Protein AF-A0A521GL54-F1 (afdb_monomer)

Radius of gyration: 34.0 Å; Cα contacts (8 Å, |Δi|>4): 816; chains: 1; bounding box: 81×64×99 Å

Sequence (552 aa):
MKGKRVVATVIAALLLILAGCSAVPDQLQATIKDLPNQIENSRKAVDDAEKAYGEQIKDPKYDFTRSYTPEQMRTTRFATARTNLDEAKAVFEGQVKPLEKDFKIEQLTTLETQVNRVRDLIKTAETNAKEPLHWAGVVIYVRDNTSQALRDTEDSVMHLNSAYESLKAEADKAKTDFPHQLAKINEKLAPFKALATEANAALNSAKTEAKNASPNFAVVAEGCDKATNNTGAFDEGSSALSDALKGLYVRETHTLIDIRVDSMLSLGRTSWNEAVDGGEVDFEFPGIPVEPEVADYFAQVPADTTLATYNSSWGGDFTLKLNNVDQARWDALKLDPGQAWPQSGGHNSSEIWMDELEDTYCHKLKVFKNGKPDASGRPTSDLDDACVKYNTQAEINNGIYWEESDELLSEAIGIDIYSKSYGDFPEQASEAATPPGIGYVNDPTTGEWRTDSTGHSFWYFYGQYRFFNDIIAGPYPYYYRSQYDTWSRNYRYSGKPYYMPDANGTPRFGGKSPQAQSRFPNSNYTKQRLGDATVRNSGPVSRSGGPGGGGK

Solvent-accessible surface area (backbone atoms only — not comparable to full-atom values): 30543 Å² total; per-residue (Å²): 134,89,80,80,80,81,79,80,81,79,82,83,77,83,86,81,90,64,100,64,83,59,70,74,56,67,70,58,47,54,49,61,70,42,46,65,56,50,48,53,53,52,50,50,50,36,54,53,36,51,51,51,36,62,57,58,59,67,42,75,91,40,60,85,54,75,84,55,49,56,66,70,55,37,54,55,28,49,58,52,17,50,51,29,39,52,49,23,49,48,47,39,66,70,48,39,50,54,45,66,75,69,47,48,73,94,44,47,70,58,46,52,52,47,52,50,50,32,53,51,27,46,54,51,16,58,51,32,27,48,45,34,52,51,47,58,54,49,30,52,51,34,59,80,35,44,74,55,52,53,48,57,37,47,54,47,49,52,51,40,50,57,51,48,55,53,54,47,51,54,49,52,51,48,37,70,78,30,63,92,40,39,67,60,53,50,61,69,46,45,62,56,53,47,33,49,53,50,18,53,50,23,41,52,49,15,59,53,36,65,67,44,98,76,52,53,36,52,56,26,39,50,14,36,52,50,20,50,50,28,36,50,56,41,65,73,46,48,60,59,52,52,51,47,60,55,33,24,79,40,24,37,37,32,28,30,66,36,40,44,78,51,34,33,42,26,36,34,32,44,32,27,23,89,90,48,102,49,76,76,46,78,45,74,51,78,68,36,80,44,56,67,74,46,45,59,52,57,72,68,52,62,71,88,46,57,41,28,35,47,31,49,46,101,87,71,56,72,47,81,43,70,47,97,51,58,66,71,58,53,60,69,63,69,72,65,93,65,65,88,60,71,91,64,79,70,54,39,36,31,40,31,32,64,49,46,67,47,74,47,32,27,37,26,34,39,26,29,45,72,71,36,63,39,49,88,85,59,74,87,40,61,90,78,26,81,27,34,82,74,50,48,74,73,38,37,76,57,6,27,43,35,37,59,44,99,60,80,61,43,61,36,31,47,13,14,46,31,40,30,32,65,60,33,48,78,94,62,38,25,66,30,37,30,54,55,64,54,65,51,60,97,35,78,95,40,32,48,83,43,68,50,97,85,69,52,46,28,47,44,60,38,76,78,48,38,54,46,25,79,76,58,45,47,101,63,60,60,50,40,51,71,62,50,53,48,39,63,76,67,23,60,87,64,72,41,65,42,43,60,56,50,98,85,64,50,38,57,36,13,37,83,5,75,52,33,59,71,73,33,66,86,27,46,33,54,73,69,49,36,76,78,59,72,84,72,88,73,61,60,80,74,70,93,60,72,88,75,86,80,81,132

Secondary structure (DSSP, 8-state):
------------------SS--PPPHHHHHHHHHHHHHHHHHHHHHHHHHHHHHHHTTSGGGGGGTT--TTTTTTHHHHHHHHHHHHHHHHIIIIIHHHHHT--GGGHHHHHHHHHHHHHHHHHHHHHHHHHHHHHHHHHHHHHTHHHHHHHHHHHHHHHHHHHHHHHHHHHHHHHH-GGGHHHHHHHHHHHHHHHHHHHHHHHHHHHHTTSSS--HHHHHHHHHHHHHHHHHHHHHHHHHHHHHHHTT--EEEEEEEEEEEEEEEEEEEEE-TTTTPPPEEEEPPPEEE-HHHHHHHTTS-TT-EEEEEEE-TTS-EEEEESS--HHHHHHT---TTTT--SSS---EEEEEEEEEEEEEEEEEEEEETTEE--TTS--STTT-TTGGG--HHHHTTTEEEEEESS--GGGTTSEEEEE-TT--GGG-B-S-B-TTGGGTT-TTTEEEEE-TTS-EEEEE-GGGTHHIIIII-S--PPBHHHHHHHHHHTTTTT-----B-TTS-BSSSTTSHHHHHH-TTSHHHHTTGGGPPP--------SS-------

Foldseek 3Di:
DDDDDDDDDDDDDDDDDDPDDPAQPPVLVVLLVCLVVLLVVLLVLLVVLLVVLVVLCPPVLNVLCPPPDCVLLLVVLSVLLVVLSVVLVCLSVPPLVVCNVPPDPVCNVVNVVSSVSSVVSSVSSSVSSNVSVVLSVLLSVCVVCVVVLLVVLVVLLVVLVVLLVVLVVLLVVLCVVFVVCVVVSCVLSVLSVVLSVLLVVLSVQLVVQVPDPSHSSSSNSRSSVSNNVSSVVNVVCSVVSSVQSVQLQKWKFKAFAFKAKWKWWKKKKWWAAPVDPDDIDMDIDDIFTADLVLLVQVLPDDQQDQQWKWFADDPGDIDIDGDPHDPVSVVRSVDDPCPPPDPPRNTGIMTMGTFDMDIWMKTKIFMDMPLAQALPPPDDDCVRFVQQVVDDPVQRNRNIGIGTDPDDQQQQHLWTCWTDANSDGPVLIQNATEHQCLSVPPDPVFFDWDADPVGWTWTDGDPSNCCSVVQRQDPPSIDTPVQSVCCVPPPSRPSYHDQSADPVRQRCGGNSHPRSCVNNVPHSSNVSVVSPDDPSPDDDDGPPDDDDDDDD

Structure (mmCIF, N/CA/C/O backbone):
data_AF-A0A521GL54-F1
#
_entry.id   AF-A0A521GL54-F1
#
loop_
_atom_site.group_PDB
_atom_site.id
_atom_site.type_symbol
_atom_site.label_atom_id
_atom_site.label_alt_id
_atom_site.label_comp_id
_atom_site.label_asym_id
_atom_site.label_entity_id
_atom_site.label_seq_id
_atom_site.pdbx_PDB_ins_code
_atom_site.Cartn_x
_atom_site.Cartn_y
_atom_site.Cartn_z
_atom_site.occupancy
_atom_site.B_iso_or_equiv
_atom_site.auth_seq_id
_atom_site.auth_comp_id
_atom_site.auth_asym_id
_atom_site.auth_atom_id
_atom_site.pdbx_PDB_model_num
ATOM 1 N N . MET A 1 1 ? 1.224 -19.671 8.840 1.00 30.08 1 MET A N 1
ATOM 2 C CA . MET A 1 1 ? -0.161 -19.728 8.323 1.00 30.08 1 MET A CA 1
ATOM 3 C C . MET A 1 1 ? -0.191 -18.909 7.046 1.00 30.08 1 MET A C 1
ATOM 5 O O . MET A 1 1 ? 0.307 -17.794 7.052 1.00 30.08 1 MET A O 1
ATOM 9 N N . LYS A 1 2 ? -0.612 -19.520 5.935 1.00 23.84 2 LYS A N 1
ATOM 10 C CA . LYS A 1 2 ? -0.550 -18.943 4.586 1.00 23.84 2 LYS A CA 1
ATOM 11 C C . LYS A 1 2 ? -1.684 -17.926 4.417 1.00 23.84 2 LYS A C 1
ATOM 13 O O . LYS A 1 2 ? -2.845 -18.325 4.420 1.00 23.84 2 LYS A O 1
ATOM 18 N N . GLY A 1 3 ? -1.350 -16.645 4.281 1.00 23.42 3 GLY A N 1
ATOM 19 C CA . GLY A 1 3 ? -2.299 -15.598 3.906 1.00 23.42 3 GLY A CA 1
ATOM 20 C C . GLY A 1 3 ? -2.506 -15.610 2.395 1.00 23.42 3 GLY A C 1
ATOM 21 O O . GLY A 1 3 ? -1.595 -15.273 1.645 1.00 23.42 3 GLY A O 1
ATOM 22 N N . LYS A 1 4 ? -3.686 -16.040 1.943 1.00 24.30 4 LYS A N 1
ATOM 23 C CA . LYS A 1 4 ? -4.117 -15.883 0.551 1.00 24.30 4 LYS A CA 1
ATOM 24 C C . LYS A 1 4 ? -4.449 -14.407 0.327 1.00 24.30 4 LYS A C 1
ATOM 26 O O . LYS A 1 4 ? -5.421 -13.915 0.893 1.00 24.30 4 LYS A O 1
ATOM 31 N N . ARG A 1 5 ? -3.649 -13.710 -0.482 1.00 23.28 5 ARG A N 1
ATOM 32 C CA . ARG A 1 5 ? -4.038 -12.420 -1.062 1.00 23.28 5 ARG A CA 1
ATOM 33 C C . ARG A 1 5 ? -5.095 -12.694 -2.131 1.00 23.28 5 ARG A C 1
ATOM 35 O O . ARG A 1 5 ? -4.863 -13.477 -3.047 1.00 23.28 5 ARG A O 1
ATOM 42 N N . VAL A 1 6 ? -6.274 -12.108 -1.955 1.00 23.56 6 VAL A N 1
ATOM 43 C CA . VAL A 1 6 ? -7.333 -12.080 -2.965 1.00 23.56 6 VAL A CA 1
ATOM 44 C C . VAL A 1 6 ? -6.876 -11.093 -4.036 1.00 23.56 6 VAL A C 1
ATOM 46 O O . VAL A 1 6 ? -6.790 -9.898 -3.772 1.00 23.56 6 VAL A O 1
ATOM 49 N N . VAL A 1 7 ? -6.513 -11.606 -5.209 1.00 22.78 7 VAL A N 1
ATOM 50 C CA . VAL A 1 7 ? -6.237 -10.796 -6.399 1.00 22.78 7 VAL A CA 1
ATOM 51 C C . VAL A 1 7 ? -7.578 -10.271 -6.903 1.00 22.78 7 VAL A C 1
ATOM 53 O O . VAL A 1 7 ? -8.460 -11.052 -7.257 1.00 22.78 7 VAL A O 1
ATOM 56 N N . ALA A 1 8 ? -7.750 -8.951 -6.876 1.00 23.12 8 ALA A N 1
ATOM 57 C CA . ALA A 1 8 ? -8.840 -8.277 -7.560 1.00 23.12 8 ALA A CA 1
ATOM 58 C C . ALA A 1 8 ? -8.515 -8.275 -9.058 1.00 23.12 8 ALA A C 1
ATOM 60 O O . ALA A 1 8 ? -7.616 -7.570 -9.506 1.00 23.12 8 ALA A O 1
ATOM 61 N N . THR A 1 9 ? -9.205 -9.116 -9.822 1.00 24.69 9 THR A N 1
ATOM 62 C CA . THR A 1 9 ? -9.106 -9.151 -11.281 1.00 24.69 9 THR A CA 1
ATOM 63 C C . THR A 1 9 ? -9.774 -7.898 -11.846 1.00 24.69 9 THR A C 1
ATOM 65 O O . THR A 1 9 ? -10.999 -7.786 -11.831 1.00 24.69 9 THR A O 1
ATOM 68 N N . VAL A 1 10 ? -8.975 -6.939 -12.313 1.00 24.17 10 VAL A N 1
ATOM 69 C CA . VAL A 1 10 ? -9.445 -5.825 -13.144 1.00 24.17 10 VAL A CA 1
ATOM 70 C C . VAL A 1 10 ? -9.521 -6.351 -14.574 1.00 24.17 10 VAL A C 1
ATOM 72 O O . VAL A 1 10 ? -8.501 -6.609 -15.202 1.00 24.17 10 VAL A O 1
ATOM 75 N N . ILE A 1 11 ? -10.738 -6.577 -15.066 1.00 27.25 11 ILE A N 1
ATOM 76 C CA . ILE A 1 11 ? -10.987 -6.935 -16.464 1.00 27.25 11 ILE A CA 1
ATOM 77 C C . ILE A 1 11 ? -10.944 -5.634 -17.270 1.00 27.25 11 ILE A C 1
ATOM 79 O O . ILE A 1 11 ? -11.887 -4.846 -17.231 1.00 27.25 11 ILE A O 1
ATOM 83 N N . ALA A 1 12 ? -9.845 -5.394 -17.983 1.00 27.23 12 ALA A N 1
ATOM 84 C CA . ALA A 1 12 ? -9.774 -4.364 -19.012 1.00 27.23 12 ALA A CA 1
ATOM 85 C C . ALA A 1 12 ? -10.364 -4.938 -20.311 1.00 27.23 12 ALA A C 1
ATOM 87 O O . ALA A 1 12 ? -9.706 -5.685 -21.029 1.00 27.23 12 ALA A O 1
ATOM 88 N N . ALA A 1 13 ? -11.634 -4.639 -20.587 1.00 31.39 13 ALA A N 1
ATOM 89 C CA . ALA A 1 13 ? -12.266 -4.985 -21.856 1.00 31.39 13 ALA A CA 1
ATOM 90 C C . ALA A 1 13 ? -11.921 -3.925 -22.918 1.00 31.39 13 ALA A C 1
ATOM 92 O O . ALA A 1 13 ? -12.286 -2.755 -22.782 1.00 31.39 13 ALA A O 1
ATOM 93 N N . LEU A 1 14 ? -11.217 -4.359 -23.969 1.00 29.34 14 LEU A N 1
ATOM 94 C CA . LEU A 1 14 ? -10.934 -3.602 -25.189 1.00 29.34 14 LEU A CA 1
ATOM 95 C C . LEU A 1 14 ? -12.231 -3.102 -25.851 1.00 29.34 14 LEU A C 1
ATOM 97 O O . LEU A 1 14 ? -13.171 -3.860 -26.083 1.00 29.34 14 LEU A O 1
ATOM 101 N N . LEU A 1 15 ? -12.241 -1.820 -26.211 1.00 33.28 15 LEU A N 1
ATOM 102 C CA . LEU A 1 15 ? -13.325 -1.120 -26.896 1.00 33.28 15 LEU A CA 1
ATOM 103 C C . LEU A 1 15 ? -13.024 -1.042 -28.405 1.00 33.28 15 LEU A C 1
ATOM 105 O O . LEU A 1 15 ? -12.301 -0.156 -28.854 1.00 33.28 15 LEU A O 1
ATOM 109 N N . LEU A 1 16 ? -13.592 -1.958 -29.196 1.00 32.22 16 LEU A N 1
ATOM 110 C CA . LEU A 1 16 ? -13.668 -1.844 -30.659 1.00 32.22 16 LEU A CA 1
ATOM 111 C C . LEU A 1 16 ? -14.944 -1.082 -31.042 1.00 32.22 16 LEU A C 1
ATOM 113 O O . LEU A 1 16 ? -16.062 -1.512 -30.756 1.00 32.22 16 LEU A O 1
ATOM 117 N N . ILE A 1 17 ? -14.773 0.068 -31.695 1.00 34.72 17 ILE A N 1
ATOM 118 C CA . ILE A 1 17 ? -15.865 0.895 -32.210 1.00 34.72 17 ILE A CA 1
ATOM 119 C C . ILE A 1 17 ? -16.292 0.343 -33.573 1.00 34.72 17 ILE A C 1
ATOM 121 O O . ILE A 1 17 ? -15.672 0.630 -34.593 1.00 34.72 17 ILE A O 1
ATOM 125 N N . LEU A 1 18 ? -17.405 -0.386 -33.599 1.00 30.25 18 LEU A N 1
ATOM 126 C CA . LEU A 1 18 ? -18.276 -0.481 -34.767 1.00 30.25 18 LEU A CA 1
ATOM 127 C C . LEU A 1 18 ? -19.699 -0.169 -34.306 1.00 30.25 18 LEU A C 1
ATOM 129 O O . LEU A 1 18 ? -20.196 -0.728 -33.331 1.00 30.25 18 LEU A O 1
ATOM 133 N N . ALA A 1 19 ? -20.349 0.767 -34.995 1.00 42.75 19 ALA A N 1
ATOM 134 C CA . ALA A 1 19 ? -21.745 1.107 -34.774 1.00 42.75 19 ALA A CA 1
ATOM 135 C C . ALA A 1 19 ? -22.634 -0.092 -35.154 1.00 42.75 19 ALA A C 1
ATOM 137 O O . ALA A 1 19 ? -23.077 -0.226 -36.291 1.00 42.75 19 ALA A O 1
ATOM 138 N N . GLY A 1 20 ? -22.872 -0.973 -34.188 1.00 33.88 20 GLY A N 1
ATOM 139 C CA . GLY A 1 20 ? -23.763 -2.123 -34.284 1.00 33.88 20 GLY A CA 1
ATOM 140 C C . GLY A 1 20 ? -23.956 -2.703 -32.888 1.00 33.88 20 GLY A C 1
ATOM 141 O O . GLY A 1 20 ? -22.993 -3.176 -32.306 1.00 33.88 20 GLY A O 1
ATOM 142 N N . CYS A 1 21 ? -25.170 -2.572 -32.337 1.00 43.72 21 CYS A N 1
ATOM 143 C CA . CYS A 1 21 ? -25.635 -3.101 -31.044 1.00 43.72 21 CYS A CA 1
ATOM 144 C C . CYS A 1 21 ? -24.530 -3.421 -30.019 1.00 43.72 21 CYS A C 1
ATOM 146 O O . CYS A 1 21 ? -24.130 -4.574 -29.878 1.00 43.72 21 CYS A O 1
ATOM 148 N N . SER A 1 22 ? -24.092 -2.419 -29.248 1.00 53.47 22 SER A N 1
ATOM 149 C CA . SER A 1 22 ? -23.360 -2.719 -28.014 1.00 53.47 22 SER A CA 1
ATOM 150 C C . SER A 1 22 ? -24.338 -3.416 -27.069 1.00 53.47 22 SER A C 1
ATOM 152 O O . SER A 1 22 ? -25.300 -2.817 -26.601 1.00 53.47 22 SER A O 1
ATOM 154 N N . ALA A 1 23 ? -24.163 -4.719 -26.875 1.00 73.06 23 ALA A N 1
ATOM 155 C CA . ALA A 1 23 ? -24.889 -5.458 -25.857 1.00 73.06 23 ALA A CA 1
ATOM 156 C C . ALA A 1 23 ? -24.210 -5.227 -24.501 1.00 73.06 23 ALA A C 1
ATOM 158 O O . ALA A 1 23 ? -22.991 -5.070 -24.424 1.00 73.06 23 ALA A O 1
ATOM 159 N N . VAL A 1 24 ? -24.999 -5.206 -23.426 1.00 81.56 24 VAL A N 1
ATOM 160 C CA . VAL A 1 24 ? -24.458 -5.261 -22.062 1.00 81.56 24 VAL A CA 1
ATOM 161 C C . VAL A 1 24 ? -23.650 -6.561 -21.925 1.00 81.56 24 VAL A C 1
ATOM 163 O O . VAL A 1 24 ? -24.173 -7.600 -22.331 1.00 81.56 24 VAL A O 1
ATOM 166 N N . PRO A 1 25 ? -22.433 -6.546 -21.344 1.00 87.88 25 PRO A N 1
ATOM 167 C CA . PRO A 1 25 ? -21.653 -7.764 -21.128 1.00 87.88 25 PRO A CA 1
ATOM 168 C C . PRO A 1 25 ? -22.470 -8.855 -20.423 1.00 87.88 25 PRO A C 1
ATOM 170 O O . PRO A 1 25 ? -23.153 -8.570 -19.437 1.00 87.88 25 PRO A O 1
ATOM 173 N N . ASP A 1 26 ? -22.382 -10.103 -20.889 1.00 85.31 26 ASP A N 1
ATOM 174 C CA . ASP A 1 26 ? -23.260 -11.204 -20.453 1.00 85.31 26 ASP A CA 1
ATOM 175 C C . ASP A 1 26 ? -23.301 -11.388 -18.929 1.00 85.31 26 ASP A C 1
ATOM 177 O O . ASP A 1 26 ? -24.367 -11.579 -18.339 1.00 85.31 26 ASP A O 1
ATOM 181 N N . GLN A 1 27 ? -22.149 -11.270 -18.264 1.00 83.38 27 GLN A N 1
ATOM 182 C CA . GLN A 1 27 ? -22.047 -11.378 -16.807 1.00 83.38 27 GLN A CA 1
ATOM 183 C C . GLN A 1 27 ? -22.790 -10.242 -16.084 1.00 83.38 27 GLN A C 1
ATOM 185 O O . GLN A 1 27 ? -23.458 -10.467 -15.067 1.00 83.38 27 GLN A O 1
ATOM 190 N N . LEU A 1 28 ? -22.698 -9.021 -16.613 1.00 89.06 28 LEU A N 1
ATOM 191 C CA . LEU A 1 28 ? -23.395 -7.861 -16.072 1.00 89.06 28 LEU A CA 1
ATOM 192 C C . LEU A 1 28 ? -24.900 -7.977 -16.331 1.00 89.06 28 LEU A C 1
ATOM 194 O O . LEU A 1 28 ? -25.693 -7.740 -15.422 1.00 89.06 28 LEU A O 1
ATOM 198 N N . GLN A 1 29 ? -25.303 -8.447 -17.513 1.00 91.38 29 GLN A N 1
ATOM 199 C CA . GLN A 1 29 ? -26.709 -8.683 -17.836 1.00 91.38 29 GLN A CA 1
ATOM 200 C C . GLN A 1 29 ? -27.330 -9.777 -16.950 1.00 91.38 29 GLN A C 1
ATOM 202 O O . GLN A 1 29 ? -28.450 -9.619 -16.462 1.00 91.38 29 GLN A O 1
ATOM 207 N N . ALA A 1 30 ? -26.611 -10.874 -16.698 1.00 91.56 30 ALA A N 1
ATOM 208 C CA . ALA A 1 30 ? -27.049 -11.913 -15.768 1.00 91.56 30 ALA A CA 1
ATOM 209 C C . ALA A 1 30 ? -27.224 -11.359 -14.345 1.00 91.56 30 ALA A C 1
ATOM 211 O O . ALA A 1 30 ? -28.230 -11.639 -13.695 1.00 91.56 30 ALA A O 1
ATOM 212 N N . THR A 1 31 ? -26.287 -10.516 -13.896 1.00 93.81 31 THR A N 1
ATOM 213 C CA . THR A 1 31 ? -26.375 -9.841 -12.593 1.00 93.81 31 THR A CA 1
ATOM 214 C C . THR A 1 31 ? -27.611 -8.946 -12.521 1.00 93.81 31 THR A C 1
ATOM 216 O O . THR A 1 31 ? -28.392 -9.067 -11.582 1.00 93.81 31 THR A O 1
ATOM 219 N N . ILE A 1 32 ? -27.834 -8.092 -13.525 1.00 95.88 32 ILE A N 1
ATOM 220 C CA . ILE A 1 32 ? -28.982 -7.174 -13.581 1.00 95.88 32 ILE A CA 1
ATOM 221 C C . ILE A 1 32 ? -30.310 -7.939 -13.535 1.00 95.88 32 ILE A C 1
ATOM 223 O O . ILE A 1 32 ? -31.207 -7.556 -12.782 1.00 95.88 32 ILE A O 1
ATOM 227 N N . LYS A 1 33 ? -30.423 -9.049 -14.276 1.00 95.69 33 LYS A N 1
ATOM 228 C CA . LYS A 1 33 ? -31.621 -9.907 -14.279 1.00 95.69 33 LYS A CA 1
ATOM 229 C C . LYS A 1 33 ? -31.923 -10.527 -12.912 1.00 95.69 33 LYS A C 1
ATOM 231 O O . LYS A 1 33 ? -33.091 -10.771 -12.618 1.00 95.69 33 LYS A O 1
ATOM 236 N N . ASP A 1 34 ? -30.905 -10.776 -12.092 1.00 97.00 34 ASP A N 1
ATOM 237 C CA . ASP A 1 34 ? -31.063 -11.396 -10.774 1.00 97.00 34 ASP A CA 1
ATOM 238 C C . ASP A 1 34 ? -31.337 -10.386 -9.644 1.00 97.00 34 ASP A C 1
ATOM 240 O O . ASP A 1 34 ? -31.956 -10.738 -8.638 1.00 97.00 34 ASP A O 1
ATOM 244 N N . LEU A 1 35 ? -30.958 -9.110 -9.808 1.00 97.50 35 LEU A N 1
ATOM 245 C CA . LEU A 1 35 ? -31.134 -8.075 -8.776 1.00 97.50 35 LEU A CA 1
ATOM 246 C C . LEU A 1 35 ? -32.567 -7.972 -8.213 1.00 97.50 35 LEU A C 1
ATOM 248 O O . LEU A 1 35 ? -32.692 -7.894 -6.990 1.00 97.50 35 LEU A O 1
ATOM 252 N N . PRO A 1 36 ? -33.655 -8.012 -9.011 1.00 97.88 36 PRO A N 1
ATOM 253 C CA . PRO A 1 36 ? -35.013 -8.001 -8.463 1.00 97.88 36 PRO A CA 1
ATOM 254 C C . PRO A 1 36 ? -35.283 -9.167 -7.509 1.00 97.88 36 PRO A C 1
ATOM 256 O O . PRO A 1 36 ? -35.873 -8.971 -6.448 1.00 97.88 36 PRO A O 1
ATOM 259 N N . ASN A 1 37 ? -34.816 -10.369 -7.861 1.00 97.88 37 ASN A N 1
ATOM 260 C CA . ASN A 1 37 ? -34.979 -11.550 -7.020 1.00 97.88 37 ASN A CA 1
ATOM 261 C C . ASN A 1 37 ? -34.153 -11.424 -5.741 1.00 97.88 37 ASN A C 1
ATOM 263 O O . ASN A 1 37 ? -34.651 -11.769 -4.673 1.00 97.88 37 ASN A O 1
ATOM 267 N N . GLN A 1 38 ? -32.924 -10.904 -5.822 1.00 98.00 38 GLN A N 1
ATOM 268 C CA . GLN A 1 38 ? -32.105 -10.644 -4.636 1.00 98.00 38 GLN A CA 1
ATOM 269 C C . GLN A 1 38 ? -32.790 -9.648 -3.693 1.00 98.00 38 GLN A C 1
ATOM 271 O O . GLN A 1 38 ? -32.906 -9.932 -2.508 1.00 98.00 38 GLN A O 1
ATOM 276 N N . ILE A 1 39 ? -33.325 -8.534 -4.207 1.00 98.31 39 ILE A N 1
ATOM 277 C CA . ILE A 1 39 ? -34.034 -7.533 -3.390 1.00 98.31 39 ILE A CA 1
ATOM 278 C C . ILE A 1 39 ? -35.236 -8.159 -2.666 1.00 98.31 39 ILE A C 1
ATOM 280 O O . ILE A 1 39 ? -35.399 -7.958 -1.460 1.00 98.31 39 ILE A O 1
ATOM 284 N N . GLU A 1 40 ? -36.074 -8.921 -3.373 1.00 97.94 40 GLU A N 1
ATOM 285 C CA . GLU A 1 40 ? -37.261 -9.554 -2.780 1.00 97.94 40 GLU A CA 1
ATOM 286 C C . GLU A 1 40 ? -36.888 -10.675 -1.793 1.00 97.94 40 GLU A C 1
ATOM 288 O O . GLU A 1 40 ? -37.461 -10.764 -0.704 1.00 97.94 40 GLU A O 1
ATOM 293 N N . ASN A 1 41 ? -35.878 -11.491 -2.110 1.00 98.00 41 ASN A N 1
ATOM 294 C CA . ASN A 1 41 ? -35.372 -12.525 -1.206 1.00 98.00 41 ASN A CA 1
ATOM 295 C C . ASN A 1 41 ? -34.777 -11.919 0.071 1.00 98.00 41 ASN A C 1
ATOM 297 O O . ASN A 1 41 ? -35.083 -12.391 1.167 1.00 98.00 41 ASN A O 1
ATOM 301 N N . SER A 1 42 ? -33.976 -10.857 -0.040 1.00 98.19 42 SER A N 1
ATOM 302 C CA . SER A 1 42 ? -33.411 -10.168 1.121 1.00 98.19 42 SER A CA 1
ATOM 303 C C . SER A 1 42 ? -34.500 -9.456 1.931 1.00 98.19 42 SER A C 1
ATOM 305 O O . SER A 1 42 ? -34.415 -9.436 3.155 1.00 98.19 42 SER A O 1
ATOM 307 N N . ARG A 1 43 ? -35.579 -8.957 1.304 1.00 98.31 43 ARG A N 1
ATOM 308 C CA . ARG A 1 43 ? -36.748 -8.420 2.028 1.00 98.31 43 ARG A CA 1
ATOM 309 C C . ARG A 1 43 ? -37.438 -9.493 2.858 1.00 98.31 43 ARG A C 1
ATOM 311 O O . ARG A 1 43 ? -37.671 -9.287 4.046 1.00 98.31 43 ARG A O 1
ATOM 318 N N . LYS A 1 44 ? -37.683 -10.662 2.266 1.00 97.81 44 LYS A N 1
ATOM 319 C CA . LYS A 1 44 ? -38.213 -11.813 2.999 1.00 97.81 44 LYS A CA 1
ATOM 320 C C . LYS A 1 44 ? -37.284 -12.231 4.140 1.00 97.81 44 LYS A C 1
ATOM 322 O O . LYS A 1 44 ? -37.758 -12.499 5.237 1.00 97.81 44 LYS A O 1
ATOM 327 N N . ALA A 1 45 ? -35.971 -12.232 3.911 1.00 97.44 45 ALA A N 1
ATOM 328 C CA . ALA A 1 45 ? -34.994 -12.544 4.949 1.00 97.44 45 ALA A CA 1
ATOM 329 C C . ALA A 1 45 ? -35.027 -11.537 6.115 1.00 97.44 45 ALA A C 1
ATOM 331 O O . ALA A 1 45 ? -34.858 -11.947 7.261 1.00 97.44 45 ALA A O 1
ATOM 332 N N . VAL A 1 46 ? -35.277 -10.246 5.853 1.00 98.25 46 VAL A N 1
ATOM 333 C CA . VAL A 1 46 ? -35.493 -9.233 6.905 1.00 98.25 46 VAL A CA 1
ATOM 334 C C . VAL A 1 46 ? -36.730 -9.569 7.736 1.00 98.25 46 VAL A C 1
ATOM 336 O O . VAL A 1 46 ? -36.653 -9.558 8.964 1.00 98.25 46 VAL A O 1
ATOM 339 N N . ASP A 1 47 ? -37.849 -9.904 7.091 1.00 97.94 47 ASP A N 1
ATOM 340 C CA . ASP A 1 47 ? -39.095 -10.252 7.786 1.00 97.94 47 ASP A CA 1
ATOM 341 C C . ASP A 1 47 ? -38.951 -11.545 8.610 1.00 97.94 47 ASP A C 1
ATOM 343 O O . ASP A 1 47 ? -39.388 -11.613 9.763 1.00 97.94 47 ASP A O 1
ATOM 347 N N . ASP A 1 48 ? -38.286 -12.558 8.048 1.00 97.75 48 ASP A N 1
ATOM 348 C CA . ASP A 1 48 ? -37.984 -13.815 8.735 1.00 97.75 48 ASP A CA 1
ATOM 349 C C . ASP A 1 48 ? -37.044 -13.585 9.934 1.00 97.75 48 ASP A C 1
ATOM 351 O O . ASP A 1 48 ? -37.259 -14.163 11.004 1.00 97.75 48 ASP A O 1
ATOM 355 N N . ALA A 1 49 ? -36.041 -12.710 9.798 1.00 97.44 49 ALA A N 1
ATOM 356 C CA . ALA A 1 49 ? -35.130 -12.344 10.883 1.00 97.44 49 ALA A CA 1
ATOM 357 C C . ALA A 1 49 ? -35.840 -11.574 12.009 1.00 97.44 49 ALA A C 1
ATOM 359 O O . ALA A 1 49 ? -35.617 -11.873 13.184 1.00 97.44 49 ALA A O 1
ATOM 360 N N . GLU A 1 50 ? -36.728 -10.631 11.676 1.00 98.00 50 GLU A N 1
ATOM 361 C CA . GLU A 1 50 ? -37.523 -9.900 12.670 1.00 98.00 50 GLU A CA 1
ATOM 362 C C . GLU A 1 50 ? -38.465 -10.832 13.429 1.00 98.00 50 GLU A C 1
ATOM 364 O O . GLU A 1 50 ? -38.550 -10.772 14.658 1.00 98.00 50 GLU A O 1
ATOM 369 N N . LYS A 1 51 ? -39.114 -11.764 12.724 1.00 97.69 51 LYS A N 1
ATOM 370 C CA . LYS A 1 51 ? -39.943 -12.789 13.359 1.00 97.69 51 LYS A CA 1
ATOM 371 C C . LYS A 1 51 ? -39.120 -13.694 14.275 1.00 97.69 51 LYS A C 1
ATOM 373 O O . LYS A 1 51 ? -39.538 -13.947 15.403 1.00 97.69 51 LYS A O 1
ATOM 378 N N . ALA A 1 52 ? -37.962 -14.171 13.818 1.00 96.94 52 ALA A N 1
ATOM 379 C CA . ALA A 1 52 ? -37.077 -15.015 14.619 1.00 96.94 52 ALA A CA 1
ATOM 380 C C . ALA A 1 52 ? -36.613 -14.299 15.897 1.00 96.94 52 ALA A C 1
ATOM 382 O O . ALA A 1 52 ? -36.673 -14.877 16.982 1.00 96.94 52 ALA A O 1
ATOM 383 N N . TYR A 1 53 ? -36.232 -13.024 15.786 1.00 96.94 53 TYR A N 1
ATOM 384 C CA . TYR A 1 53 ? -35.905 -12.178 16.932 1.00 96.94 53 TYR A CA 1
ATOM 385 C C . TYR A 1 53 ? -37.093 -12.035 17.892 1.00 96.94 53 TYR A C 1
ATOM 387 O O . TYR A 1 53 ? -36.946 -12.245 19.097 1.00 96.94 53 TYR A O 1
ATOM 395 N N . GLY A 1 54 ? -38.281 -11.741 17.353 1.00 95.44 54 GLY A N 1
ATOM 396 C CA . GLY A 1 54 ? -39.521 -11.600 18.113 1.00 95.44 54 GLY A CA 1
ATOM 397 C C . GLY A 1 54 ? -39.946 -12.873 18.851 1.00 95.44 54 GLY A C 1
ATOM 398 O O . GLY A 1 54 ? -40.557 -12.780 19.911 1.00 95.44 54 GLY A O 1
ATOM 399 N N . GLU A 1 55 ? -39.615 -14.060 18.339 1.00 95.94 55 GLU A N 1
ATOM 400 C CA . GLU A 1 55 ? -39.800 -15.318 19.072 1.00 95.94 55 GLU A CA 1
ATOM 401 C C . GLU A 1 55 ? -38.716 -15.532 20.136 1.00 95.94 55 GLU A C 1
ATOM 403 O O . GLU A 1 55 ? -39.031 -15.927 21.258 1.00 95.94 55 GLU A O 1
ATOM 408 N N . GLN A 1 56 ? -37.450 -15.230 19.830 1.00 94.06 56 GLN A N 1
ATOM 409 C CA . GLN A 1 56 ? -36.336 -15.405 20.766 1.00 94.06 56 GLN A CA 1
ATOM 410 C C . GLN A 1 56 ? -36.494 -14.550 22.032 1.00 94.06 56 GLN A C 1
ATOM 412 O O . GLN A 1 56 ? -36.281 -15.052 23.135 1.00 94.06 56 GLN A O 1
ATOM 417 N N . ILE A 1 57 ? -36.905 -13.287 21.889 1.00 94.56 57 ILE A N 1
ATOM 418 C CA . ILE A 1 57 ? -37.073 -12.329 22.997 1.00 94.56 57 ILE A CA 1
ATOM 419 C C . ILE A 1 57 ? -38.234 -12.692 23.950 1.00 94.56 57 ILE A C 1
ATOM 421 O O . ILE A 1 57 ? -38.319 -12.143 25.045 1.00 94.56 57 ILE A O 1
ATOM 425 N N . LYS A 1 58 ? -39.126 -13.630 23.585 1.00 94.69 58 LYS A N 1
ATOM 426 C CA . LYS A 1 58 ? -40.209 -14.109 24.473 1.00 94.69 58 LYS A CA 1
ATOM 427 C C . LYS A 1 58 ? -39.730 -15.076 25.556 1.00 94.69 58 LYS A C 1
ATOM 429 O O . LYS A 1 58 ? -40.468 -15.323 26.508 1.00 94.69 58 LYS A O 1
ATOM 434 N N . ASP A 1 59 ? -38.548 -15.669 25.397 1.00 95.75 59 ASP A N 1
ATOM 435 C CA . ASP A 1 59 ? -37.967 -16.557 26.406 1.00 95.75 59 ASP A CA 1
ATOM 436 C C . ASP A 1 59 ? -37.771 -15.772 27.724 1.00 95.75 59 ASP A C 1
ATOM 438 O O . ASP A 1 59 ? -37.191 -14.684 27.681 1.00 95.75 59 ASP A O 1
ATOM 442 N N . PRO A 1 60 ? -38.213 -16.287 28.894 1.00 95.69 60 PRO A N 1
ATOM 443 C CA . PRO A 1 60 ? -38.108 -15.590 30.182 1.00 95.69 60 PRO A CA 1
ATOM 444 C C . PRO A 1 60 ? -36.702 -15.093 30.526 1.00 95.69 60 PRO A C 1
ATOM 446 O O . PRO A 1 60 ? -36.547 -14.122 31.269 1.00 95.69 60 PRO A O 1
ATOM 449 N N . LYS A 1 61 ? -35.652 -15.709 29.965 1.00 94.88 61 LYS A N 1
ATOM 450 C CA . LYS A 1 61 ? -34.286 -15.203 30.131 1.00 94.88 61 LYS A CA 1
ATOM 451 C C . LYS A 1 61 ? -34.107 -13.785 29.583 1.00 94.88 61 LYS A C 1
ATOM 453 O O . LYS A 1 61 ? -33.132 -13.156 29.956 1.00 94.88 61 LYS A O 1
ATOM 458 N N . TYR A 1 62 ? -34.993 -13.257 28.747 1.00 94.75 62 TYR A N 1
ATOM 459 C CA . TYR A 1 62 ? -34.936 -11.884 28.238 1.00 94.75 62 TYR A CA 1
ATOM 460 C C . TYR A 1 62 ? -35.763 -10.880 29.049 1.00 94.75 62 TYR A C 1
ATOM 462 O O . TYR A 1 62 ? -35.771 -9.701 28.720 1.00 94.75 62 TYR A O 1
ATOM 470 N N . ASP A 1 63 ? -36.404 -11.275 30.153 1.00 93.38 63 ASP A N 1
ATOM 471 C CA . ASP A 1 63 ? -37.296 -10.379 30.910 1.00 93.38 63 ASP A CA 1
ATOM 472 C C . ASP A 1 63 ? -36.633 -9.076 31.394 1.00 93.38 63 ASP A C 1
ATOM 474 O O . ASP A 1 63 ? -37.302 -8.053 31.551 1.00 93.38 63 ASP A O 1
ATOM 478 N N . PHE A 1 64 ? -35.313 -9.083 31.579 1.00 91.94 64 PHE A N 1
ATOM 479 C CA . PHE A 1 64 ? -34.536 -7.907 31.969 1.00 91.94 64 PHE A CA 1
ATOM 480 C C . PHE A 1 64 ? -34.445 -6.825 30.876 1.00 91.94 64 PHE A C 1
ATOM 482 O O . PHE A 1 64 ? -34.145 -5.677 31.197 1.00 91.94 64 PHE A O 1
ATOM 489 N N . THR A 1 65 ? -34.716 -7.147 29.606 1.00 93.62 65 THR A N 1
ATOM 490 C CA . THR A 1 65 ? -34.670 -6.181 28.493 1.00 93.62 65 THR A CA 1
ATOM 491 C C . THR A 1 65 ? -35.996 -5.452 28.286 1.00 93.62 65 THR A C 1
ATOM 493 O O . THR A 1 65 ? -36.089 -4.597 27.412 1.00 93.62 65 THR A O 1
ATOM 496 N N . ARG A 1 66 ? -37.043 -5.749 29.071 1.00 89.56 66 ARG A N 1
ATOM 497 C CA . ARG A 1 66 ? -38.382 -5.143 28.907 1.00 89.56 66 ARG A CA 1
ATOM 498 C C . ARG A 1 66 ? -38.396 -3.618 29.057 1.00 89.56 66 ARG A C 1
ATOM 500 O O . ARG A 1 66 ? -39.304 -2.971 28.546 1.00 89.56 66 ARG A O 1
ATOM 507 N N . SER A 1 67 ? -37.427 -3.050 29.774 1.00 89.50 67 SER A N 1
ATOM 508 C CA . SER A 1 67 ? -37.261 -1.601 29.940 1.00 89.50 67 SER A CA 1
ATOM 509 C C . SER A 1 67 ? -36.379 -0.958 28.865 1.00 89.50 67 SER A C 1
ATOM 511 O O . SER A 1 67 ? -36.197 0.259 28.890 1.00 89.50 67 SER A O 1
ATOM 513 N N . TYR A 1 68 ? -35.807 -1.746 27.949 1.00 93.44 68 TYR A N 1
ATOM 514 C CA . TYR A 1 68 ? -34.868 -1.240 26.954 1.00 93.44 68 TYR A CA 1
ATOM 515 C C . TYR A 1 68 ? -35.614 -0.555 25.813 1.00 93.44 68 TYR A C 1
ATOM 517 O O . TYR A 1 68 ? -36.715 -0.945 25.421 1.00 93.44 68 TYR A O 1
ATOM 525 N N . THR A 1 69 ? -34.999 0.486 25.263 1.00 92.06 69 THR A N 1
ATOM 526 C CA . THR A 1 69 ? -35.531 1.178 24.090 1.00 92.06 69 THR A CA 1
ATOM 527 C C . THR A 1 69 ? -35.347 0.329 22.825 1.00 92.06 69 THR A C 1
ATOM 529 O O . THR A 1 69 ? -34.465 -0.533 22.779 1.00 92.06 69 THR A O 1
ATOM 532 N N . PRO A 1 70 ? -36.121 0.588 21.753 1.00 91.75 70 PRO A N 1
ATOM 533 C CA . PRO A 1 70 ? -35.921 -0.065 20.459 1.00 91.75 70 PRO A CA 1
ATOM 534 C C . PRO A 1 70 ? -34.486 0.032 19.929 1.00 91.75 70 PRO A C 1
ATOM 536 O O . PRO A 1 70 ? -34.007 -0.919 19.317 1.00 91.75 70 PRO A O 1
ATOM 539 N N . GLU A 1 71 ? -33.806 1.150 20.199 1.00 88.56 71 GLU A N 1
ATOM 540 C CA . GLU A 1 71 ? -32.409 1.379 19.818 1.00 88.56 71 GLU A CA 1
ATOM 541 C C . GLU A 1 71 ? -31.446 0.519 20.644 1.00 88.56 71 GLU A C 1
ATOM 543 O O . GLU A 1 71 ? -30.582 -0.148 20.085 1.00 88.56 71 GLU A O 1
ATOM 548 N N . GLN A 1 72 ? -31.648 0.437 21.964 1.00 88.88 72 GLN A N 1
ATOM 549 C CA . GLN A 1 72 ? -30.859 -0.446 22.835 1.00 88.88 72 GLN A CA 1
ATOM 550 C C . GLN A 1 72 ? -31.027 -1.918 22.459 1.00 88.88 72 GLN A C 1
ATOM 552 O O . GLN A 1 72 ? -30.078 -2.687 22.559 1.00 88.88 72 GLN A O 1
ATOM 557 N N . MET A 1 73 ? -32.220 -2.294 21.999 1.00 91.25 73 MET A N 1
ATOM 558 C CA . MET A 1 73 ? -32.532 -3.622 21.467 1.00 91.25 73 MET A CA 1
ATOM 559 C C . MET A 1 73 ? -32.126 -3.811 19.998 1.00 91.25 73 MET A C 1
ATOM 561 O O . MET A 1 73 ? -32.317 -4.890 19.438 1.00 91.25 73 MET A O 1
ATOM 565 N N . ARG A 1 74 ? -31.609 -2.755 19.357 1.00 92.88 74 ARG A N 1
ATOM 566 C CA . ARG A 1 74 ? -31.231 -2.672 17.937 1.00 92.88 74 ARG A CA 1
ATOM 567 C C . ARG A 1 74 ? -32.354 -2.976 16.942 1.00 92.88 74 ARG A C 1
ATOM 569 O O . ARG A 1 74 ? -32.112 -3.119 15.751 1.00 92.88 74 ARG A O 1
ATOM 576 N N . THR A 1 75 ? -33.604 -3.017 17.388 1.00 95.38 75 THR A N 1
ATOM 577 C CA . THR A 1 75 ? -34.775 -3.332 16.545 1.00 95.38 75 THR A CA 1
ATOM 578 C C . THR A 1 75 ? -35.025 -2.305 15.436 1.00 95.38 75 THR A C 1
ATOM 580 O O . THR A 1 75 ? -35.602 -2.642 14.404 1.00 95.38 75 THR A O 1
ATOM 583 N N . THR A 1 76 ? -34.516 -1.076 15.584 1.00 96.12 76 THR A N 1
ATOM 584 C CA . THR A 1 76 ? -34.517 -0.041 14.534 1.00 96.12 76 THR A CA 1
ATOM 585 C C . THR A 1 76 ? -33.787 -0.496 13.263 1.00 96.12 76 THR A C 1
ATOM 587 O O . THR A 1 76 ? -34.130 -0.057 12.164 1.00 96.12 76 THR A O 1
ATOM 590 N N . ARG A 1 77 ? -32.850 -1.450 13.372 1.00 96.88 77 ARG A N 1
ATOM 591 C CA . ARG A 1 77 ? -32.097 -2.012 12.242 1.00 96.88 77 ARG A CA 1
ATOM 592 C C . ARG A 1 77 ? -32.969 -2.739 11.223 1.00 96.88 77 ARG A C 1
ATOM 594 O O . ARG A 1 77 ? -32.649 -2.681 10.039 1.00 96.88 77 ARG A O 1
ATOM 601 N N . PHE A 1 78 ? -34.087 -3.348 11.626 1.00 97.94 78 PHE A N 1
ATOM 602 C CA . PHE A 1 78 ? -35.024 -3.949 10.669 1.00 97.94 78 PHE A CA 1
ATOM 603 C C . PHE A 1 78 ? -35.654 -2.890 9.761 1.00 97.94 78 PHE A C 1
ATOM 605 O O . PHE A 1 78 ? -35.745 -3.082 8.550 1.00 97.94 78 PHE A O 1
ATOM 612 N N . ALA A 1 79 ? -36.035 -1.740 10.326 1.00 97.69 79 ALA A N 1
ATOM 613 C CA . ALA A 1 79 ? -36.542 -0.617 9.544 1.00 97.69 79 ALA A CA 1
ATOM 614 C C . ALA A 1 79 ? -35.458 -0.063 8.605 1.00 97.69 79 ALA A C 1
ATOM 616 O O . ALA A 1 79 ? -35.716 0.102 7.417 1.00 97.69 79 ALA A O 1
ATOM 617 N N . THR A 1 80 ? -34.228 0.124 9.094 1.00 97.50 80 THR A N 1
ATOM 618 C CA . THR A 1 80 ? -33.089 0.548 8.259 1.00 97.50 80 THR A CA 1
ATOM 619 C C . THR A 1 8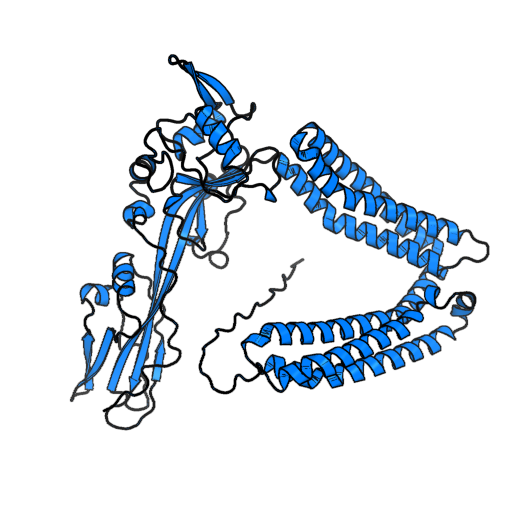0 ? -32.806 -0.437 7.121 1.00 97.50 80 THR A C 1
ATOM 621 O O . THR A 1 80 ? -32.556 -0.018 5.993 1.00 97.50 80 THR A O 1
ATOM 624 N N . ALA A 1 81 ? -32.883 -1.746 7.379 1.00 98.31 81 ALA A N 1
ATOM 625 C CA . ALA A 1 81 ? -32.719 -2.768 6.350 1.00 98.31 81 ALA A CA 1
ATOM 626 C C . ALA A 1 81 ? -33.787 -2.648 5.253 1.00 98.31 81 ALA A C 1
ATOM 628 O O . ALA A 1 81 ? -33.452 -2.686 4.071 1.00 98.31 81 ALA A O 1
ATOM 629 N N . ARG A 1 82 ? -35.056 -2.433 5.627 1.00 98.44 82 ARG A N 1
ATOM 630 C CA . ARG A 1 82 ? -36.141 -2.197 4.660 1.00 98.44 82 ARG A CA 1
ATOM 631 C C . ARG A 1 82 ? -35.918 -0.924 3.849 1.00 98.44 82 ARG A C 1
ATOM 633 O O . ARG A 1 82 ? -36.032 -0.989 2.631 1.00 98.44 82 ARG A O 1
ATOM 640 N N . THR A 1 83 ? -35.513 0.177 4.486 1.00 98.50 83 THR A N 1
ATOM 641 C CA . THR A 1 83 ? -35.177 1.432 3.792 1.00 98.50 83 THR A CA 1
ATOM 642 C C . THR A 1 83 ? -34.069 1.230 2.759 1.00 98.50 83 THR A C 1
ATOM 644 O O . THR A 1 83 ? -34.203 1.685 1.627 1.00 98.50 83 THR A O 1
ATOM 647 N N . ASN A 1 84 ? -33.008 0.493 3.102 1.00 98.31 84 ASN A N 1
ATOM 648 C CA . ASN A 1 84 ? -31.936 0.180 2.153 1.00 98.31 84 ASN A CA 1
ATOM 649 C C . ASN A 1 84 ? -32.440 -0.653 0.966 1.00 98.31 84 ASN A C 1
ATOM 651 O O . ASN A 1 84 ? -32.007 -0.432 -0.160 1.00 98.31 84 ASN A O 1
ATOM 655 N N . LEU A 1 85 ? -33.360 -1.597 1.190 1.00 98.62 85 LEU A N 1
ATOM 656 C CA . LEU A 1 85 ? -33.959 -2.399 0.115 1.00 98.62 85 LEU A CA 1
ATOM 657 C C . LEU A 1 85 ? -34.939 -1.591 -0.745 1.00 98.62 85 LEU A C 1
ATOM 659 O O . LEU A 1 85 ? -35.041 -1.836 -1.947 1.00 98.62 85 LEU A O 1
ATOM 663 N N . ASP A 1 86 ? -35.647 -0.628 -0.156 1.00 98.56 86 ASP A N 1
ATOM 664 C CA . ASP A 1 86 ? -36.485 0.323 -0.890 1.00 98.56 86 ASP A CA 1
ATOM 665 C C . ASP A 1 86 ? -35.616 1.234 -1.771 1.00 98.56 86 ASP A C 1
ATOM 667 O O . ASP A 1 86 ? -35.925 1.430 -2.947 1.00 98.56 86 ASP A O 1
ATOM 671 N N . GLU A 1 87 ? -34.482 1.716 -1.250 1.00 98.38 87 GLU A N 1
ATOM 672 C CA . GLU A 1 87 ? -33.500 2.470 -2.034 1.00 98.38 87 GLU A CA 1
ATOM 673 C C . GLU A 1 87 ? -32.872 1.603 -3.134 1.00 98.38 87 GLU A C 1
ATOM 675 O O . GLU A 1 87 ? -32.776 2.044 -4.277 1.00 98.38 87 GLU A O 1
ATOM 680 N N . ALA A 1 88 ? -32.510 0.352 -2.832 1.00 98.50 88 ALA A N 1
ATOM 681 C CA . ALA A 1 88 ? -31.967 -0.590 -3.809 1.00 98.50 88 ALA A CA 1
ATOM 682 C C . ALA A 1 88 ? -32.942 -0.793 -4.978 1.00 98.50 88 ALA A C 1
ATOM 684 O O . ALA A 1 88 ? -32.547 -0.725 -6.144 1.00 98.50 88 ALA A O 1
ATOM 685 N N . LYS A 1 89 ? -34.234 -0.963 -4.670 1.00 98.56 89 LYS A N 1
ATOM 686 C CA . LYS A 1 89 ? -35.303 -1.057 -5.668 1.00 98.56 89 LYS A CA 1
ATOM 687 C C . LYS A 1 89 ? -35.446 0.230 -6.475 1.00 98.56 89 LYS A C 1
ATOM 689 O O . LYS A 1 89 ? -35.530 0.163 -7.698 1.00 98.56 89 LYS A O 1
ATOM 694 N N . ALA A 1 90 ? -35.418 1.390 -5.824 1.00 98.44 90 ALA A N 1
ATOM 695 C CA . ALA A 1 90 ? -35.518 2.681 -6.499 1.00 98.44 90 ALA A CA 1
ATOM 696 C C . ALA A 1 90 ? -34.332 2.946 -7.447 1.00 98.44 90 ALA A C 1
ATOM 698 O O . ALA A 1 90 ? -34.536 3.406 -8.570 1.00 98.44 90 ALA A O 1
ATOM 699 N N . VAL A 1 91 ? -33.100 2.621 -7.036 1.00 98.19 91 VAL A N 1
ATOM 700 C CA . VAL A 1 91 ? -31.903 2.718 -7.892 1.00 98.19 91 VAL A CA 1
ATOM 701 C C . VAL A 1 91 ? -32.004 1.737 -9.061 1.00 98.19 91 VAL A C 1
ATOM 703 O O . VAL A 1 91 ? -31.734 2.111 -10.203 1.00 98.19 91 VAL A O 1
ATOM 706 N N . PHE A 1 92 ? -32.449 0.505 -8.810 1.00 98.31 92 PHE A N 1
ATOM 707 C CA . PHE A 1 92 ? -32.639 -0.487 -9.863 1.00 98.31 92 PHE A CA 1
ATOM 708 C C . PHE A 1 92 ? -33.673 -0.033 -10.909 1.00 98.31 92 PHE A C 1
ATOM 710 O O . PHE A 1 92 ? -33.378 0.012 -12.104 1.00 98.31 92 PHE A O 1
ATOM 717 N N . GLU A 1 93 ? -34.876 0.345 -10.472 1.00 97.75 93 GLU A N 1
ATOM 718 C CA . GLU A 1 93 ? -35.975 0.732 -11.363 1.00 97.75 93 GLU A CA 1
ATOM 719 C C . GLU A 1 93 ? -35.722 2.071 -12.064 1.00 97.75 93 GLU A C 1
ATOM 721 O O . GLU A 1 93 ? -36.074 2.226 -13.235 1.00 97.75 93 GLU A O 1
ATOM 726 N N . GLY A 1 94 ? -35.117 3.030 -11.359 1.00 97.00 94 GLY A N 1
ATOM 727 C CA . GLY A 1 94 ? -34.926 4.398 -11.836 1.00 97.00 94 GLY A CA 1
ATOM 728 C C . GLY A 1 94 ? -33.620 4.647 -12.588 1.00 97.00 94 GLY A C 1
ATOM 729 O O . GLY A 1 94 ? -33.555 5.607 -13.350 1.00 97.00 94 GLY A O 1
ATOM 730 N N . GLN A 1 95 ? -32.586 3.822 -12.387 1.00 96.81 95 GLN A N 1
ATOM 731 C CA . GLN A 1 95 ? -31.254 4.061 -12.963 1.00 96.81 95 GLN A CA 1
ATOM 732 C C . GLN A 1 95 ? -30.718 2.847 -13.723 1.00 96.81 95 GLN A C 1
ATOM 734 O O . GLN A 1 95 ? -30.360 2.985 -14.889 1.00 96.81 95 GLN A O 1
ATOM 739 N N . VAL A 1 96 ? -30.722 1.652 -13.123 1.00 96.56 96 VAL A N 1
ATOM 740 C CA . VAL A 1 96 ? -30.168 0.445 -13.770 1.00 96.56 96 VAL A CA 1
ATOM 741 C C . VAL A 1 96 ? -31.012 0.019 -14.974 1.00 96.56 96 VAL A C 1
ATOM 743 O O . VAL A 1 96 ? -30.487 -0.124 -16.073 1.00 96.56 96 VAL A O 1
ATOM 746 N N . LYS A 1 97 ? -32.329 -0.132 -14.802 1.00 95.50 97 LYS A N 1
ATOM 747 C CA . LYS A 1 97 ? -33.232 -0.617 -15.858 1.00 95.50 97 LYS A CA 1
ATOM 748 C C . LYS A 1 97 ? -33.307 0.316 -17.082 1.00 95.50 97 LYS A C 1
ATOM 750 O O . LYS A 1 97 ? -33.320 -0.195 -18.202 1.00 95.50 97 LYS A O 1
ATOM 755 N N . PRO A 1 98 ? -33.345 1.658 -16.936 1.00 95.44 98 PRO A N 1
ATOM 756 C CA . PRO A 1 98 ? -33.249 2.560 -18.083 1.00 95.44 98 PRO A CA 1
ATOM 757 C C . PRO A 1 98 ? -31.912 2.456 -18.826 1.00 95.44 98 PRO A C 1
ATOM 759 O O . PRO A 1 98 ? -31.925 2.413 -20.054 1.00 95.44 98 PRO A O 1
ATOM 762 N N . LEU A 1 99 ? -30.788 2.373 -18.098 1.00 92.81 99 LEU A N 1
ATOM 763 C CA . LEU A 1 99 ? -29.449 2.236 -18.686 1.00 92.81 99 LEU A CA 1
ATOM 764 C C . LEU A 1 99 ? -29.258 0.892 -19.400 1.00 92.81 99 LEU A C 1
ATOM 766 O O . LEU A 1 99 ? -28.626 0.850 -20.446 1.00 92.81 99 LEU A O 1
ATOM 770 N N . GLU A 1 100 ? -29.820 -0.198 -18.872 1.00 90.88 100 GLU A N 1
ATOM 771 C CA . GLU A 1 100 ? -29.802 -1.510 -19.532 1.00 90.88 100 GLU A CA 1
ATOM 772 C C . GLU A 1 100 ? -30.627 -1.498 -20.830 1.00 90.88 100 GLU A C 1
ATOM 774 O O . GLU A 1 100 ? -30.217 -2.068 -21.840 1.00 90.88 100 GLU A O 1
ATOM 779 N N . LYS A 1 101 ? -31.800 -0.849 -20.814 1.00 90.00 101 LYS A N 1
ATOM 780 C CA . LYS A 1 101 ? -32.741 -0.846 -21.943 1.00 90.00 101 LYS A CA 1
ATOM 781 C C . LYS A 1 101 ? -32.220 -0.082 -23.166 1.00 90.00 101 LYS A C 1
ATOM 783 O O . LYS A 1 101 ? -32.513 -0.496 -24.285 1.00 90.00 101 LYS A O 1
ATOM 788 N N . ASP A 1 102 ? -31.519 1.030 -22.957 1.00 88.62 102 ASP A N 1
ATOM 789 C CA . ASP A 1 102 ? -30.940 1.878 -24.016 1.00 88.62 102 ASP A CA 1
ATOM 790 C C . ASP A 1 102 ? -29.413 1.952 -23.870 1.00 88.62 102 ASP A C 1
ATOM 792 O O . ASP A 1 102 ? -28.819 3.031 -23.826 1.00 88.62 102 ASP A O 1
ATOM 796 N N . PHE A 1 103 ? -28.786 0.784 -23.704 1.00 87.56 103 PHE A N 1
ATOM 797 C CA . PHE A 1 103 ? -27.368 0.693 -23.380 1.00 87.56 103 PHE A CA 1
ATOM 798 C C . PHE A 1 103 ? -26.479 1.220 -24.508 1.00 87.56 103 PHE A C 1
ATOM 800 O O . PHE A 1 103 ? -26.607 0.840 -25.675 1.00 87.56 103 PHE A O 1
ATOM 807 N N . LYS A 1 104 ? -25.517 2.060 -24.121 1.00 87.06 104 LYS A N 1
ATOM 808 C CA . LYS A 1 104 ? -24.386 2.480 -24.949 1.00 87.06 104 LYS A CA 1
ATOM 809 C C . LYS A 1 104 ? -23.105 2.142 -24.216 1.00 87.06 104 LYS A C 1
ATOM 811 O O . LYS A 1 104 ? -23.007 2.380 -23.017 1.00 87.06 104 LYS A O 1
ATOM 816 N N . ILE A 1 105 ? -22.100 1.655 -24.934 1.00 82.06 105 ILE A N 1
ATOM 817 C CA . ILE A 1 105 ? -20.846 1.202 -24.316 1.00 82.06 105 ILE A CA 1
ATOM 818 C C . ILE A 1 105 ? -20.127 2.289 -23.492 1.00 82.06 105 ILE A C 1
ATOM 820 O O . ILE A 1 105 ? -19.537 1.990 -22.461 1.00 82.06 105 ILE A O 1
ATOM 824 N N . GLU A 1 106 ? -20.282 3.563 -23.861 1.00 87.00 106 GLU A N 1
ATOM 825 C CA . GLU A 1 106 ? -19.800 4.733 -23.103 1.00 87.00 106 GLU A CA 1
ATOM 826 C C . GLU A 1 106 ? -20.409 4.836 -21.689 1.00 87.00 106 GLU A C 1
ATOM 828 O O . GLU A 1 106 ? -19.861 5.494 -20.807 1.00 87.00 106 GLU A O 1
ATOM 833 N N . GLN A 1 107 ? -21.551 4.186 -21.455 1.00 89.81 107 GLN A N 1
ATOM 834 C CA . GLN A 1 107 ? -22.261 4.160 -20.178 1.00 89.81 107 GLN A CA 1
ATOM 835 C C . GLN A 1 107 ? -21.902 2.939 -19.323 1.00 89.81 107 GLN A C 1
ATOM 837 O O . GLN A 1 107 ? -22.435 2.825 -18.218 1.00 89.81 107 GLN A O 1
ATOM 842 N N . LEU A 1 108 ? -21.012 2.046 -19.782 1.00 88.19 108 LEU A N 1
ATOM 843 C CA . LEU A 1 108 ? -20.657 0.809 -19.074 1.00 88.19 108 LEU A CA 1
ATOM 844 C C . LEU A 1 108 ? -20.248 1.073 -17.621 1.00 88.19 108 LEU A C 1
ATOM 846 O O . LEU A 1 108 ? -20.866 0.533 -16.708 1.00 88.19 108 LEU A O 1
ATOM 850 N N . THR A 1 109 ? -19.315 1.998 -17.393 1.00 91.44 109 THR A N 1
ATOM 851 C CA . THR A 1 109 ? -18.857 2.362 -16.041 1.00 91.44 109 THR A CA 1
ATOM 852 C C . THR A 1 109 ? -19.990 2.910 -15.168 1.00 91.44 109 THR A C 1
ATOM 854 O O . THR A 1 109 ? -20.048 2.655 -13.964 1.00 91.44 109 THR A O 1
ATOM 857 N N . THR A 1 110 ? -20.928 3.653 -15.764 1.00 94.56 110 THR A N 1
ATOM 858 C CA . THR A 1 110 ? -22.089 4.185 -15.035 1.00 94.56 110 THR A CA 1
ATOM 859 C C . THR A 1 110 ? -23.043 3.058 -14.647 1.00 94.56 110 THR A C 1
ATOM 861 O O . THR A 1 110 ? -23.490 3.007 -13.500 1.00 94.56 110 THR A O 1
ATOM 864 N N . LEU A 1 111 ? -23.325 2.133 -15.569 1.00 94.56 111 LEU A N 1
ATOM 865 C CA . LEU A 1 111 ? -24.169 0.967 -15.316 1.00 94.56 111 LEU A CA 1
ATOM 866 C C . LEU A 1 111 ? -23.567 0.072 -14.222 1.00 94.56 111 LEU A C 1
ATOM 868 O O . LEU A 1 111 ? -24.269 -0.272 -13.272 1.00 94.56 111 LEU A O 1
ATOM 872 N N . GLU A 1 112 ? -22.270 -0.233 -14.301 1.00 94.31 112 GLU A N 1
ATOM 873 C CA . GLU A 1 112 ? -21.544 -1.004 -13.282 1.00 94.31 112 GLU A CA 1
ATOM 874 C C . GLU A 1 112 ? -21.605 -0.335 -11.907 1.00 94.31 112 GLU A C 1
ATOM 876 O O . GLU A 1 112 ? -21.896 -0.990 -10.906 1.00 94.31 112 GLU A O 1
ATOM 881 N N . THR A 1 113 ? -21.409 0.984 -11.854 1.00 97.38 113 THR A N 1
ATOM 882 C CA . THR A 1 113 ? -21.495 1.755 -10.607 1.00 97.38 113 THR A CA 1
ATOM 883 C C . THR A 1 113 ? -22.878 1.636 -9.968 1.00 97.38 113 THR A C 1
ATOM 885 O O . THR A 1 113 ? -22.980 1.394 -8.764 1.00 97.38 113 THR A O 1
ATOM 888 N N . GLN A 1 114 ? -23.957 1.763 -10.751 1.00 97.56 114 GLN A N 1
ATOM 889 C CA . GLN A 1 114 ? -25.315 1.652 -10.205 1.00 97.56 114 GLN A CA 1
ATOM 890 C C . GLN A 1 114 ? -25.665 0.217 -9.800 1.00 97.56 114 GLN A C 1
ATOM 892 O O . GLN A 1 114 ? -26.290 0.019 -8.759 1.00 97.56 114 GLN A O 1
ATOM 897 N N . VAL A 1 115 ? -25.223 -0.790 -10.557 1.00 97.56 115 VAL A N 1
ATOM 898 C CA . VAL A 1 115 ? -25.381 -2.205 -10.179 1.00 97.56 115 VAL A CA 1
ATOM 899 C C . VAL A 1 115 ? -24.664 -2.503 -8.860 1.00 97.56 115 VAL A C 1
ATOM 901 O O . VAL A 1 115 ? -25.253 -3.112 -7.964 1.00 97.56 115 VAL A O 1
ATOM 904 N N . ASN A 1 116 ? -23.428 -2.026 -8.701 1.00 96.94 116 ASN A N 1
ATOM 905 C CA . ASN A 1 116 ? -22.669 -2.189 -7.462 1.00 96.94 116 ASN A CA 1
ATOM 906 C C . ASN A 1 116 ? -23.344 -1.476 -6.289 1.00 96.94 116 ASN A C 1
ATOM 908 O O . ASN A 1 116 ? -23.491 -2.072 -5.225 1.00 96.94 116 ASN A O 1
ATOM 912 N N . ARG A 1 117 ? -23.875 -0.266 -6.501 1.00 98.12 117 ARG A N 1
ATOM 913 C CA . ARG A 1 117 ? -24.656 0.443 -5.480 1.00 98.12 117 ARG A CA 1
ATOM 914 C C . ARG A 1 117 ? -25.870 -0.363 -5.007 1.00 98.12 117 ARG A C 1
ATOM 916 O O . ARG A 1 117 ? -26.103 -0.446 -3.804 1.00 98.12 117 ARG A O 1
ATOM 923 N N . VAL A 1 118 ? -26.637 -0.970 -5.920 1.00 98.44 118 VAL A N 1
ATOM 924 C CA . VAL A 1 118 ? -27.778 -1.833 -5.550 1.00 98.44 118 VAL A CA 1
ATOM 925 C C . VAL A 1 118 ? -27.300 -3.013 -4.701 1.00 98.44 118 VAL A C 1
ATOM 927 O O . VAL A 1 118 ? -27.876 -3.285 -3.648 1.00 98.44 118 VAL A O 1
ATOM 930 N N . ARG A 1 119 ? -26.218 -3.686 -5.112 1.00 98.25 119 ARG A N 1
ATOM 931 C CA . ARG A 1 119 ? -25.636 -4.802 -4.351 1.00 98.25 119 ARG A CA 1
ATOM 932 C C . ARG A 1 119 ? -25.165 -4.390 -2.955 1.00 98.25 119 ARG A C 1
ATOM 934 O O . ARG A 1 119 ? -25.396 -5.127 -1.997 1.00 98.25 119 ARG A O 1
ATOM 941 N N . ASP A 1 120 ? -24.530 -3.232 -2.825 1.00 97.94 120 ASP A N 1
ATOM 942 C CA . ASP A 1 120 ? -24.046 -2.722 -1.539 1.00 97.94 120 ASP A CA 1
ATOM 943 C C . ASP A 1 120 ? -25.198 -2.378 -0.590 1.00 97.94 120 ASP A C 1
ATOM 945 O O . ASP A 1 120 ? -25.127 -2.675 0.607 1.00 97.94 120 ASP A O 1
ATOM 949 N N . LEU A 1 121 ? -26.297 -1.830 -1.118 1.00 98.50 121 LEU A N 1
ATOM 950 C CA . LEU A 1 121 ? -27.520 -1.596 -0.348 1.00 98.50 121 LEU A CA 1
ATOM 951 C C . LEU A 1 121 ? -28.138 -2.912 0.145 1.00 98.50 121 LEU A C 1
ATOM 953 O O . LEU A 1 121 ? -28.477 -3.010 1.326 1.00 98.50 121 LEU A O 1
ATOM 957 N N . ILE A 1 122 ? -28.212 -3.942 -0.710 1.00 98.31 122 ILE A N 1
ATOM 958 C CA . ILE A 1 122 ? -28.684 -5.287 -0.328 1.00 98.31 122 ILE A CA 1
ATOM 959 C C . ILE A 1 122 ? -27.799 -5.872 0.779 1.00 98.31 122 ILE A C 1
ATOM 961 O O . ILE A 1 122 ? -28.300 -6.271 1.831 1.00 98.31 122 ILE A O 1
ATOM 965 N N . LYS A 1 123 ? -26.474 -5.859 0.602 1.00 97.81 123 LYS A N 1
ATOM 966 C CA . LYS A 1 123 ? -25.520 -6.375 1.597 1.00 97.81 123 LYS A CA 1
ATOM 967 C C . LYS A 1 123 ? -25.631 -5.642 2.937 1.00 97.81 123 LYS A C 1
ATOM 969 O O . LYS A 1 123 ? -25.600 -6.265 4.004 1.00 97.81 123 LYS A O 1
ATOM 974 N N . THR A 1 124 ? -25.778 -4.319 2.897 1.00 97.06 124 THR A N 1
ATOM 975 C CA . THR A 1 124 ? -25.983 -3.502 4.100 1.00 97.06 124 THR A CA 1
ATOM 976 C C . THR A 1 124 ? -27.311 -3.852 4.775 1.00 97.06 124 THR A C 1
ATOM 978 O O . THR A 1 124 ? -27.366 -3.970 5.999 1.00 97.06 124 THR A O 1
ATOM 981 N N . ALA A 1 125 ? -28.379 -4.070 4.002 1.00 98.25 125 ALA A N 1
ATOM 982 C CA . ALA A 1 125 ? -29.673 -4.494 4.530 1.00 98.25 125 ALA A CA 1
ATOM 983 C C . ALA A 1 125 ? -29.596 -5.854 5.238 1.00 98.25 125 ALA A C 1
ATOM 985 O O . ALA A 1 125 ? -30.056 -5.981 6.370 1.00 98.25 125 ALA A O 1
ATOM 986 N N . GLU A 1 12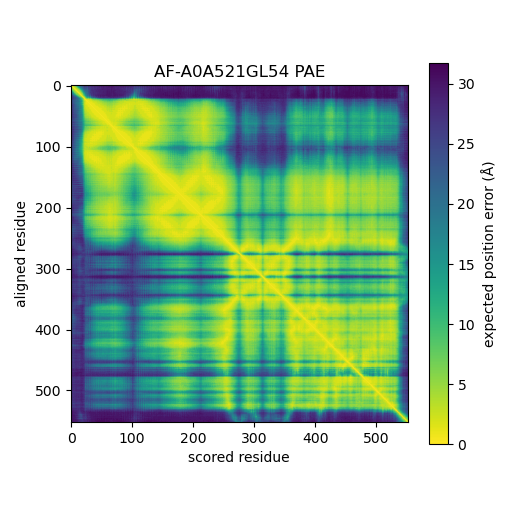6 ? -28.952 -6.847 4.624 1.00 96.94 126 GLU A N 1
ATOM 987 C CA . GLU A 1 126 ? -28.754 -8.170 5.227 1.00 96.94 126 GLU A CA 1
ATOM 988 C C . GLU A 1 126 ? -27.920 -8.122 6.511 1.00 96.94 126 GLU A C 1
ATOM 990 O O . GLU A 1 126 ? -28.160 -8.893 7.441 1.00 96.94 126 GLU A O 1
ATOM 995 N N . THR A 1 127 ? -26.943 -7.217 6.573 1.00 96.06 127 THR A N 1
ATOM 996 C CA . THR A 1 127 ? -26.125 -6.997 7.773 1.00 96.06 127 THR A CA 1
ATOM 997 C C . THR A 1 127 ? -26.976 -6.422 8.904 1.00 96.06 127 THR A C 1
ATOM 999 O O . THR A 1 127 ? -27.012 -6.992 9.995 1.00 96.06 127 THR A O 1
ATOM 1002 N N . ASN A 1 128 ? -27.742 -5.365 8.619 1.00 95.94 128 ASN A N 1
ATOM 1003 C CA . ASN A 1 128 ? -28.673 -4.764 9.575 1.00 95.94 128 ASN A CA 1
ATOM 1004 C C . ASN A 1 128 ? -29.741 -5.771 10.051 1.00 95.94 128 ASN A C 1
ATOM 1006 O O . ASN A 1 128 ? -30.087 -5.786 11.227 1.00 95.94 128 ASN A O 1
ATOM 1010 N N . ALA A 1 129 ? -30.238 -6.649 9.173 1.00 97.00 129 ALA A N 1
ATOM 1011 C CA . ALA A 1 129 ? -31.253 -7.649 9.518 1.00 97.00 129 ALA A CA 1
ATOM 1012 C C . ALA A 1 129 ? -30.774 -8.679 10.555 1.00 97.00 129 ALA A C 1
ATOM 1014 O O . ALA A 1 129 ? -31.556 -9.168 11.366 1.00 97.00 129 ALA A O 1
ATOM 1015 N N . LYS A 1 130 ? -29.484 -9.030 10.536 1.00 94.81 130 LYS A N 1
ATOM 1016 C CA . LYS A 1 130 ? -28.902 -10.035 11.444 1.00 94.81 130 LYS A CA 1
ATOM 1017 C C . LYS A 1 130 ? -28.544 -9.461 12.814 1.00 94.81 130 LYS A C 1
ATOM 1019 O O . LYS A 1 130 ? -28.432 -10.209 13.787 1.00 94.81 130 LYS A O 1
ATOM 1024 N N . GLU A 1 131 ? -28.353 -8.149 12.891 1.00 92.81 131 GLU A N 1
ATOM 1025 C CA . GLU A 1 131 ? -27.801 -7.470 14.060 1.00 92.81 131 GLU A CA 1
ATOM 1026 C C . GLU A 1 131 ? -28.636 -7.645 15.344 1.00 92.81 131 GLU A C 1
ATOM 1028 O O . GLU A 1 131 ? -28.038 -7.977 16.369 1.00 92.81 131 GLU A O 1
ATOM 1033 N N . PRO A 1 132 ? -29.982 -7.528 15.342 1.00 95.31 132 PRO A N 1
ATOM 1034 C CA . PRO A 1 132 ? -30.773 -7.665 16.571 1.00 95.31 132 PRO A CA 1
ATOM 1035 C C . PRO A 1 132 ? -30.701 -9.071 17.173 1.00 95.31 132 PRO A C 1
ATOM 1037 O O . PRO A 1 132 ? -30.606 -9.236 18.389 1.00 95.31 132 PRO A O 1
ATOM 1040 N N . LEU A 1 133 ? -30.702 -10.102 16.323 1.00 93.25 133 LEU A N 1
ATOM 1041 C CA . LEU A 1 133 ? -30.604 -11.494 16.762 1.00 93.25 133 LEU A CA 1
ATOM 1042 C C . LEU A 1 133 ? -29.227 -11.794 17.364 1.00 93.25 133 LEU A C 1
ATOM 1044 O O . LEU A 1 133 ? -29.127 -12.422 18.418 1.00 93.25 133 LEU A O 1
ATOM 1048 N N . HIS A 1 134 ? -28.168 -11.303 16.717 1.00 91.44 134 HIS A N 1
ATOM 1049 C CA . HIS A 1 134 ? -26.810 -11.401 17.240 1.00 91.44 134 HIS A CA 1
ATOM 1050 C C . HIS A 1 134 ? -26.680 -10.678 18.589 1.00 91.44 134 HIS A C 1
ATOM 1052 O O . HIS A 1 134 ? -26.222 -11.273 19.565 1.00 91.44 134 HIS A O 1
ATOM 1058 N N . TRP A 1 135 ? -27.179 -9.441 18.670 1.00 92.69 135 TRP A N 1
ATOM 1059 C CA . TRP A 1 135 ? -27.234 -8.648 19.898 1.00 92.69 135 TRP A CA 1
ATOM 1060 C C . TRP A 1 135 ? -27.941 -9.393 21.038 1.00 92.69 135 TRP A C 1
ATOM 1062 O O . TRP A 1 135 ? -27.422 -9.443 22.152 1.00 92.69 135 TRP A O 1
ATOM 1072 N N . ALA A 1 136 ? -29.072 -10.053 20.766 1.00 92.88 136 ALA A N 1
ATOM 1073 C CA . ALA A 1 136 ? -29.799 -10.816 21.781 1.00 92.88 136 ALA A CA 1
ATOM 1074 C C . ALA A 1 136 ? -28.965 -11.974 22.360 1.00 92.88 136 ALA A C 1
ATOM 1076 O O . ALA A 1 136 ? -29.130 -12.338 23.526 1.00 92.88 136 ALA A O 1
ATOM 1077 N N . GLY A 1 137 ? -28.068 -12.568 21.570 1.00 92.06 137 GLY A N 1
ATOM 1078 C CA . GLY A 1 137 ? -27.095 -13.542 22.069 1.00 92.06 137 GLY A CA 1
ATOM 1079 C C . GLY A 1 137 ? -26.031 -12.892 22.958 1.00 92.06 137 GLY A C 1
ATOM 1080 O O . GLY A 1 137 ? -25.792 -13.350 24.077 1.00 92.06 137 GLY A O 1
ATOM 1081 N N . VAL A 1 138 ? -25.437 -11.794 22.483 1.00 91.44 138 VAL A N 1
ATOM 1082 C CA . VAL A 1 138 ? -24.353 -11.073 23.173 1.00 91.44 138 VAL A CA 1
ATOM 1083 C C . V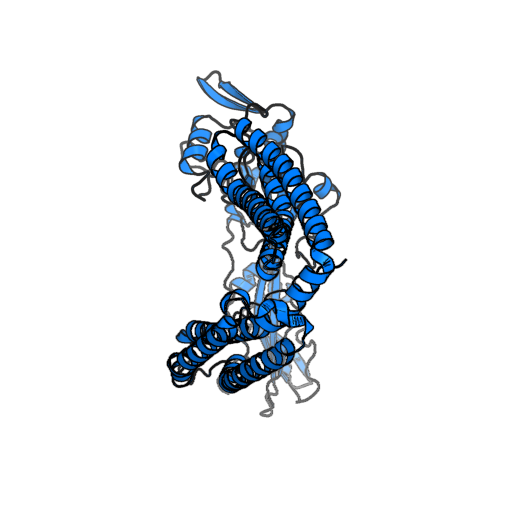AL A 1 138 ? -24.801 -10.545 24.536 1.00 91.44 138 VAL A C 1
ATOM 1085 O O . VAL A 1 138 ? -24.108 -10.749 25.530 1.00 91.44 138 VAL A O 1
ATOM 1088 N N . VAL A 1 139 ? -25.977 -9.921 24.631 1.00 94.25 139 VAL A N 1
ATOM 1089 C CA . VAL A 1 139 ? -26.438 -9.318 25.893 1.00 94.25 139 VAL A CA 1
ATOM 1090 C C . VAL A 1 139 ? -26.722 -10.371 26.967 1.00 94.25 139 VAL A C 1
ATOM 1092 O O . VAL A 1 139 ? -26.427 -10.136 28.138 1.00 94.25 139 VAL A O 1
ATOM 1095 N N . ILE A 1 140 ? -27.227 -11.552 26.593 1.00 94.31 140 ILE A N 1
ATOM 1096 C CA . ILE A 1 140 ? -27.378 -12.675 27.534 1.00 94.31 140 ILE A CA 1
ATOM 1097 C C . ILE A 1 140 ? -26.017 -13.139 28.036 1.00 94.31 140 ILE A C 1
ATOM 1099 O O . ILE A 1 140 ? -25.826 -13.274 29.244 1.00 94.31 140 ILE A O 1
ATOM 1103 N N . TYR A 1 141 ? -25.067 -13.337 27.121 1.00 93.44 141 TYR A N 1
ATOM 1104 C CA . TYR A 1 141 ? -23.717 -13.738 27.488 1.00 93.44 141 TYR A CA 1
ATOM 1105 C C . TYR A 1 141 ? -23.080 -12.734 28.457 1.00 93.44 141 TYR A C 1
ATOM 1107 O O . TYR A 1 141 ? -22.563 -13.137 29.499 1.00 93.44 141 TYR A O 1
ATOM 1115 N N . VAL A 1 142 ? -23.171 -11.435 28.157 1.00 95.19 142 VAL A N 1
ATOM 1116 C CA . VAL A 1 142 ? -22.620 -10.367 29.001 1.00 95.19 142 VAL A CA 1
ATOM 1117 C C . VAL A 1 142 ? -23.324 -10.296 30.349 1.00 95.19 142 VAL A C 1
ATOM 1119 O O . VAL A 1 142 ? -22.647 -10.129 31.358 1.00 95.19 142 VAL A O 1
ATOM 1122 N N . ARG A 1 143 ? -24.646 -10.466 30.418 1.00 95.31 143 ARG A N 1
ATOM 1123 C CA . ARG A 1 143 ? -25.364 -10.545 31.698 1.00 95.31 143 ARG A CA 1
ATOM 1124 C C . ARG A 1 143 ? -24.862 -11.708 32.551 1.00 95.31 143 ARG A C 1
ATOM 1126 O O . ARG A 1 143 ? -24.561 -11.522 33.725 1.00 95.31 143 ARG A O 1
ATOM 1133 N N . ASP A 1 144 ? -24.755 -12.894 31.960 1.00 96.25 144 ASP A N 1
ATOM 1134 C CA . ASP A 1 144 ? -24.379 -14.109 32.690 1.00 96.25 144 ASP A CA 1
ATOM 1135 C C . ASP A 1 144 ? -22.890 -14.120 33.074 1.00 96.25 144 ASP A C 1
ATOM 1137 O O . ASP A 1 144 ? -22.498 -14.793 34.024 1.00 96.25 144 ASP A O 1
ATOM 1141 N N . ASN A 1 145 ? -22.063 -13.335 32.374 1.00 96.81 145 ASN A N 1
ATOM 1142 C CA . ASN A 1 145 ? -20.607 -13.322 32.521 1.00 96.81 145 ASN A CA 1
ATOM 1143 C C . ASN A 1 145 ? -20.035 -11.910 32.729 1.00 96.81 145 ASN A C 1
ATOM 1145 O O . ASN A 1 145 ? -18.889 -11.652 32.362 1.00 96.81 145 ASN A O 1
ATOM 1149 N N . THR A 1 146 ? -20.791 -10.983 33.328 1.00 96.25 146 THR A N 1
ATOM 1150 C CA . THR A 1 146 ? -20.435 -9.547 33.359 1.00 96.25 146 THR A CA 1
ATOM 1151 C C . THR A 1 146 ? -19.039 -9.293 33.911 1.00 96.25 146 THR A C 1
ATOM 1153 O O . THR A 1 146 ? -18.255 -8.557 33.316 1.00 96.25 146 THR A O 1
ATOM 1156 N N . SER A 1 147 ? -18.691 -9.926 35.035 1.00 96.50 147 SER A N 1
ATOM 1157 C CA . SER A 1 147 ? -17.369 -9.745 35.638 1.00 96.50 147 SER A CA 1
ATOM 1158 C C . SER A 1 147 ? -16.243 -10.280 34.757 1.00 96.50 147 SER A C 1
ATOM 1160 O O . SER A 1 147 ? -15.157 -9.717 34.788 1.00 96.50 147 SER A O 1
ATOM 1162 N N . GLN A 1 148 ? -16.479 -11.354 33.997 1.00 96.81 148 GLN A N 1
ATOM 1163 C CA . GLN A 1 148 ? -15.477 -11.894 33.080 1.00 96.81 148 GLN A CA 1
ATOM 1164 C C . GLN A 1 148 ? -15.320 -10.986 31.861 1.00 96.81 148 GLN A C 1
ATOM 1166 O O . GLN A 1 148 ? -14.207 -10.563 31.580 1.00 96.81 148 GLN A O 1
ATOM 1171 N N . ALA A 1 149 ? -16.428 -10.588 31.230 1.00 96.00 149 ALA A N 1
ATOM 1172 C CA . ALA A 1 149 ? -16.412 -9.684 30.082 1.00 96.00 149 ALA A CA 1
ATOM 1173 C C . ALA A 1 149 ? -15.692 -8.359 30.395 1.00 96.00 149 ALA A C 1
ATOM 1175 O O . ALA A 1 149 ? -14.874 -7.892 29.604 1.00 96.00 149 ALA A O 1
ATOM 1176 N N . LEU A 1 150 ? -15.944 -7.770 31.571 1.00 98.06 150 LEU A N 1
ATOM 1177 C CA . LEU A 1 150 ? -15.257 -6.551 32.004 1.00 98.06 150 LEU A CA 1
ATOM 1178 C C . LEU A 1 150 ? -13.763 -6.767 32.268 1.00 98.06 150 LEU A C 1
ATOM 1180 O O . LEU A 1 150 ? -12.983 -5.876 31.949 1.00 98.06 150 LEU A O 1
ATOM 1184 N N . ARG A 1 151 ? -13.365 -7.915 32.837 1.00 98.12 151 ARG A N 1
ATOM 1185 C CA . ARG A 1 151 ? -11.947 -8.251 33.052 1.00 98.12 151 ARG A CA 1
ATOM 1186 C C . ARG A 1 151 ? -11.209 -8.416 31.729 1.00 98.12 151 ARG A C 1
ATOM 1188 O O . ARG A 1 151 ? -10.196 -7.762 31.535 1.00 98.12 151 ARG A O 1
ATOM 1195 N N . ASP A 1 152 ? -11.760 -9.197 30.803 1.00 97.31 152 ASP A N 1
ATOM 1196 C CA . ASP A 1 152 ? -11.143 -9.433 29.490 1.00 97.31 152 ASP A CA 1
ATOM 1197 C C . ASP A 1 152 ? -10.990 -8.121 28.699 1.00 97.31 152 ASP A C 1
ATOM 1199 O O . ASP A 1 152 ? -9.968 -7.869 28.054 1.00 97.31 152 ASP A O 1
ATOM 1203 N N . THR A 1 153 ? -11.996 -7.245 28.789 1.00 97.88 153 THR A N 1
ATOM 1204 C CA . THR A 1 153 ? -11.949 -5.912 28.172 1.00 97.88 153 THR A CA 1
ATOM 1205 C C . THR A 1 153 ? -10.923 -5.011 28.862 1.00 97.88 153 THR A C 1
ATOM 1207 O O . THR A 1 153 ? -10.196 -4.280 28.193 1.00 97.88 153 THR A O 1
ATOM 1210 N N . GLU A 1 154 ? -10.837 -5.046 30.193 1.00 98.50 154 GLU A N 1
ATOM 1211 C CA . GLU A 1 154 ? -9.842 -4.288 30.957 1.00 98.50 154 GLU A CA 1
ATOM 1212 C C . GLU A 1 154 ? -8.416 -4.699 30.604 1.00 98.50 154 GLU A C 1
ATOM 1214 O O . GLU A 1 154 ? -7.608 -3.821 30.301 1.00 98.50 154 GLU A O 1
ATOM 1219 N N . ASP A 1 155 ? -8.137 -5.999 30.547 1.00 98.25 155 ASP A N 1
ATOM 1220 C CA . ASP A 1 155 ? -6.840 -6.522 30.120 1.00 98.25 155 ASP A CA 1
ATOM 1221 C C . ASP A 1 155 ? -6.514 -6.044 28.693 1.00 98.25 155 ASP A C 1
ATOM 1223 O O . ASP A 1 155 ? -5.433 -5.507 28.439 1.00 98.25 155 ASP A O 1
ATOM 1227 N N . SER A 1 156 ? -7.483 -6.119 27.772 1.00 98.06 156 SER A N 1
ATOM 1228 C CA . SER A 1 156 ? -7.327 -5.646 26.386 1.00 98.06 156 SER A CA 1
ATOM 1229 C C . SER A 1 156 ? -7.017 -4.143 26.293 1.00 98.06 156 SER A C 1
ATOM 1231 O O . SER A 1 156 ? -6.149 -3.728 25.524 1.00 98.06 156 SER A O 1
ATOM 1233 N N . VAL A 1 157 ? -7.696 -3.303 27.081 1.00 98.62 157 VAL A N 1
ATOM 1234 C CA . VAL A 1 157 ? -7.450 -1.849 27.115 1.00 98.62 157 VAL A CA 1
ATOM 1235 C C . VAL A 1 157 ? -6.123 -1.522 27.803 1.00 98.62 157 VAL A C 1
ATOM 1237 O O . VAL A 1 157 ? -5.429 -0.591 27.391 1.00 98.62 157 VAL A O 1
ATOM 1240 N N . MET A 1 158 ? -5.721 -2.289 28.820 1.00 98.38 158 MET A N 1
ATOM 1241 C CA . MET A 1 158 ? -4.397 -2.163 29.434 1.00 98.38 158 MET A CA 1
ATOM 1242 C C . MET A 1 158 ? -3.281 -2.455 28.426 1.00 98.38 158 MET A C 1
ATOM 1244 O O . MET A 1 158 ? -2.318 -1.686 28.349 1.00 98.38 158 MET A O 1
ATOM 1248 N N . HIS A 1 159 ? -3.428 -3.511 27.620 1.00 97.50 159 HIS A N 1
ATOM 1249 C CA . HIS A 1 159 ? -2.504 -3.820 26.528 1.00 97.50 159 HIS A CA 1
ATOM 1250 C C . HIS A 1 159 ? -2.435 -2.685 25.500 1.00 97.50 159 HIS A C 1
ATOM 1252 O O . HIS A 1 159 ? -1.332 -2.219 25.201 1.00 97.50 159 HIS A O 1
ATOM 1258 N N . LEU A 1 160 ? -3.590 -2.179 25.046 1.00 98.44 160 LEU A N 1
ATOM 1259 C CA . LEU A 1 160 ? -3.673 -1.029 24.139 1.00 98.44 160 LEU A CA 1
ATOM 1260 C C . LEU A 1 160 ? -2.897 0.165 24.705 1.00 98.44 160 LEU A C 1
ATOM 1262 O O . LEU A 1 160 ? -2.003 0.693 24.048 1.00 98.44 160 LEU A O 1
ATOM 1266 N N . ASN A 1 161 ? -3.191 0.577 25.940 1.00 98.56 161 ASN A N 1
ATOM 1267 C CA . ASN A 1 161 ? -2.554 1.738 26.563 1.00 98.56 161 ASN A CA 1
ATOM 1268 C C . ASN A 1 161 ? -1.027 1.584 26.641 1.00 98.56 161 ASN A C 1
ATOM 1270 O O . ASN A 1 161 ? -0.295 2.520 26.319 1.00 98.56 161 ASN A O 1
ATOM 1274 N N . SER A 1 162 ? -0.534 0.398 27.011 1.00 98.38 162 SER A N 1
ATOM 1275 C CA . SER A 1 162 ? 0.906 0.115 27.044 1.00 98.38 162 SER A CA 1
ATOM 1276 C C . SER A 1 162 ? 1.552 0.206 25.656 1.00 98.38 162 SER A C 1
ATOM 1278 O O . SER A 1 162 ? 2.667 0.721 25.515 1.00 98.38 162 SER A O 1
ATOM 1280 N N . ALA A 1 163 ? 0.873 -0.297 24.625 1.00 98.31 163 ALA A N 1
ATOM 1281 C CA . ALA A 1 163 ? 1.359 -0.239 23.252 1.00 98.31 163 ALA A CA 1
ATOM 1282 C C . ALA A 1 163 ? 1.323 1.196 22.699 1.00 98.31 163 ALA A C 1
ATOM 1284 O O . ALA A 1 163 ? 2.282 1.639 22.064 1.00 98.31 163 ALA A O 1
ATOM 1285 N N . TYR A 1 164 ? 0.275 1.962 23.011 1.00 98.62 164 TYR A N 1
ATOM 1286 C CA . TYR A 1 164 ? 0.167 3.373 22.645 1.00 98.62 164 TYR A CA 1
ATOM 1287 C C . TYR A 1 164 ? 1.278 4.220 23.270 1.00 98.62 164 TYR A C 1
ATOM 1289 O O . TYR A 1 164 ? 1.870 5.030 22.564 1.00 98.62 164 TYR A O 1
ATOM 1297 N N . GLU A 1 165 ? 1.622 4.024 24.547 1.00 98.44 165 GLU A N 1
ATOM 1298 C CA . GLU A 1 165 ? 2.730 4.766 25.167 1.00 98.44 165 GLU A CA 1
ATOM 1299 C C . GLU A 1 165 ? 4.079 4.453 24.503 1.00 98.44 165 GLU A C 1
ATOM 1301 O O . GLU A 1 165 ? 4.899 5.352 24.302 1.00 98.44 165 GLU A O 1
ATOM 1306 N N . SER A 1 166 ? 4.284 3.202 24.081 1.00 97.88 166 SER A N 1
ATOM 1307 C CA . SER A 1 166 ? 5.483 2.799 23.335 1.00 97.88 166 SER A CA 1
ATOM 1308 C C . SER A 1 166 ? 5.541 3.478 21.960 1.00 97.88 166 SER A C 1
ATOM 1310 O O . SER A 1 166 ? 6.544 4.103 21.614 1.00 97.88 166 SER A O 1
ATOM 1312 N N . LEU A 1 167 ? 4.436 3.449 21.207 1.00 98.38 167 LEU A N 1
ATOM 1313 C CA . LEU A 1 167 ? 4.309 4.111 19.903 1.00 98.38 167 LEU A CA 1
ATOM 1314 C C . LEU A 1 167 ? 4.445 5.638 20.011 1.00 98.38 167 LEU A C 1
ATOM 1316 O O . LEU A 1 167 ? 5.080 6.288 19.180 1.00 98.38 167 LEU A O 1
ATOM 1320 N N . LYS A 1 168 ? 3.879 6.225 21.067 1.00 98.38 168 LYS A N 1
ATOM 1321 C CA . LYS A 1 168 ? 4.002 7.647 21.381 1.00 98.38 168 LYS A CA 1
ATOM 1322 C C . LYS A 1 168 ? 5.453 8.021 21.681 1.00 98.38 168 LYS A C 1
ATOM 1324 O O . LYS A 1 168 ? 5.896 9.065 21.212 1.00 98.38 168 LYS A O 1
ATOM 1329 N N . ALA A 1 169 ? 6.197 7.195 22.417 1.00 98.38 169 ALA A N 1
ATOM 1330 C CA . ALA A 1 169 ? 7.613 7.435 22.688 1.00 98.38 169 ALA A CA 1
ATOM 1331 C C . ALA A 1 169 ? 8.457 7.424 21.400 1.00 98.38 169 ALA A C 1
ATOM 1333 O O . ALA A 1 169 ? 9.309 8.298 21.222 1.00 98.38 169 ALA A O 1
ATOM 1334 N N . GLU A 1 170 ? 8.186 6.499 20.470 1.00 98.31 170 GLU A N 1
ATOM 1335 C CA . GLU A 1 170 ? 8.806 6.499 19.135 1.00 98.31 170 GLU A CA 1
ATOM 1336 C C . GLU A 1 170 ? 8.486 7.788 18.367 1.00 98.31 170 GLU A C 1
ATOM 1338 O O . GLU A 1 170 ? 9.384 8.435 17.822 1.00 98.31 170 GLU A O 1
ATOM 1343 N N . ALA A 1 171 ? 7.217 8.202 18.368 1.00 98.31 171 ALA A N 1
ATOM 1344 C CA . ALA A 1 171 ? 6.780 9.420 17.698 1.00 98.31 171 ALA A CA 1
ATOM 1345 C C . ALA A 1 171 ? 7.388 10.683 18.326 1.00 98.31 171 ALA A C 1
ATOM 1347 O O . ALA A 1 171 ? 7.765 11.603 17.605 1.00 98.31 171 ALA A O 1
ATOM 1348 N N . ASP A 1 172 ? 7.499 10.754 19.652 1.00 98.38 172 ASP A N 1
ATOM 1349 C CA . ASP A 1 172 ? 8.089 11.899 20.347 1.00 98.38 172 ASP A CA 1
ATOM 1350 C C . ASP A 1 172 ? 9.588 12.012 20.060 1.00 98.38 172 ASP A C 1
ATOM 1352 O O . ASP A 1 172 ? 10.065 13.110 19.767 1.00 98.38 172 ASP A O 1
ATOM 1356 N N . LYS A 1 173 ? 10.309 10.884 20.020 1.00 98.06 173 LYS A N 1
ATOM 1357 C CA . LYS A 1 173 ? 11.699 10.858 19.554 1.00 98.06 173 LYS A CA 1
ATOM 1358 C C . LYS A 1 173 ? 11.810 11.369 18.114 1.00 98.06 173 LYS A C 1
ATOM 1360 O O . LYS A 1 173 ? 12.622 12.250 17.839 1.00 98.06 173 LYS A O 1
ATOM 1365 N N . ALA A 1 174 ? 10.958 10.884 17.210 1.00 97.88 174 ALA A N 1
ATOM 1366 C CA . ALA A 1 174 ? 10.949 11.331 15.820 1.00 97.88 174 ALA A CA 1
ATOM 1367 C C . ALA A 1 174 ? 10.633 12.833 15.683 1.00 97.88 174 ALA A C 1
ATOM 1369 O O . ALA A 1 174 ? 11.233 13.504 14.850 1.00 97.88 174 ALA A O 1
ATOM 1370 N N . LYS A 1 175 ? 9.746 13.399 16.515 1.00 98.19 175 LYS A N 1
ATOM 1371 C CA . LYS A 1 175 ? 9.472 14.852 16.535 1.00 98.19 175 LYS A CA 1
ATOM 1372 C C . LYS A 1 175 ? 10.693 15.661 16.968 1.00 98.19 175 LYS A C 1
ATOM 1374 O O . LYS A 1 175 ? 10.897 16.758 16.454 1.00 98.19 175 LYS A O 1
ATOM 1379 N N . THR A 1 176 ? 11.474 15.148 17.921 1.00 97.50 176 THR A N 1
ATOM 1380 C CA . THR A 1 176 ? 12.725 15.781 18.359 1.00 97.50 176 THR A CA 1
ATOM 1381 C C . THR A 1 176 ? 13.787 15.724 17.266 1.00 97.50 176 THR A C 1
ATOM 1383 O O . THR A 1 176 ? 14.406 16.746 16.974 1.00 97.50 176 THR A O 1
ATOM 1386 N N . ASP A 1 177 ? 13.966 14.560 16.643 1.00 95.56 177 ASP A N 1
ATOM 1387 C CA . ASP A 1 177 ? 15.008 14.343 15.635 1.00 95.56 177 ASP A CA 1
ATOM 1388 C C . ASP A 1 177 ? 14.662 14.999 14.283 1.00 95.56 177 ASP A C 1
ATOM 1390 O O . ASP A 1 177 ? 15.557 15.433 13.556 1.00 95.56 177 ASP A O 1
ATOM 1394 N N . PHE A 1 178 ? 13.368 15.130 13.962 1.00 95.06 178 PHE A N 1
ATOM 1395 C CA . PHE A 1 178 ? 12.863 15.664 12.692 1.00 95.06 178 PHE A CA 1
ATOM 1396 C C . PHE A 1 178 ? 11.804 16.767 12.887 1.00 95.06 178 PHE A C 1
ATOM 1398 O O . PHE A 1 178 ? 10.627 16.570 12.566 1.00 95.06 178 PHE A O 1
ATOM 1405 N N . PRO A 1 179 ? 12.187 17.970 13.360 1.00 95.75 179 PRO A N 1
ATOM 1406 C CA . PRO A 1 179 ? 11.235 19.054 13.616 1.00 95.75 179 PRO A CA 1
ATOM 1407 C C . PRO A 1 179 ? 10.424 19.487 12.384 1.00 95.75 179 PRO A C 1
ATOM 1409 O O . PRO A 1 179 ? 9.283 19.926 12.521 1.00 95.75 179 PRO A O 1
ATOM 1412 N N . HIS A 1 180 ? 10.973 19.334 11.172 1.00 92.81 180 HIS A N 1
ATOM 1413 C CA . HIS A 1 180 ? 10.266 19.633 9.919 1.00 92.81 180 HIS A CA 1
ATOM 1414 C C . HIS A 1 180 ? 9.116 18.660 9.621 1.00 92.81 180 HIS A C 1
ATOM 1416 O O . HIS A 1 180 ? 8.238 18.995 8.830 1.00 92.81 180 HIS A O 1
ATOM 1422 N N . GLN A 1 181 ? 9.083 17.494 10.276 1.00 96.19 181 GLN A N 1
ATOM 1423 C CA . GLN A 1 181 ? 8.037 16.476 10.132 1.00 96.19 181 GLN A CA 1
ATOM 1424 C C . GLN A 1 181 ? 6.984 16.510 11.244 1.00 96.19 181 GLN A C 1
ATOM 1426 O O . GLN A 1 181 ? 6.066 15.690 11.241 1.00 96.19 181 GLN A O 1
ATOM 1431 N N . LEU A 1 182 ? 7.068 17.454 12.188 1.00 97.31 182 LEU A N 1
ATOM 1432 C CA . LEU A 1 182 ? 6.211 17.492 13.379 1.00 97.31 182 LEU A CA 1
ATOM 1433 C C . LEU A 1 182 ? 4.713 17.415 13.045 1.00 97.31 182 LEU A C 1
ATOM 1435 O O . LEU A 1 182 ? 3.978 16.667 13.691 1.00 97.31 182 LEU A O 1
ATOM 1439 N N . ALA A 1 183 ? 4.264 18.154 12.026 1.00 97.44 183 ALA A N 1
ATOM 1440 C CA . ALA A 1 183 ? 2.867 18.147 11.595 1.00 97.44 183 ALA A CA 1
ATOM 1441 C C . ALA A 1 183 ? 2.425 16.758 11.103 1.00 97.44 183 ALA A C 1
ATOM 1443 O O . ALA A 1 183 ? 1.433 16.230 11.601 1.00 97.44 183 ALA A O 1
ATOM 1444 N N . LYS A 1 184 ? 3.205 16.134 10.210 1.00 97.31 184 LYS A N 1
ATOM 1445 C CA . LYS A 1 184 ? 2.904 14.806 9.653 1.00 97.31 184 LYS A CA 1
ATOM 1446 C C . LYS A 1 184 ? 2.966 13.702 10.706 1.00 97.31 184 LYS A C 1
ATOM 1448 O O . LYS A 1 184 ? 2.123 12.813 10.710 1.00 97.31 184 LYS A O 1
ATOM 1453 N N . ILE A 1 185 ? 3.929 13.759 11.629 1.00 98.31 185 ILE A N 1
ATOM 1454 C CA . ILE A 1 185 ? 4.015 12.791 12.732 1.00 98.31 185 ILE A CA 1
ATOM 1455 C C . ILE A 1 185 ? 2.776 12.898 13.631 1.00 98.31 185 ILE A C 1
ATOM 1457 O O . ILE A 1 185 ? 2.193 11.880 13.999 1.00 98.31 185 ILE A O 1
ATOM 1461 N N . ASN A 1 186 ? 2.348 14.118 13.976 1.00 98.06 186 ASN A N 1
ATOM 1462 C CA . ASN A 1 186 ? 1.144 14.321 14.784 1.00 98.06 186 ASN A CA 1
ATOM 1463 C C . ASN A 1 186 ? -0.121 13.852 14.062 1.00 98.06 186 ASN A C 1
ATOM 1465 O O . ASN A 1 186 ? -0.958 13.203 14.684 1.00 98.06 186 ASN A O 1
ATOM 1469 N N . GLU A 1 187 ? -0.242 14.152 12.769 1.00 98.00 187 GLU A N 1
ATOM 1470 C CA . GLU A 1 187 ? -1.345 13.695 11.923 1.00 98.00 187 GLU A CA 1
ATOM 1471 C C . GLU A 1 187 ? -1.433 12.165 11.908 1.00 98.00 187 GLU A C 1
ATOM 1473 O O . GLU A 1 187 ? -2.487 11.610 12.207 1.00 98.00 187 GLU A O 1
ATOM 1478 N N . LYS A 1 188 ? -0.312 11.477 11.662 1.00 97.69 188 LYS A N 1
ATOM 1479 C CA . LYS A 1 188 ? -0.266 10.009 11.628 1.00 97.69 188 LYS A CA 1
ATOM 1480 C C . LYS A 1 188 ? -0.504 9.359 12.998 1.00 97.69 188 LYS A C 1
ATOM 1482 O O . LYS A 1 188 ? -1.077 8.278 13.053 1.00 97.69 188 LYS A O 1
ATOM 1487 N N . LEU A 1 189 ? -0.094 9.992 14.103 1.00 98.31 189 LEU A N 1
ATOM 1488 C CA . LEU A 1 189 ? -0.300 9.477 15.468 1.00 98.31 189 LEU A CA 1
ATOM 1489 C C . LEU A 1 189 ? -1.730 9.708 15.993 1.00 98.31 189 LEU A C 1
ATOM 1491 O O . LEU A 1 189 ? -2.203 8.958 16.849 1.00 98.31 189 LEU A O 1
ATOM 1495 N N . ALA A 1 190 ? -2.424 10.747 15.516 1.00 98.38 190 ALA A N 1
ATOM 1496 C CA . ALA A 1 190 ? -3.724 11.159 16.045 1.00 98.38 190 ALA A CA 1
ATOM 1497 C C . ALA A 1 190 ? -4.804 10.052 16.037 1.00 98.38 190 ALA A C 1
ATOM 1499 O O . ALA A 1 190 ? -5.470 9.911 17.068 1.00 98.38 190 ALA A O 1
ATOM 1500 N N . PRO A 1 191 ? -4.958 9.225 14.979 1.00 98.50 191 PRO A N 1
ATOM 1501 C CA . PRO A 1 191 ? -5.912 8.113 14.979 1.00 98.50 191 PRO A CA 1
ATOM 1502 C C . PRO A 1 191 ? -5.672 7.116 16.120 1.00 98.50 191 PRO A C 1
ATOM 1504 O O . PRO A 1 191 ? -6.610 6.707 16.796 1.00 98.50 191 PRO A O 1
ATOM 1507 N N . PHE A 1 192 ? -4.411 6.793 16.414 1.00 98.56 192 PHE A N 1
ATOM 1508 C CA . PHE A 1 192 ? -4.049 5.853 17.480 1.00 98.56 192 PHE A CA 1
ATOM 1509 C C . PHE A 1 192 ? -4.353 6.405 18.872 1.00 98.56 192 PHE A C 1
ATOM 1511 O O . PHE A 1 192 ? -4.839 5.685 19.746 1.00 98.56 192 PHE A O 1
ATOM 1518 N N . LYS A 1 193 ? -4.140 7.711 19.069 1.00 98.50 193 LYS A N 1
ATOM 1519 C CA . LYS A 1 193 ? -4.558 8.398 20.296 1.00 98.50 193 LYS A CA 1
ATOM 1520 C C . LYS A 1 193 ? -6.079 8.372 20.467 1.00 98.50 193 LYS A C 1
ATOM 1522 O O . LYS A 1 193 ? -6.557 8.202 21.592 1.00 98.50 193 LYS A O 1
ATOM 1527 N N . ALA A 1 194 ? -6.831 8.569 19.384 1.00 98.50 194 ALA A N 1
ATOM 1528 C CA . ALA A 1 194 ? -8.290 8.524 19.411 1.00 98.50 194 ALA A CA 1
ATOM 1529 C C . ALA A 1 194 ? -8.787 7.126 19.802 1.00 98.50 194 ALA A C 1
ATOM 1531 O O . ALA A 1 194 ? -9.552 7.018 20.757 1.00 98.50 194 ALA A O 1
ATOM 1532 N N . LEU A 1 195 ? -8.255 6.067 19.178 1.00 98.62 195 LEU A N 1
ATOM 1533 C CA . LEU A 1 195 ? -8.573 4.674 19.520 1.00 98.62 195 LEU A CA 1
ATOM 1534 C C . LEU A 1 195 ? -8.351 4.384 21.010 1.00 98.62 195 LEU A C 1
ATOM 1536 O O . LEU A 1 195 ? -9.265 3.898 21.678 1.00 98.62 195 LEU A O 1
ATOM 1540 N N . ALA A 1 196 ? -7.187 4.763 21.552 1.00 98.50 196 ALA A N 1
ATOM 1541 C CA . ALA A 1 196 ? -6.882 4.606 22.974 1.00 98.50 196 ALA A CA 1
ATOM 1542 C C . ALA A 1 196 ? -7.872 5.369 23.864 1.00 98.50 196 ALA A C 1
ATOM 1544 O O . ALA A 1 196 ? -8.432 4.822 24.815 1.00 98.50 196 ALA A O 1
ATOM 1545 N N . THR A 1 197 ? -8.124 6.639 23.546 1.00 98.50 197 THR A N 1
ATOM 1546 C CA . THR A 1 197 ? -9.025 7.498 24.327 1.00 98.50 197 THR A CA 1
ATOM 1547 C C . THR A 1 197 ? -10.446 6.936 24.343 1.00 98.50 197 THR A C 1
ATOM 1549 O O . THR A 1 197 ? -11.075 6.841 25.398 1.00 98.50 197 THR A O 1
ATOM 1552 N N . GLU A 1 198 ? -10.945 6.524 23.182 1.00 98.50 198 GLU A N 1
ATOM 1553 C CA . GLU A 1 198 ? -12.288 5.983 23.021 1.00 98.50 198 GLU A CA 1
ATOM 1554 C C . GLU A 1 198 ? -12.452 4.605 23.665 1.00 98.50 198 GLU A C 1
ATOM 1556 O O . GLU A 1 198 ? -13.497 4.350 24.261 1.00 98.50 198 GLU A O 1
ATOM 1561 N N . ALA A 1 199 ? -11.432 3.742 23.609 1.00 98.69 199 ALA A N 1
ATOM 1562 C CA . ALA A 1 199 ? -11.464 2.437 24.268 1.00 98.69 199 ALA A CA 1
ATOM 1563 C C . ALA A 1 199 ? -11.556 2.583 25.796 1.00 98.69 199 ALA A C 1
ATOM 1565 O O . ALA A 1 199 ? -12.394 1.947 26.438 1.00 98.69 199 ALA A O 1
ATOM 1566 N N . ASN A 1 200 ? -10.766 3.493 26.380 1.00 98.62 200 ASN A N 1
ATOM 1567 C CA . ASN A 1 200 ? -10.854 3.807 27.809 1.00 98.62 200 ASN A CA 1
ATOM 1568 C C . ASN A 1 200 ? -12.226 4.390 28.182 1.00 98.62 200 ASN A C 1
ATOM 1570 O O . ASN A 1 200 ? -12.799 4.018 29.207 1.00 98.62 200 ASN A O 1
ATOM 1574 N N . ALA A 1 201 ? -12.772 5.296 27.364 1.00 98.50 201 ALA A N 1
ATOM 1575 C CA . ALA A 1 201 ? -14.096 5.867 27.599 1.00 98.50 201 ALA A CA 1
ATOM 1576 C C . ALA A 1 201 ? -15.200 4.794 27.548 1.00 98.50 201 ALA A C 1
ATOM 1578 O O . ALA A 1 201 ? -16.069 4.767 28.421 1.00 98.50 201 ALA A O 1
ATOM 1579 N N . ALA A 1 202 ? -15.135 3.884 26.573 1.00 98.38 202 ALA A N 1
ATOM 1580 C CA . ALA A 1 202 ? -16.081 2.784 26.417 1.00 98.38 202 ALA A CA 1
ATOM 1581 C C . ALA A 1 202 ? -16.019 1.797 27.598 1.00 98.38 202 ALA A C 1
ATOM 1583 O O . ALA A 1 202 ? -17.056 1.492 28.192 1.00 98.38 202 ALA A O 1
ATOM 1584 N N . LEU A 1 203 ? -14.814 1.397 28.024 1.00 98.50 203 LEU A N 1
ATOM 1585 C CA . LEU A 1 203 ? -14.620 0.550 29.205 1.00 98.50 203 LEU A CA 1
ATOM 1586 C C . LEU A 1 203 ? -15.145 1.219 30.484 1.00 98.50 203 LEU A C 1
ATOM 1588 O O . LEU A 1 203 ? -15.820 0.580 31.291 1.00 98.50 203 LEU A O 1
ATOM 1592 N N . ASN A 1 204 ? -14.868 2.510 30.678 1.00 98.25 204 ASN A N 1
ATOM 1593 C CA . ASN A 1 204 ? -15.357 3.250 31.842 1.00 98.25 204 ASN A CA 1
ATOM 1594 C C . ASN A 1 204 ? -16.887 3.355 31.859 1.00 98.25 204 ASN A C 1
ATOM 1596 O O . ASN A 1 204 ? -17.493 3.225 32.927 1.00 98.25 204 ASN A O 1
ATOM 1600 N N . SER A 1 205 ? -17.509 3.542 30.693 1.00 97.06 205 SER A N 1
ATOM 1601 C CA . SER A 1 205 ? -18.966 3.515 30.544 1.00 97.06 205 SER A CA 1
ATOM 1602 C C . SER A 1 205 ? -19.535 2.148 30.947 1.00 97.06 205 SER A C 1
ATOM 1604 O O . SER A 1 205 ? -20.382 2.075 31.838 1.00 97.06 205 SER A O 1
ATOM 1606 N N . ALA A 1 206 ? -18.982 1.055 30.406 1.00 97.81 206 ALA A N 1
ATOM 1607 C CA . ALA A 1 206 ? -19.404 -0.310 30.731 1.00 97.81 206 ALA A CA 1
ATOM 1608 C C . ALA A 1 206 ? -19.249 -0.636 32.227 1.00 97.81 206 ALA A C 1
ATOM 1610 O O . ALA A 1 206 ? -20.171 -1.159 32.856 1.00 97.81 206 ALA A O 1
ATOM 1611 N N . LYS A 1 207 ? -18.110 -0.273 32.833 1.00 98.25 207 LYS A N 1
ATOM 1612 C CA . LYS A 1 207 ? -17.858 -0.454 34.274 1.00 98.25 207 LYS A CA 1
ATOM 1613 C C . LYS A 1 207 ? -18.811 0.352 35.151 1.00 98.25 207 LYS A C 1
ATOM 1615 O O . LYS A 1 207 ? -19.111 -0.077 36.264 1.00 98.25 207 LYS A O 1
ATOM 1620 N N . THR A 1 208 ? -19.221 1.535 34.700 1.00 98.00 208 THR A N 1
ATOM 1621 C CA . THR A 1 208 ? -20.159 2.389 35.439 1.00 98.00 208 THR A CA 1
ATOM 1622 C C . THR A 1 208 ? -21.556 1.789 35.392 1.00 98.00 208 THR A C 1
ATOM 1624 O O . THR A 1 208 ? -22.162 1.592 36.442 1.00 98.00 208 THR A O 1
ATOM 1627 N N . GLU A 1 209 ? -22.021 1.406 34.204 1.00 97.25 209 GLU A N 1
ATOM 1628 C CA . GLU A 1 209 ? -23.338 0.800 34.024 1.00 97.25 209 GLU A CA 1
ATOM 1629 C C . GLU A 1 209 ? -23.480 -0.522 34.788 1.00 97.25 209 GLU A C 1
ATOM 1631 O O . GLU A 1 209 ? -24.485 -0.759 35.456 1.00 97.25 209 GLU A O 1
ATOM 1636 N N . ALA A 1 210 ? -22.440 -1.359 34.778 1.00 96.88 210 ALA A N 1
ATOM 1637 C CA . ALA A 1 210 ? -22.438 -2.637 35.486 1.00 96.88 210 ALA A CA 1
ATOM 1638 C C . ALA A 1 210 ? -22.591 -2.513 37.017 1.00 96.88 210 ALA A C 1
ATOM 1640 O O . ALA A 1 210 ? -22.900 -3.503 37.678 1.00 96.88 210 ALA A O 1
ATOM 1641 N N . LYS A 1 211 ? -22.371 -1.322 37.597 1.00 96.44 211 LYS A N 1
ATOM 1642 C CA . LYS A 1 211 ? -22.532 -1.056 39.039 1.00 96.44 211 LYS A CA 1
ATOM 1643 C C . LYS A 1 211 ? -23.937 -0.583 39.416 1.00 96.44 211 LYS A C 1
ATOM 1645 O O . LYS A 1 211 ? -24.223 -0.461 40.608 1.00 96.44 211 LYS A O 1
ATOM 1650 N N . ASN A 1 212 ? -24.795 -0.287 38.441 1.00 94.94 212 ASN A N 1
ATOM 1651 C CA . ASN A 1 212 ? -26.163 0.142 38.710 1.00 94.94 212 ASN A CA 1
ATOM 1652 C C . ASN A 1 212 ? -26.956 -0.976 39.402 1.00 94.94 212 ASN A C 1
ATOM 1654 O O . ASN A 1 212 ? -26.714 -2.160 39.186 1.00 94.94 212 ASN A O 1
ATOM 1658 N N . ALA A 1 213 ? -27.955 -0.610 40.212 1.00 92.38 213 ALA A N 1
ATOM 1659 C CA . ALA A 1 213 ? -28.817 -1.587 40.891 1.00 92.38 213 ALA A CA 1
ATOM 1660 C C . ALA A 1 213 ? -29.618 -2.466 39.907 1.00 92.38 213 ALA A C 1
ATOM 1662 O O . ALA A 1 213 ? -30.055 -3.563 40.247 1.00 92.38 213 ALA A O 1
ATOM 1663 N N . SER A 1 214 ? -29.826 -1.981 38.684 1.00 90.81 214 SER A N 1
ATOM 1664 C CA . SER A 1 214 ? -30.432 -2.723 37.579 1.00 90.81 214 SER A CA 1
ATOM 1665 C C . SER A 1 214 ? -29.663 -2.394 36.297 1.00 90.81 214 SER A C 1
ATOM 1667 O O . SER A 1 214 ? -30.067 -1.476 35.583 1.00 90.81 214 SER A O 1
ATOM 1669 N N . PRO A 1 215 ? -28.528 -3.074 36.040 1.00 94.06 215 PRO A N 1
ATOM 1670 C CA . PRO A 1 215 ? -27.661 -2.753 34.915 1.00 94.06 215 PRO A CA 1
ATOM 1671 C C . PRO A 1 215 ? -28.361 -2.894 33.566 1.00 94.06 215 PRO A C 1
ATOM 1673 O O . PRO A 1 215 ? -29.075 -3.867 33.300 1.00 94.06 215 PRO A O 1
ATOM 1676 N N . ASN A 1 216 ? -28.081 -1.953 32.673 1.00 94.75 216 ASN A N 1
ATOM 1677 C CA . ASN A 1 216 ? -28.353 -2.109 31.260 1.00 94.75 216 ASN A CA 1
ATOM 1678 C C . ASN A 1 216 ? -27.216 -2.895 30.590 1.00 94.75 216 ASN A C 1
ATOM 1680 O O . ASN A 1 216 ? -26.212 -2.337 30.150 1.00 94.75 216 ASN A O 1
ATOM 1684 N N . PHE A 1 217 ? -27.377 -4.212 30.482 1.00 95.19 217 PHE A N 1
ATOM 1685 C CA . PHE A 1 217 ? -26.377 -5.090 29.879 1.00 95.19 217 PHE A CA 1
ATOM 1686 C C . PHE A 1 217 ? -26.165 -4.841 28.381 1.00 95.19 217 PHE A C 1
ATOM 1688 O O . PHE A 1 217 ? -25.129 -5.247 27.864 1.00 95.19 217 PHE A O 1
ATOM 1695 N N . ALA A 1 218 ? -27.077 -4.144 27.691 1.00 93.19 218 ALA A N 1
ATOM 1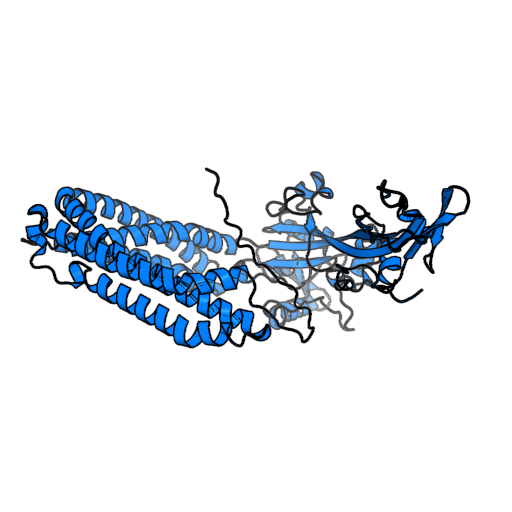696 C CA . ALA A 1 218 ? -26.829 -3.701 26.319 1.00 93.19 218 ALA A CA 1
ATOM 1697 C C . ALA A 1 218 ? -25.731 -2.632 26.271 1.00 93.19 218 ALA A C 1
ATOM 1699 O O . ALA A 1 218 ? -24.833 -2.717 25.442 1.00 93.19 218 ALA A O 1
ATOM 1700 N N . VAL A 1 219 ? -25.764 -1.677 27.205 1.00 93.50 219 VAL A N 1
ATOM 1701 C CA . VAL A 1 219 ? -24.740 -0.628 27.337 1.00 93.50 219 VAL A CA 1
ATOM 1702 C C . VAL A 1 219 ? -23.409 -1.221 27.807 1.00 93.50 219 VAL A C 1
ATOM 1704 O O . VAL A 1 219 ? -22.354 -0.824 27.314 1.00 93.50 219 VAL A O 1
ATOM 1707 N N . VAL A 1 220 ? -23.438 -2.204 28.717 1.00 96.50 220 VAL A N 1
ATOM 1708 C CA . VAL A 1 220 ? -22.223 -2.937 29.119 1.00 96.50 220 VAL A CA 1
ATOM 1709 C C . VAL A 1 220 ? -21.615 -3.666 27.920 1.00 96.50 220 VAL A C 1
ATOM 1711 O O . VAL A 1 220 ? -20.425 -3.509 27.664 1.00 96.50 220 VAL A O 1
ATOM 1714 N N . ALA A 1 221 ? -22.426 -4.422 27.174 1.00 94.56 221 ALA A N 1
ATOM 1715 C CA . ALA A 1 221 ? -21.979 -5.150 25.991 1.00 94.56 221 ALA A CA 1
ATOM 1716 C C . ALA A 1 221 ? -21.388 -4.210 24.933 1.00 94.56 221 ALA A C 1
ATOM 1718 O O . ALA A 1 221 ? -20.277 -4.436 24.474 1.00 94.56 221 ALA A O 1
ATOM 1719 N N . GLU A 1 222 ? -22.081 -3.117 24.610 1.00 93.00 222 GLU A N 1
ATOM 1720 C CA . GLU A 1 222 ? -21.613 -2.134 23.631 1.00 93.00 222 GLU A CA 1
ATOM 1721 C C . GLU A 1 222 ? -20.293 -1.475 24.051 1.00 93.00 222 GLU A C 1
ATOM 1723 O O . GLU A 1 222 ? -19.404 -1.291 23.221 1.00 93.00 222 GLU A O 1
ATOM 1728 N N . GLY A 1 223 ? -20.139 -1.140 25.335 1.00 96.50 223 GLY A N 1
ATOM 1729 C CA . GLY A 1 223 ? -18.891 -0.581 25.845 1.00 96.50 223 GLY A CA 1
ATOM 1730 C C . GLY A 1 223 ? -17.727 -1.574 25.777 1.00 96.50 223 GLY A C 1
ATOM 1731 O O . GLY A 1 223 ? -16.625 -1.176 25.394 1.00 96.50 223 GLY A O 1
ATOM 1732 N N . CYS A 1 224 ? -17.968 -2.854 26.084 1.00 96.88 224 CYS A N 1
ATOM 1733 C CA . CYS A 1 224 ? -16.969 -3.912 25.918 1.00 96.88 224 CYS A CA 1
ATOM 1734 C C . CYS A 1 224 ? -16.598 -4.108 24.442 1.00 96.88 224 CYS A C 1
ATOM 1736 O O . CYS A 1 224 ? -15.426 -3.991 24.092 1.00 96.88 224 CYS A O 1
ATOM 1738 N N . ASP A 1 225 ? -17.589 -4.304 23.570 1.00 94.50 225 ASP A N 1
ATOM 1739 C CA . ASP A 1 225 ? -17.383 -4.507 22.133 1.00 94.50 225 ASP A CA 1
ATOM 1740 C C . ASP A 1 225 ? -16.624 -3.332 21.507 1.00 94.50 225 ASP A C 1
ATOM 1742 O O . ASP A 1 225 ? -15.662 -3.529 20.767 1.00 94.50 225 ASP A O 1
ATOM 1746 N N . LYS A 1 226 ? -17.014 -2.090 21.824 1.00 96.44 226 LYS A N 1
ATOM 1747 C CA . LYS A 1 226 ? -16.340 -0.893 21.309 1.00 96.44 226 LYS A CA 1
ATOM 1748 C C . LYS A 1 226 ? -14.889 -0.808 21.780 1.00 96.44 226 LYS A C 1
ATOM 1750 O O . LYS A 1 226 ? -14.016 -0.483 20.979 1.00 96.44 226 LYS A O 1
ATOM 1755 N N . ALA A 1 227 ? -14.621 -1.094 23.054 1.00 98.12 227 ALA A N 1
ATOM 1756 C CA . ALA A 1 227 ? -13.260 -1.097 23.577 1.00 98.12 227 ALA A CA 1
ATOM 1757 C C . ALA A 1 227 ? -12.396 -2.167 22.892 1.00 98.12 227 ALA A C 1
ATOM 1759 O O . ALA A 1 227 ? -11.312 -1.845 22.410 1.00 98.12 227 ALA A O 1
ATOM 1760 N N . THR A 1 228 ? -12.900 -3.397 22.770 1.00 97.06 228 THR A N 1
ATOM 1761 C CA . THR A 1 228 ? -12.201 -4.498 22.093 1.00 97.06 228 THR A CA 1
ATOM 1762 C C . THR A 1 228 ? -11.964 -4.209 20.610 1.00 97.06 228 THR A C 1
ATOM 1764 O O . THR A 1 228 ? -10.857 -4.426 20.122 1.00 97.06 228 THR A O 1
ATOM 1767 N N . ASN A 1 229 ? -12.952 -3.662 19.897 1.00 97.25 229 ASN A N 1
ATOM 1768 C CA . ASN A 1 229 ? -12.800 -3.284 18.489 1.00 97.25 229 ASN A CA 1
ATOM 1769 C C . ASN A 1 229 ? -11.745 -2.187 18.301 1.00 97.25 229 ASN A C 1
ATOM 1771 O O . ASN A 1 229 ? -10.943 -2.261 17.373 1.00 97.25 229 ASN A O 1
ATOM 1775 N N . ASN A 1 230 ? -11.700 -1.196 19.195 1.00 98.25 230 ASN A N 1
ATOM 1776 C CA . ASN A 1 230 ? -10.675 -0.156 19.148 1.00 98.25 230 ASN A CA 1
ATOM 1777 C C . ASN A 1 230 ? -9.272 -0.705 19.450 1.00 98.25 230 ASN A C 1
ATOM 1779 O O . ASN A 1 230 ? -8.312 -0.250 18.829 1.00 98.25 230 ASN A O 1
ATOM 1783 N N . THR A 1 231 ? -9.144 -1.687 20.353 1.00 98.25 231 THR A N 1
ATOM 1784 C CA . THR A 1 231 ? -7.885 -2.425 20.556 1.00 98.25 231 THR A CA 1
ATOM 1785 C C . THR A 1 231 ? -7.476 -3.168 19.287 1.00 98.25 231 THR A C 1
ATOM 1787 O O . THR A 1 231 ? -6.351 -2.996 18.833 1.00 98.25 231 THR A O 1
ATOM 1790 N N . GLY A 1 232 ? -8.393 -3.909 18.657 1.00 97.75 232 GLY A N 1
ATOM 1791 C CA . GLY A 1 232 ? -8.112 -4.616 17.403 1.00 97.75 232 GLY A CA 1
ATOM 1792 C C . GLY A 1 232 ? -7.655 -3.676 16.283 1.00 97.75 232 GLY A C 1
ATOM 1793 O O . GLY A 1 232 ? -6.615 -3.902 15.672 1.00 97.75 232 GLY A O 1
ATOM 1794 N N . ALA A 1 233 ? -8.365 -2.564 16.077 1.00 97.88 233 ALA A N 1
ATOM 1795 C CA . ALA A 1 233 ? -7.991 -1.554 15.085 1.00 97.88 233 ALA A CA 1
ATOM 1796 C C . ALA A 1 233 ? -6.629 -0.896 15.388 1.00 97.88 233 ALA A C 1
ATOM 1798 O O . ALA A 1 233 ? -5.875 -0.566 14.469 1.00 97.88 233 ALA A O 1
ATOM 1799 N N . PHE A 1 234 ? -6.294 -0.705 16.670 1.00 98.44 234 PHE A N 1
ATOM 1800 C CA . PHE A 1 234 ? -4.979 -0.211 17.078 1.00 98.44 234 PHE A CA 1
ATOM 1801 C C . PHE A 1 234 ? -3.883 -1.221 16.716 1.00 98.44 234 PHE A C 1
ATOM 1803 O O . PHE A 1 234 ? -2.875 -0.843 16.112 1.00 98.44 234 PHE A O 1
ATOM 1810 N N . ASP A 1 235 ? -4.082 -2.496 17.051 1.00 97.19 235 ASP A N 1
ATOM 1811 C CA . ASP A 1 235 ? -3.111 -3.564 16.808 1.00 97.19 235 ASP A CA 1
ATOM 1812 C C . ASP A 1 235 ? -2.851 -3.760 15.308 1.00 97.19 235 ASP A C 1
ATOM 1814 O O . ASP A 1 235 ? -1.697 -3.861 14.891 1.00 97.19 235 ASP A O 1
ATOM 1818 N N . GLU A 1 236 ? -3.902 -3.716 14.485 1.00 96.38 236 GLU A N 1
ATOM 1819 C CA . GLU A 1 236 ? -3.803 -3.821 13.024 1.00 96.38 236 GLU A CA 1
ATOM 1820 C C . GLU A 1 236 ? -2.973 -2.688 12.397 1.00 96.38 236 GLU A C 1
ATOM 1822 O O . GLU A 1 236 ? -2.208 -2.922 11.458 1.00 96.38 236 GLU A O 1
ATOM 1827 N N . GLY A 1 237 ? -3.102 -1.456 12.904 1.00 95.44 237 GLY A N 1
ATOM 1828 C CA . GLY A 1 237 ? -2.456 -0.278 12.313 1.00 95.44 237 GLY A CA 1
ATOM 1829 C C . GLY A 1 237 ? -1.096 0.101 12.911 1.00 95.44 237 GLY A C 1
ATOM 1830 O O . GLY A 1 237 ? -0.290 0.759 12.247 1.00 95.44 237 GLY A O 1
ATOM 1831 N N . SER A 1 238 ? -0.826 -0.264 14.166 1.00 96.31 238 SER A N 1
ATOM 1832 C CA . SER A 1 238 ? 0.287 0.312 14.940 1.00 96.31 238 SER A CA 1
ATOM 1833 C C . SER A 1 238 ? 1.666 -0.060 14.393 1.00 96.31 238 SER A C 1
ATOM 1835 O O . SER A 1 238 ? 2.562 0.789 14.371 1.00 96.31 238 SER A O 1
ATOM 1837 N N . SER A 1 239 ? 1.832 -1.285 13.876 1.00 96.62 239 SER A N 1
ATOM 1838 C CA . SER A 1 239 ? 3.094 -1.721 13.261 1.00 96.62 239 SER A CA 1
ATOM 1839 C C . SER A 1 239 ? 3.456 -0.860 12.054 1.00 96.62 239 SER A C 1
ATOM 1841 O O . SER A 1 239 ? 4.600 -0.431 11.934 1.00 96.62 239 SER A O 1
ATOM 1843 N N . ALA A 1 240 ? 2.481 -0.540 11.197 1.00 96.25 240 ALA A N 1
ATOM 1844 C CA . ALA A 1 240 ? 2.721 0.277 10.013 1.00 96.25 240 ALA A CA 1
ATOM 1845 C C . ALA A 1 240 ? 3.167 1.701 10.384 1.00 96.25 240 ALA A C 1
ATOM 1847 O O . ALA A 1 240 ? 4.067 2.249 9.747 1.00 96.25 240 ALA A O 1
ATOM 1848 N N . LEU A 1 241 ? 2.594 2.294 11.441 1.00 96.69 241 LEU A N 1
ATOM 1849 C CA . LEU A 1 241 ? 3.064 3.589 11.934 1.00 96.69 241 LEU A CA 1
ATOM 1850 C C . LEU A 1 241 ? 4.471 3.492 12.538 1.00 96.69 241 LEU A C 1
ATOM 1852 O O . LEU A 1 241 ? 5.308 4.341 12.236 1.00 96.69 241 LEU A O 1
ATOM 1856 N N . SER A 1 242 ? 4.754 2.470 13.351 1.00 97.50 242 SER A N 1
ATOM 1857 C CA . SER A 1 242 ? 6.103 2.253 13.897 1.00 97.50 242 SER A CA 1
ATOM 1858 C C . SER A 1 242 ? 7.139 2.119 12.774 1.00 97.50 242 SER A C 1
ATOM 1860 O O . SER A 1 242 ? 8.193 2.758 12.811 1.00 97.50 242 SER A O 1
ATOM 1862 N N . ASP A 1 243 ? 6.823 1.371 11.718 1.00 95.94 243 ASP A N 1
ATOM 1863 C CA . ASP A 1 243 ? 7.701 1.207 10.560 1.00 95.94 243 ASP A CA 1
ATOM 1864 C C . ASP A 1 243 ? 7.859 2.507 9.763 1.00 95.94 243 ASP A C 1
ATOM 1866 O O . ASP A 1 243 ? 8.974 2.846 9.363 1.00 95.94 243 ASP A O 1
ATOM 1870 N N . ALA A 1 244 ? 6.795 3.300 9.607 1.00 95.75 244 ALA A N 1
ATOM 1871 C CA . ALA A 1 244 ? 6.878 4.623 8.991 1.00 95.75 244 ALA A CA 1
ATOM 1872 C C . ALA A 1 244 ? 7.777 5.582 9.796 1.00 95.75 244 ALA A C 1
ATOM 1874 O O . ALA A 1 244 ? 8.589 6.301 9.210 1.00 95.75 244 ALA A O 1
ATOM 1875 N N . LEU A 1 245 ? 7.682 5.568 11.132 1.00 97.19 245 LEU A N 1
ATOM 1876 C CA . LEU A 1 245 ? 8.539 6.361 12.022 1.00 97.19 245 LEU A CA 1
ATOM 1877 C C . LEU A 1 245 ? 10.003 5.911 11.945 1.00 97.19 245 LEU A C 1
ATOM 1879 O O . LEU A 1 245 ? 10.895 6.749 11.818 1.00 97.19 245 LEU A O 1
ATOM 1883 N N . LYS A 1 246 ? 10.269 4.598 11.946 1.00 95.44 246 LYS A N 1
ATOM 1884 C CA . LYS A 1 246 ? 11.615 4.045 11.699 1.00 95.44 246 LYS A CA 1
ATOM 1885 C C . LYS A 1 246 ? 12.125 4.421 10.310 1.00 95.44 246 LYS A C 1
ATOM 1887 O O . LYS A 1 246 ? 13.313 4.692 10.146 1.00 95.44 246 LYS A O 1
ATOM 1892 N N . GLY A 1 247 ? 11.226 4.500 9.331 1.00 94.06 247 GLY A N 1
ATOM 1893 C CA . GLY A 1 247 ? 11.501 4.924 7.966 1.00 94.06 247 GLY A CA 1
ATOM 1894 C C . GLY A 1 247 ? 12.124 6.316 7.873 1.00 94.06 247 GLY A C 1
ATOM 1895 O O . GLY A 1 247 ? 12.952 6.524 6.989 1.00 94.06 247 GLY A O 1
ATOM 1896 N N . LEU A 1 248 ? 11.831 7.231 8.803 1.00 95.38 248 LEU A N 1
ATOM 1897 C CA . LEU A 1 248 ? 12.477 8.551 8.858 1.00 95.38 248 LEU A CA 1
ATOM 1898 C C . LEU A 1 248 ? 13.998 8.450 9.064 1.00 95.38 248 LEU A C 1
ATOM 1900 O O . LEU A 1 248 ? 14.750 9.289 8.576 1.00 95.38 248 LEU A O 1
ATOM 1904 N N . TYR A 1 249 ? 14.469 7.398 9.736 1.00 93.69 249 TYR A N 1
ATOM 1905 C CA . TYR A 1 249 ? 15.892 7.146 9.996 1.00 93.69 249 TYR A CA 1
ATOM 1906 C C . TYR A 1 249 ? 16.584 6.355 8.878 1.00 93.69 249 TYR A C 1
ATOM 1908 O O . TYR A 1 249 ? 17.746 5.954 9.006 1.00 93.69 249 TYR A O 1
ATOM 1916 N N . VAL A 1 250 ? 15.870 6.087 7.787 1.00 92.06 250 VAL A N 1
ATOM 1917 C CA . VAL A 1 250 ? 16.389 5.368 6.630 1.00 92.06 250 VAL A CA 1
ATOM 1918 C C . VAL A 1 250 ? 16.439 6.334 5.467 1.00 92.06 250 VAL A C 1
ATOM 1920 O O . VAL A 1 250 ? 15.405 6.791 5.001 1.00 92.06 250 VAL A O 1
ATOM 1923 N N . ARG A 1 251 ? 17.635 6.601 4.960 1.00 91.00 251 ARG A N 1
ATOM 1924 C CA . ARG A 1 251 ? 17.830 7.145 3.621 1.00 91.00 251 ARG A CA 1
ATOM 1925 C C . ARG A 1 251 ? 17.926 5.998 2.631 1.00 91.00 251 ARG A C 1
ATOM 1927 O O . ARG A 1 251 ? 18.566 4.995 2.943 1.00 91.00 251 ARG A O 1
ATOM 1934 N N . GLU A 1 252 ? 17.369 6.174 1.443 1.00 92.75 252 GLU A N 1
ATOM 1935 C CA . GLU A 1 252 ? 17.398 5.162 0.393 1.00 92.75 252 GLU A CA 1
ATOM 1936 C C . GLU A 1 252 ? 17.594 5.786 -0.988 1.00 92.75 252 GLU A C 1
ATOM 1938 O O . GLU A 1 252 ? 17.017 6.830 -1.276 1.00 92.75 252 GLU A O 1
ATOM 1943 N N . THR A 1 253 ? 18.419 5.168 -1.829 1.00 92.44 253 THR A N 1
ATOM 1944 C CA . THR A 1 253 ? 18.639 5.591 -3.222 1.00 92.44 253 THR A CA 1
ATOM 1945 C C . THR A 1 253 ? 18.748 4.382 -4.125 1.00 92.44 253 THR A C 1
ATOM 1947 O O . THR A 1 253 ? 19.468 3.441 -3.778 1.00 92.44 253 THR A O 1
ATOM 1950 N N . HIS A 1 254 ? 18.066 4.416 -5.265 1.00 94.06 254 HIS A N 1
ATOM 1951 C CA . HIS A 1 254 ? 18.146 3.401 -6.309 1.00 94.06 254 HIS A CA 1
ATOM 1952 C C . HIS A 1 254 ? 18.705 4.052 -7.566 1.00 94.06 254 HIS A C 1
ATOM 1954 O O . HIS A 1 254 ? 18.042 4.872 -8.200 1.00 94.06 254 HIS A O 1
ATOM 1960 N N . THR A 1 255 ? 19.940 3.709 -7.907 1.00 92.56 255 THR A N 1
ATOM 1961 C CA . THR A 1 255 ? 20.611 4.234 -9.094 1.00 92.56 255 THR A CA 1
ATOM 1962 C C . THR A 1 255 ? 20.468 3.255 -10.250 1.00 92.56 255 THR A C 1
ATOM 1964 O O . THR A 1 255 ? 20.867 2.098 -10.115 1.00 92.56 255 THR A O 1
ATOM 1967 N N . LEU A 1 256 ? 20.002 3.725 -11.404 1.00 93.56 256 LEU A N 1
ATOM 1968 C CA . LEU A 1 256 ? 19.994 2.937 -12.634 1.00 93.56 256 LEU A CA 1
ATOM 1969 C C . LEU A 1 256 ? 21.415 2.843 -13.206 1.00 93.56 256 LEU A C 1
ATOM 1971 O O . LEU A 1 256 ? 22.040 3.864 -13.484 1.00 93.56 256 LEU A O 1
ATOM 1975 N N . ILE A 1 257 ? 21.957 1.635 -13.364 1.00 91.88 257 ILE A N 1
ATOM 1976 C CA . ILE A 1 257 ? 23.353 1.412 -13.791 1.00 91.88 257 ILE A CA 1
ATOM 1977 C C . ILE A 1 257 ? 23.498 0.559 -15.057 1.00 91.88 257 ILE A C 1
ATOM 1979 O O . ILE A 1 257 ? 24.589 0.500 -15.624 1.00 91.88 257 ILE A O 1
ATOM 1983 N N . ASP A 1 258 ? 22.428 -0.092 -15.511 1.00 93.25 258 ASP A N 1
ATOM 1984 C CA . ASP A 1 258 ? 22.333 -0.730 -16.827 1.00 93.25 258 ASP A CA 1
ATOM 1985 C C . ASP A 1 258 ? 20.859 -0.873 -17.228 1.00 93.25 258 ASP A C 1
ATOM 1987 O O . ASP A 1 258 ? 19.975 -0.847 -16.374 1.00 93.25 258 ASP A O 1
ATOM 1991 N N . ILE A 1 259 ? 20.608 -1.026 -18.523 1.00 92.50 259 ILE A N 1
ATOM 1992 C CA . ILE A 1 259 ? 19.289 -1.271 -19.102 1.00 92.50 259 ILE A CA 1
ATOM 1993 C C . ILE A 1 259 ? 19.455 -2.339 -20.165 1.00 92.50 259 ILE A C 1
ATOM 1995 O O . ILE A 1 259 ? 20.353 -2.246 -21.002 1.00 92.50 259 ILE A O 1
ATOM 1999 N N . ARG A 1 260 ? 18.581 -3.334 -20.136 1.00 92.00 260 ARG A N 1
ATOM 2000 C CA . ARG A 1 260 ? 18.512 -4.405 -21.115 1.00 92.00 260 ARG A CA 1
ATOM 2001 C C . ARG A 1 260 ? 17.079 -4.503 -21.614 1.00 92.00 260 ARG A C 1
ATOM 2003 O O . ARG A 1 260 ? 16.167 -4.578 -20.804 1.00 92.00 260 ARG A O 1
ATOM 2010 N N . VAL A 1 261 ? 16.913 -4.538 -22.928 1.00 90.94 261 VAL A N 1
ATOM 2011 C CA . VAL A 1 261 ? 15.637 -4.875 -23.562 1.00 90.94 261 VAL A CA 1
ATOM 2012 C C . VAL A 1 261 ? 15.719 -6.315 -24.052 1.00 90.94 261 VAL A C 1
ATOM 2014 O O . VAL A 1 261 ? 16.661 -6.659 -24.776 1.00 90.94 261 VAL A O 1
ATOM 2017 N N . ASP A 1 262 ? 14.779 -7.146 -23.608 1.00 91.12 262 ASP A N 1
ATOM 2018 C CA . ASP A 1 262 ? 14.518 -8.467 -24.179 1.00 91.12 262 ASP A CA 1
ATOM 2019 C C . ASP A 1 262 ? 13.275 -8.351 -25.068 1.00 91.12 262 ASP A C 1
ATOM 2021 O O . ASP A 1 262 ? 12.204 -8.027 -24.567 1.00 91.12 262 ASP A O 1
ATOM 2025 N N . SER A 1 263 ? 13.414 -8.614 -26.368 1.00 90.81 263 SER A N 1
ATOM 2026 C CA . SER A 1 263 ? 12.301 -8.536 -27.320 1.00 90.81 263 SER A CA 1
ATOM 2027 C C . SER A 1 263 ? 11.805 -9.932 -27.694 1.00 90.81 263 SER A C 1
ATOM 2029 O O . SER A 1 263 ? 12.604 -10.826 -28.002 1.00 90.81 263 SER A O 1
ATOM 2031 N N . MET A 1 264 ? 10.489 -10.111 -27.704 1.00 91.38 264 MET A N 1
ATOM 2032 C CA . MET A 1 264 ? 9.805 -11.353 -28.050 1.00 91.38 264 MET A CA 1
ATOM 2033 C C . MET A 1 264 ? 8.896 -11.114 -29.255 1.00 91.38 264 MET A C 1
ATOM 2035 O O . MET A 1 264 ? 7.985 -10.294 -29.201 1.00 91.38 264 MET A O 1
ATOM 2039 N N . LEU A 1 265 ? 9.154 -11.822 -30.354 1.00 91.81 265 LEU A N 1
ATOM 2040 C CA . LEU A 1 265 ? 8.352 -11.746 -31.572 1.00 91.81 265 LEU A CA 1
ATOM 2041 C C . LEU A 1 265 ? 7.374 -12.923 -31.628 1.00 91.81 265 LEU A C 1
ATOM 2043 O O . LEU A 1 265 ? 7.795 -14.078 -31.721 1.00 91.81 265 LEU A O 1
ATOM 2047 N N . SER A 1 266 ? 6.084 -12.626 -31.635 1.00 92.06 266 SER A N 1
ATOM 2048 C CA . SER A 1 266 ? 5.000 -13.578 -31.863 1.00 92.06 266 SER A CA 1
ATOM 2049 C C . SER A 1 266 ? 4.539 -13.491 -33.313 1.00 92.06 266 SER A C 1
ATOM 2051 O O . SER A 1 266 ? 4.332 -12.409 -33.867 1.00 92.06 266 SER A O 1
ATOM 2053 N N . LEU A 1 267 ? 4.396 -14.650 -33.948 1.00 92.81 267 LEU A N 1
ATOM 2054 C CA . LEU A 1 267 ? 3.960 -14.764 -35.334 1.00 92.81 267 LEU A CA 1
ATOM 2055 C C . LEU A 1 267 ? 2.704 -15.6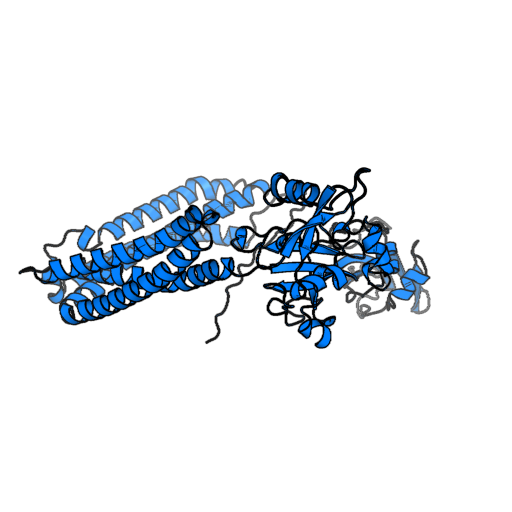26 -35.406 1.00 92.81 267 LEU A C 1
ATOM 2057 O O . LEU A 1 267 ? 2.583 -16.622 -34.691 1.00 92.81 267 LEU A O 1
ATOM 2061 N N . GLY A 1 268 ? 1.825 -15.285 -36.339 1.00 93.00 268 GLY A N 1
ATOM 2062 C CA . GLY A 1 268 ? 0.672 -16.090 -36.711 1.00 93.00 268 GLY A CA 1
ATOM 2063 C C . GLY A 1 268 ? 0.839 -16.687 -38.103 1.00 93.00 268 GLY A C 1
ATOM 2064 O O . GLY A 1 268 ? 1.524 -16.132 -38.967 1.00 93.00 268 GLY A O 1
ATOM 2065 N N . ARG A 1 269 ? 0.202 -17.833 -38.339 1.00 93.88 269 ARG A N 1
ATOM 2066 C CA . ARG A 1 269 ? 0.027 -18.424 -39.666 1.00 93.88 269 ARG A CA 1
ATOM 2067 C C . ARG A 1 269 ? -1.437 -18.738 -39.899 1.00 93.88 269 ARG A C 1
ATOM 2069 O O . ARG A 1 269 ? -1.990 -19.579 -39.198 1.00 93.88 269 ARG A O 1
ATOM 2076 N N . THR A 1 270 ? -1.997 -18.187 -40.966 1.00 93.88 270 THR A N 1
ATOM 2077 C CA . THR A 1 270 ? -3.298 -18.604 -41.498 1.00 93.88 270 THR A CA 1
ATOM 2078 C C . THR A 1 270 ? -3.057 -19.535 -42.679 1.00 93.88 270 THR A C 1
ATOM 2080 O O . THR A 1 270 ? -2.292 -19.207 -43.586 1.00 93.88 270 THR A O 1
ATOM 2083 N N . SER A 1 271 ? -3.661 -20.722 -42.665 1.00 92.69 271 SER A N 1
ATOM 2084 C CA . SER A 1 271 ? -3.501 -21.733 -43.719 1.00 92.69 271 SER A CA 1
ATOM 2085 C C . SER A 1 271 ? -4.842 -22.170 -44.294 1.00 92.69 271 SER A C 1
ATOM 2087 O O . SER A 1 271 ? -5.820 -22.297 -43.560 1.00 92.69 271 SER A O 1
ATOM 2089 N N . TRP A 1 272 ? -4.878 -22.480 -45.589 1.00 91.25 272 TRP A N 1
ATOM 2090 C CA . TRP A 1 272 ? -6.090 -22.897 -46.302 1.00 91.25 272 TRP A CA 1
ATOM 2091 C C . TRP A 1 272 ? -5.772 -23.861 -47.452 1.00 91.25 272 TRP A C 1
ATOM 2093 O O . TRP A 1 272 ? -4.611 -24.180 -47.740 1.00 91.25 272 TRP A O 1
ATOM 2103 N N . ASN A 1 273 ? -6.826 -24.365 -48.093 1.00 88.62 273 ASN A N 1
ATOM 2104 C CA . ASN A 1 273 ? -6.739 -25.160 -49.311 1.00 88.62 273 ASN A CA 1
ATOM 2105 C C . ASN A 1 273 ? -7.207 -24.320 -50.508 1.00 88.62 273 ASN A C 1
ATOM 2107 O O . ASN A 1 273 ? -8.357 -23.918 -50.555 1.00 88.62 273 ASN A O 1
ATOM 2111 N N . GLU A 1 274 ? -6.343 -24.076 -51.490 1.00 82.94 274 GLU A N 1
ATOM 2112 C CA . GLU A 1 274 ? -6.676 -23.300 -52.701 1.00 82.94 274 GLU A CA 1
ATOM 2113 C C . GLU A 1 274 ? -7.706 -23.985 -53.611 1.00 82.94 274 GLU A C 1
ATOM 2115 O O . GLU A 1 274 ? -8.331 -23.347 -54.453 1.00 82.94 274 GLU A O 1
ATOM 2120 N N . ALA A 1 275 ? -7.831 -25.313 -53.527 1.00 77.31 275 ALA A N 1
ATOM 2121 C CA . ALA A 1 275 ? -8.609 -26.098 -54.486 1.00 77.31 275 ALA A CA 1
ATOM 2122 C C . ALA A 1 275 ? -10.083 -26.270 -54.090 1.00 77.31 275 ALA A C 1
ATOM 2124 O O . ALA A 1 275 ? -10.888 -26.715 -54.911 1.00 77.31 275 ALA A O 1
ATOM 2125 N N . VAL A 1 276 ? -10.432 -25.978 -52.838 1.00 71.56 276 VAL A N 1
ATOM 2126 C CA . VAL A 1 276 ? -11.784 -26.121 -52.288 1.00 71.56 276 VAL A CA 1
ATOM 2127 C C . VAL A 1 276 ? -12.024 -25.016 -51.268 1.00 71.56 276 VAL A C 1
ATOM 2129 O O . VAL A 1 276 ? -11.098 -24.679 -50.543 1.00 71.56 276 VAL A O 1
ATOM 2132 N N . ASP A 1 277 ? -13.262 -24.525 -51.149 1.00 65.62 277 ASP A N 1
ATOM 2133 C CA . ASP A 1 277 ? -13.697 -23.650 -50.044 1.00 65.62 277 ASP A CA 1
ATOM 2134 C C . ASP A 1 277 ? -13.686 -24.431 -48.711 1.00 65.62 277 ASP A C 1
ATOM 2136 O O . ASP A 1 277 ? -14.720 -24.794 -48.143 1.00 65.62 277 ASP A O 1
ATOM 2140 N N . GLY A 1 278 ? -12.490 -24.791 -48.253 1.00 60.72 278 GLY A N 1
ATOM 2141 C CA . GLY A 1 278 ? -12.208 -25.330 -46.934 1.00 60.72 278 GLY A CA 1
ATOM 2142 C C . GLY A 1 278 ? -11.906 -24.182 -45.980 1.00 60.72 278 GLY A C 1
ATOM 2143 O O . GLY A 1 278 ? -11.293 -23.197 -46.372 1.00 60.72 278 GLY A O 1
ATOM 2144 N N . GLY A 1 279 ? -12.358 -24.297 -44.731 1.00 78.38 279 GLY A N 1
ATOM 2145 C CA . GLY A 1 279 ? -12.133 -23.262 -43.723 1.00 78.38 279 GLY A CA 1
ATOM 2146 C C . GLY A 1 279 ? -10.648 -22.962 -43.494 1.00 78.38 279 GLY A C 1
ATOM 2147 O O . GLY A 1 279 ? -9.793 -23.840 -43.622 1.00 78.38 279 GLY A O 1
ATOM 2148 N N . GLU A 1 280 ? -10.364 -21.716 -43.133 1.00 88.69 280 GLU A N 1
ATOM 2149 C CA . GLU A 1 280 ? -9.042 -21.262 -42.710 1.00 88.69 280 GLU A CA 1
ATOM 2150 C C . GLU A 1 280 ? -8.699 -21.831 -41.327 1.00 88.69 280 GLU A C 1
ATOM 2152 O O . GLU A 1 280 ? -9.567 -22.004 -40.467 1.00 88.69 280 GLU A O 1
ATOM 2157 N N . VAL A 1 281 ? -7.421 -22.150 -41.121 1.00 89.31 281 VAL A N 1
ATOM 2158 C CA . VAL A 1 281 ? -6.893 -22.575 -39.821 1.00 89.31 281 VAL A CA 1
ATOM 2159 C C . VAL A 1 281 ? -5.744 -21.660 -39.437 1.00 89.31 281 VAL A C 1
ATOM 2161 O O . VAL A 1 281 ? -4.716 -21.638 -40.125 1.00 89.31 281 VAL A O 1
ATOM 2164 N N . ASP A 1 282 ? -5.931 -20.969 -38.317 1.00 92.19 282 ASP A N 1
ATOM 2165 C CA . ASP A 1 282 ? -4.920 -20.142 -37.674 1.00 92.19 282 ASP A CA 1
ATOM 2166 C C . ASP A 1 282 ? -4.051 -20.971 -36.725 1.00 92.19 282 ASP A C 1
ATOM 2168 O O . ASP A 1 282 ? -4.509 -21.896 -36.046 1.00 92.19 282 ASP A O 1
ATOM 2172 N N . PHE A 1 283 ? -2.767 -20.640 -36.697 1.00 92.25 283 PHE A N 1
ATOM 2173 C CA . PHE A 1 283 ? -1.779 -21.209 -35.798 1.00 92.25 283 PHE A CA 1
ATOM 2174 C C . PHE A 1 283 ? -0.851 -20.104 -35.305 1.00 92.25 283 PHE A C 1
ATOM 2176 O O . PHE A 1 283 ? -0.198 -19.441 -36.108 1.00 92.25 283 PHE A O 1
ATOM 2183 N N . GLU A 1 284 ? -0.762 -19.943 -33.992 1.00 92.69 284 GLU A N 1
ATOM 2184 C CA . GLU A 1 284 ? 0.203 -19.055 -33.350 1.00 92.69 284 GLU A CA 1
ATOM 2185 C C . GLU A 1 284 ? 1.489 -19.830 -33.063 1.00 92.69 284 GLU A C 1
ATOM 2187 O O . GLU A 1 284 ? 1.482 -20.902 -32.444 1.00 92.69 284 GLU A O 1
ATOM 2192 N N . PHE A 1 285 ? 2.612 -19.297 -33.535 1.00 92.25 285 PHE A N 1
ATOM 2193 C CA . PHE A 1 285 ? 3.914 -19.842 -33.187 1.00 92.25 285 PHE A CA 1
ATOM 2194 C C . PHE A 1 285 ? 4.247 -19.490 -31.730 1.00 92.25 285 PHE A C 1
ATOM 2196 O O . PHE A 1 285 ? 3.865 -18.421 -31.255 1.00 92.25 285 PHE A O 1
ATOM 2203 N N . PRO A 1 286 ? 5.003 -20.340 -31.009 1.00 91.25 286 PRO A N 1
ATOM 2204 C CA . PRO A 1 286 ? 5.586 -19.929 -29.738 1.00 91.25 286 PRO A CA 1
ATOM 2205 C C . PRO A 1 286 ? 6.397 -18.648 -29.934 1.00 91.25 286 PRO A C 1
ATOM 2207 O O . PRO A 1 286 ? 7.143 -18.554 -30.911 1.00 91.25 286 PRO A O 1
ATOM 2210 N N . GLY A 1 287 ? 6.275 -17.696 -29.008 1.00 90.88 287 GLY A N 1
ATOM 2211 C CA . GLY A 1 287 ? 7.025 -16.447 -29.095 1.00 90.88 287 GLY A CA 1
ATOM 2212 C C . GLY A 1 287 ? 8.531 -16.704 -29.231 1.00 90.88 287 GLY A C 1
ATOM 2213 O O . GLY A 1 287 ? 9.097 -17.624 -28.624 1.00 90.88 287 GLY A O 1
ATOM 2214 N N . ILE A 1 288 ? 9.170 -15.903 -30.074 1.00 93.56 288 ILE A N 1
ATOM 2215 C CA . ILE A 1 288 ? 10.550 -16.084 -30.509 1.00 93.56 288 ILE A CA 1
ATOM 2216 C C . ILE A 1 288 ? 11.392 -14.976 -29.877 1.00 93.56 288 ILE A C 1
ATOM 2218 O O . ILE A 1 288 ? 11.205 -13.810 -30.230 1.00 93.56 288 ILE A O 1
ATOM 2222 N N . PRO A 1 289 ? 12.337 -15.291 -28.974 1.00 92.38 289 PRO A N 1
ATOM 2223 C CA . PRO A 1 289 ? 13.236 -14.277 -28.447 1.00 92.38 289 PRO A CA 1
ATOM 2224 C C . PRO A 1 289 ? 14.155 -13.809 -29.574 1.00 92.38 289 PRO A C 1
ATOM 2226 O O . PRO A 1 289 ? 14.831 -14.621 -30.215 1.00 92.38 289 PRO A O 1
ATOM 2229 N N . VAL A 1 290 ? 14.178 -12.503 -29.819 1.00 91.56 290 VAL A N 1
ATOM 2230 C CA . VAL A 1 290 ? 14.919 -11.901 -30.929 1.00 91.56 290 VAL A CA 1
ATOM 2231 C C . VAL A 1 290 ? 15.961 -10.907 -30.429 1.00 91.56 290 VAL A C 1
ATOM 2233 O O . VAL A 1 290 ? 15.788 -10.221 -29.426 1.00 91.56 290 VAL A O 1
ATOM 2236 N N . GLU A 1 291 ? 17.077 -10.834 -31.152 1.00 87.25 291 GLU A N 1
ATOM 2237 C CA . GLU A 1 291 ? 18.111 -9.831 -30.899 1.00 87.25 291 GLU A CA 1
ATOM 2238 C C . GLU A 1 291 ? 17.605 -8.423 -31.270 1.00 87.25 291 GLU A C 1
ATOM 2240 O O . GLU A 1 291 ? 16.790 -8.299 -32.192 1.00 87.25 291 GLU A O 1
ATOM 2245 N N . PRO A 1 292 ? 18.137 -7.349 -30.652 1.00 81.88 292 PRO A N 1
ATOM 2246 C CA . PRO A 1 292 ? 17.661 -5.982 -30.869 1.00 81.88 292 PRO A CA 1
ATOM 2247 C C . PRO A 1 292 ? 17.593 -5.572 -32.341 1.00 81.88 292 PRO A C 1
ATOM 2249 O O . PRO A 1 292 ? 16.600 -5.020 -32.782 1.00 81.88 292 PRO A O 1
ATOM 2252 N N . GLU A 1 293 ? 18.593 -5.914 -33.158 1.00 84.00 293 GLU A N 1
ATOM 2253 C CA . GLU A 1 293 ? 18.569 -5.560 -34.585 1.00 84.00 293 GLU A CA 1
ATOM 2254 C C . GLU A 1 293 ? 17.439 -6.239 -35.376 1.00 84.00 293 GLU A C 1
ATOM 2256 O O . GLU A 1 293 ? 16.993 -5.721 -36.400 1.00 84.00 293 GLU A O 1
ATOM 2261 N N . VAL A 1 294 ? 17.022 -7.431 -34.945 1.00 90.31 294 VAL A N 1
ATOM 2262 C CA . VAL A 1 294 ? 15.910 -8.168 -35.552 1.00 90.31 294 VAL A CA 1
ATOM 2263 C C . VAL A 1 294 ? 14.594 -7.549 -35.088 1.00 90.31 294 VAL A C 1
ATOM 2265 O O . VAL A 1 294 ? 13.738 -7.272 -35.925 1.00 90.31 294 VAL A O 1
ATOM 2268 N N . ALA A 1 295 ? 14.471 -7.229 -33.798 1.00 88.81 295 ALA A N 1
ATOM 2269 C CA . ALA A 1 295 ? 13.332 -6.486 -33.262 1.00 88.81 295 ALA A CA 1
ATOM 2270 C C . ALA A 1 295 ? 13.165 -5.114 -33.944 1.00 88.81 295 ALA A C 1
ATOM 2272 O O . ALA A 1 295 ? 12.076 -4.783 -34.395 1.00 88.81 295 ALA A O 1
ATOM 2273 N N . ASP A 1 296 ? 14.247 -4.343 -34.105 1.00 83.94 296 ASP A N 1
ATOM 2274 C CA . ASP A 1 296 ? 14.282 -3.043 -34.798 1.00 83.94 296 ASP A CA 1
ATOM 2275 C C . ASP A 1 296 ? 13.774 -3.126 -36.230 1.00 83.94 296 ASP A C 1
ATOM 2277 O O . ASP A 1 296 ? 13.110 -2.209 -36.717 1.00 83.94 296 ASP A O 1
ATOM 2281 N N . TYR A 1 297 ? 14.122 -4.214 -36.912 1.00 89.19 297 TYR A N 1
ATOM 2282 C CA . TYR A 1 297 ? 13.681 -4.467 -38.267 1.00 89.19 297 TYR A CA 1
ATOM 2283 C C . TYR A 1 297 ? 12.177 -4.760 -38.312 1.00 89.19 297 TYR A C 1
ATOM 2285 O O . TYR A 1 297 ? 11.453 -4.095 -39.050 1.00 89.19 297 TYR A O 1
ATOM 2293 N N . PHE A 1 298 ? 11.697 -5.707 -37.499 1.00 88.81 298 PHE A N 1
ATOM 2294 C CA . PHE A 1 298 ? 10.282 -6.094 -37.488 1.00 88.81 298 PHE A CA 1
ATOM 2295 C C . PHE A 1 298 ? 9.366 -5.001 -36.923 1.00 88.81 298 PHE A C 1
ATOM 2297 O O . PHE A 1 298 ? 8.257 -4.836 -37.419 1.00 88.81 298 PHE A O 1
ATOM 2304 N N . ALA A 1 299 ? 9.853 -4.158 -36.010 1.00 85.12 299 ALA A N 1
ATOM 2305 C CA . ALA A 1 299 ? 9.134 -2.977 -35.528 1.00 85.12 299 ALA A CA 1
ATOM 2306 C C . ALA A 1 299 ? 8.834 -1.945 -36.635 1.00 85.12 299 ALA A C 1
ATOM 2308 O O . ALA A 1 299 ? 7.923 -1.133 -36.497 1.00 85.12 299 ALA A O 1
ATOM 2309 N N . GLN A 1 300 ? 9.603 -1.948 -37.730 1.00 85.75 300 GLN A N 1
ATOM 2310 C CA . GLN A 1 300 ? 9.378 -1.070 -38.886 1.00 85.75 300 GLN A CA 1
ATOM 2311 C C . GLN A 1 300 ? 8.448 -1.693 -39.932 1.00 85.75 300 GLN A C 1
ATOM 2313 O O . GLN A 1 300 ? 8.061 -1.015 -40.889 1.00 85.75 300 GLN A O 1
ATOM 2318 N N . VAL A 1 301 ? 8.099 -2.972 -39.783 1.00 84.75 301 VAL A N 1
ATOM 2319 C CA . VAL A 1 301 ? 7.194 -3.657 -40.700 1.00 84.75 301 VAL A CA 1
ATOM 2320 C C . VAL A 1 301 ? 5.755 -3.233 -40.384 1.00 84.75 301 VAL A C 1
ATOM 2322 O O . VAL A 1 301 ? 5.331 -3.324 -39.233 1.00 84.75 301 VAL A O 1
ATOM 2325 N N . PRO A 1 302 ? 4.972 -2.764 -41.375 1.00 82.44 302 PRO A N 1
ATOM 2326 C CA . PRO A 1 302 ? 3.576 -2.408 -41.147 1.00 82.44 302 PRO A CA 1
ATOM 2327 C C . PRO A 1 302 ? 2.762 -3.597 -40.627 1.00 82.44 302 PRO A C 1
ATOM 2329 O O . PRO A 1 302 ? 2.910 -4.708 -41.136 1.00 82.44 302 PRO A O 1
ATOM 2332 N N . ALA A 1 303 ? 1.849 -3.327 -39.694 1.00 70.25 303 ALA A N 1
ATOM 2333 C CA . ALA A 1 303 ? 0.968 -4.301 -39.040 1.00 70.25 303 ALA A CA 1
ATOM 2334 C C . ALA A 1 303 ? 0.323 -5.330 -39.980 1.00 70.25 303 ALA A C 1
ATOM 2336 O O . ALA A 1 303 ? 0.264 -6.515 -39.683 1.00 70.25 303 ALA A O 1
ATOM 2337 N N . ASP A 1 304 ? -0.150 -4.867 -41.137 1.00 73.38 304 ASP A N 1
ATOM 2338 C CA . ASP A 1 304 ? -0.925 -5.673 -42.081 1.00 73.38 304 ASP A CA 1
ATOM 2339 C C . ASP A 1 304 ? -0.056 -6.385 -43.132 1.00 73.38 304 ASP A C 1
ATOM 2341 O O . ASP A 1 304 ? -0.562 -6.849 -44.155 1.00 73.38 304 ASP A O 1
ATOM 2345 N N . THR A 1 305 ? 1.261 -6.438 -42.929 1.00 84.56 305 THR A N 1
ATOM 2346 C CA . THR A 1 305 ? 2.180 -7.035 -43.901 1.00 84.56 305 THR A CA 1
ATOM 2347 C C . THR A 1 305 ? 2.208 -8.550 -43.740 1.00 84.56 305 THR A C 1
ATOM 2349 O O . THR A 1 305 ? 2.702 -9.073 -42.742 1.00 84.56 305 THR A O 1
ATOM 2352 N N . THR A 1 306 ? 1.779 -9.275 -44.773 1.00 92.31 306 THR A N 1
ATOM 2353 C CA . THR A 1 306 ? 2.124 -10.691 -44.930 1.00 92.31 306 THR A CA 1
ATOM 2354 C C . THR A 1 306 ? 3.640 -10.810 -45.071 1.00 92.31 306 THR A C 1
ATOM 2356 O O . THR A 1 306 ? 4.193 -10.412 -46.096 1.00 92.31 306 THR A O 1
ATOM 2359 N N . LEU A 1 307 ? 4.313 -11.368 -44.065 1.00 94.06 307 LEU A N 1
ATOM 2360 C CA . LEU A 1 307 ? 5.772 -11.496 -44.011 1.00 94.06 307 LEU A CA 1
ATOM 2361 C C . LEU A 1 307 ? 6.288 -12.549 -44.992 1.00 94.06 307 LEU A C 1
ATOM 2363 O O . LEU A 1 307 ? 7.301 -12.354 -45.669 1.00 94.06 307 LEU A O 1
ATOM 2367 N N . ALA A 1 308 ? 5.587 -13.678 -45.070 1.00 95.50 308 ALA A N 1
ATOM 2368 C CA . ALA A 1 308 ? 5.950 -14.784 -45.935 1.00 95.50 308 ALA A CA 1
ATOM 2369 C C . ALA A 1 308 ? 4.724 -15.592 -46.364 1.00 95.50 308 ALA A C 1
ATOM 2371 O O . ALA A 1 308 ? 3.697 -15.611 -45.691 1.00 95.50 308 ALA A O 1
ATOM 2372 N N . THR A 1 309 ? 4.867 -16.292 -47.484 1.00 94.88 309 THR A N 1
ATOM 2373 C CA . THR A 1 309 ? 3.914 -17.300 -47.962 1.00 94.88 309 THR A CA 1
ATOM 2374 C C . THR A 1 309 ? 4.591 -18.659 -47.971 1.00 94.88 309 THR A C 1
ATOM 2376 O O . THR A 1 309 ? 5.762 -18.764 -48.349 1.00 94.88 309 THR A O 1
ATOM 2379 N N . TYR A 1 310 ? 3.877 -19.695 -47.543 1.00 93.88 310 TYR A N 1
ATOM 2380 C CA . TYR A 1 310 ? 4.394 -21.060 -47.503 1.00 93.88 310 TYR A CA 1
ATOM 2381 C C . TYR A 1 310 ? 3.386 -22.007 -48.143 1.00 93.88 310 TYR A C 1
ATOM 2383 O O . TYR A 1 310 ? 2.371 -22.364 -47.541 1.00 93.88 310 TYR A O 1
ATOM 2391 N N . ASN A 1 311 ? 3.667 -22.366 -49.398 1.00 91.31 311 ASN A N 1
ATOM 2392 C CA . ASN A 1 311 ? 2.710 -23.021 -50.286 1.00 91.31 311 ASN A CA 1
ATOM 2393 C C . ASN A 1 311 ? 3.300 -24.302 -50.882 1.00 91.31 311 ASN A C 1
ATOM 2395 O O . ASN A 1 311 ? 4.496 -24.368 -51.182 1.00 91.31 311 ASN A O 1
ATOM 2399 N N . SER A 1 312 ? 2.451 -25.300 -51.103 1.00 87.06 312 SER A N 1
ATOM 2400 C CA . SER A 1 312 ? 2.796 -26.545 -51.785 1.00 87.06 312 SER A CA 1
ATOM 2401 C C . SER A 1 312 ? 2.710 -26.371 -53.301 1.00 87.06 312 SER A C 1
ATOM 2403 O O . SER A 1 312 ? 1.725 -25.859 -53.834 1.00 87.06 312 SER A O 1
ATOM 2405 N N . SER A 1 313 ? 3.749 -26.806 -54.012 1.00 73.31 313 SER A N 1
ATOM 2406 C CA . SER A 1 313 ? 3.765 -26.856 -55.477 1.00 73.31 313 SER A CA 1
ATOM 2407 C C . SER A 1 313 ? 3.241 -28.195 -56.005 1.00 73.31 313 SER A C 1
ATOM 2409 O O . SER A 1 313 ? 3.105 -29.177 -55.273 1.00 73.31 313 SER A O 1
ATOM 2411 N N . TRP A 1 314 ? 2.969 -28.259 -57.313 1.00 54.06 314 TRP A N 1
ATOM 2412 C CA . TRP A 1 314 ? 2.590 -29.500 -57.996 1.00 54.06 314 TRP A CA 1
ATOM 2413 C C . TRP A 1 314 ? 3.684 -30.569 -57.806 1.00 54.06 314 TRP A C 1
ATOM 2415 O O . TRP A 1 314 ? 4.750 -30.482 -58.410 1.00 54.06 314 TRP A O 1
ATOM 2425 N N . GLY A 1 315 ? 3.430 -31.542 -56.922 1.00 60.94 315 GLY A N 1
ATOM 2426 C CA . GLY A 1 315 ? 4.408 -32.544 -56.472 1.00 60.94 315 GLY A CA 1
ATOM 2427 C C . GLY A 1 315 ? 4.450 -32.761 -54.952 1.00 60.94 315 GLY A C 1
ATOM 2428 O O . GLY A 1 315 ? 4.948 -33.795 -54.519 1.00 60.94 315 GLY A O 1
ATOM 2429 N N . GLY A 1 316 ? 3.876 -31.849 -54.156 1.00 68.31 316 GLY A N 1
ATOM 2430 C CA . GLY A 1 316 ? 3.762 -31.968 -52.694 1.00 68.31 316 GLY A CA 1
ATOM 2431 C C . GLY A 1 316 ? 4.827 -31.203 -51.901 1.00 68.31 316 GLY A C 1
ATOM 2432 O O . GLY A 1 316 ? 4.654 -31.005 -50.700 1.00 68.31 316 GLY A O 1
ATOM 2433 N N . ASP A 1 317 ? 5.879 -30.712 -52.558 1.00 82.56 317 ASP A N 1
ATOM 2434 C CA . ASP A 1 317 ? 6.948 -29.949 -51.910 1.00 82.56 317 ASP A CA 1
ATOM 2435 C C . ASP A 1 317 ? 6.492 -28.526 -51.566 1.00 82.56 317 ASP A C 1
ATOM 2437 O O . ASP A 1 317 ? 5.953 -27.800 -52.410 1.00 82.56 317 ASP A O 1
ATOM 2441 N N . PHE A 1 318 ? 6.738 -28.111 -50.324 1.00 88.81 318 PHE A N 1
ATOM 2442 C CA . PHE A 1 318 ? 6.444 -26.761 -49.859 1.00 88.81 318 PHE A CA 1
ATOM 2443 C C . PHE A 1 318 ? 7.601 -25.801 -50.131 1.00 88.81 318 PHE A C 1
ATOM 2445 O O . PHE A 1 318 ? 8.767 -26.123 -49.908 1.00 88.81 318 PHE A O 1
ATOM 2452 N N . THR A 1 319 ? 7.271 -24.593 -50.581 1.00 91.06 319 THR A N 1
ATOM 2453 C CA . THR A 1 319 ? 8.230 -23.514 -50.831 1.00 91.06 319 THR A CA 1
ATOM 2454 C C . THR A 1 319 ? 7.873 -22.297 -49.990 1.00 91.06 319 THR A C 1
ATOM 2456 O O . THR A 1 319 ? 6.738 -21.823 -50.024 1.00 91.06 319 THR A O 1
ATOM 2459 N N . LEU A 1 320 ? 8.862 -21.780 -49.259 1.00 93.44 320 LEU A N 1
ATOM 2460 C CA . LEU A 1 320 ? 8.764 -20.510 -48.551 1.00 93.44 320 LEU A CA 1
ATOM 2461 C C . LEU A 1 320 ? 9.142 -19.365 -49.489 1.00 93.44 320 LEU A C 1
ATOM 2463 O O . LEU A 1 320 ? 10.195 -19.395 -50.126 1.00 93.44 320 LEU A O 1
ATOM 2467 N N . LYS A 1 321 ? 8.311 -18.329 -49.525 1.00 94.75 321 LYS A N 1
ATOM 2468 C CA . LYS A 1 321 ? 8.596 -17.078 -50.219 1.00 94.75 321 LYS A CA 1
ATOM 2469 C C . LYS A 1 321 ? 8.408 -15.909 -49.260 1.00 94.75 321 LYS A C 1
ATOM 2471 O O . LYS A 1 321 ? 7.298 -15.666 -48.794 1.00 94.75 321 LYS A O 1
ATOM 2476 N N . LEU A 1 322 ? 9.489 -15.173 -49.015 1.00 94.19 322 LEU A N 1
ATOM 2477 C CA . LEU A 1 322 ? 9.465 -13.937 -48.235 1.00 94.19 322 LEU A CA 1
ATOM 2478 C C . LEU A 1 322 ? 8.869 -12.786 -49.054 1.00 94.19 322 LEU A C 1
ATOM 2480 O O . LEU A 1 322 ? 9.118 -12.671 -50.258 1.00 94.19 322 LEU A O 1
ATOM 2484 N N . ASN A 1 323 ? 8.108 -11.917 -48.394 1.00 89.62 323 ASN A N 1
ATOM 2485 C CA . ASN A 1 323 ? 7.409 -10.790 -49.004 1.00 89.62 323 ASN A CA 1
ATOM 2486 C C . ASN A 1 323 ? 7.959 -9.473 -48.447 1.00 89.62 323 ASN A C 1
ATOM 2488 O O . ASN A 1 323 ? 7.522 -8.997 -47.406 1.00 89.62 323 ASN A O 1
ATOM 2492 N N . ASN A 1 324 ? 8.931 -8.875 -49.143 1.00 84.56 324 ASN A N 1
ATOM 2493 C CA . ASN A 1 324 ? 9.626 -7.651 -48.707 1.00 84.56 324 ASN A CA 1
ATOM 2494 C C . ASN A 1 324 ? 10.279 -7.750 -47.312 1.00 84.56 324 ASN A C 1
ATOM 2496 O O . ASN A 1 324 ? 10.632 -6.729 -46.724 1.00 84.56 324 ASN A O 1
ATOM 2500 N N . VAL A 1 325 ? 10.477 -8.977 -46.819 1.00 91.12 325 VAL A N 1
ATOM 2501 C CA . VAL A 1 325 ? 11.216 -9.279 -45.595 1.00 91.12 325 VAL A CA 1
ATOM 2502 C C . VAL A 1 325 ? 12.665 -9.613 -45.947 1.00 91.12 325 VAL A C 1
ATOM 2504 O O . VAL A 1 325 ? 12.924 -10.362 -46.890 1.00 91.12 325 VAL A O 1
ATOM 2507 N N . ASP A 1 326 ? 13.612 -9.051 -45.201 1.00 93.06 326 ASP A N 1
ATOM 2508 C CA . ASP A 1 326 ? 15.034 -9.341 -45.354 1.00 93.06 326 ASP A CA 1
ATOM 2509 C C . ASP A 1 326 ? 15.337 -10.795 -44.964 1.00 93.06 326 ASP A C 1
ATOM 2511 O O . ASP A 1 326 ? 14.957 -11.258 -43.887 1.00 93.06 326 ASP A O 1
AT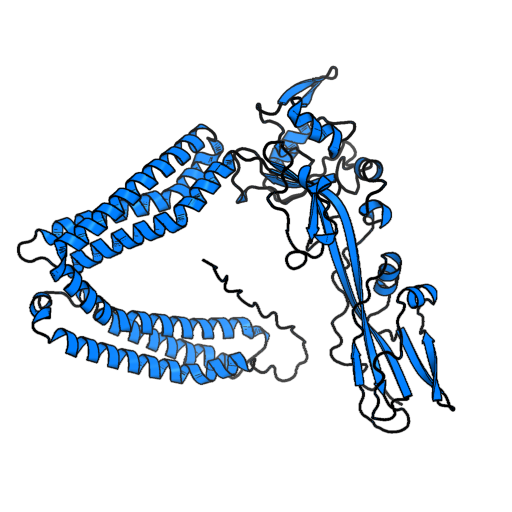OM 2515 N N . GLN A 1 327 ? 16.051 -11.510 -45.838 1.00 93.62 327 GLN A N 1
ATOM 2516 C CA . GLN A 1 327 ? 16.339 -12.933 -45.650 1.00 93.62 327 GLN A CA 1
ATOM 2517 C C . GLN A 1 327 ? 17.148 -13.193 -44.376 1.00 93.62 327 GLN A C 1
ATOM 2519 O O . GLN A 1 327 ? 16.847 -14.135 -43.651 1.00 93.62 327 GLN A O 1
ATOM 2524 N N . ALA A 1 328 ? 18.142 -12.355 -44.065 1.00 94.81 328 ALA A N 1
ATOM 2525 C CA . ALA A 1 328 ? 18.973 -12.562 -42.883 1.00 94.81 328 ALA A CA 1
ATOM 2526 C C . ALA A 1 328 ? 18.180 -12.321 -41.589 1.00 94.81 328 ALA A C 1
ATOM 2528 O O . ALA A 1 328 ? 18.390 -13.025 -40.600 1.00 94.81 328 ALA A O 1
ATOM 2529 N N . ARG A 1 329 ? 17.248 -11.357 -41.593 1.00 94.19 329 ARG A N 1
ATOM 2530 C CA . ARG A 1 329 ? 16.340 -11.114 -40.459 1.00 94.19 329 ARG A CA 1
ATOM 2531 C C . ARG A 1 329 ? 15.321 -12.237 -40.286 1.00 94.19 329 ARG A C 1
ATOM 2533 O O . ARG A 1 329 ? 15.071 -12.629 -39.152 1.00 94.19 329 ARG A O 1
ATOM 2540 N N . TRP A 1 330 ? 14.800 -12.796 -41.378 1.00 94.44 330 TRP A N 1
ATOM 2541 C CA . TRP A 1 330 ? 13.938 -13.978 -41.326 1.00 94.44 330 TRP A CA 1
ATOM 2542 C C . TRP A 1 330 ? 14.675 -15.218 -40.807 1.00 94.44 330 TRP A C 1
ATOM 2544 O O . TRP A 1 330 ? 14.204 -15.883 -39.887 1.00 94.44 330 TRP A O 1
ATOM 2554 N N . ASP A 1 331 ? 15.859 -15.515 -41.346 1.00 94.88 331 ASP A N 1
ATOM 2555 C CA . ASP A 1 331 ? 16.649 -16.687 -40.952 1.00 94.88 331 ASP A CA 1
ATOM 2556 C C . ASP A 1 331 ? 17.036 -16.642 -39.462 1.00 94.88 331 ASP A C 1
ATOM 2558 O O . ASP A 1 331 ? 17.139 -17.683 -38.806 1.00 94.88 331 ASP A O 1
ATOM 2562 N N . ALA A 1 332 ? 17.199 -15.438 -38.899 1.00 94.19 332 ALA A N 1
ATOM 2563 C CA . ALA A 1 332 ? 17.467 -15.240 -37.477 1.00 94.19 332 ALA A CA 1
ATOM 2564 C C . ALA A 1 332 ? 16.325 -15.726 -36.567 1.00 94.19 332 ALA A C 1
ATOM 2566 O O . ALA A 1 332 ? 16.598 -16.117 -35.431 1.00 94.19 332 ALA A O 1
ATOM 2567 N N . LEU A 1 333 ? 15.083 -15.769 -37.068 1.00 94.00 333 LEU A N 1
ATOM 2568 C CA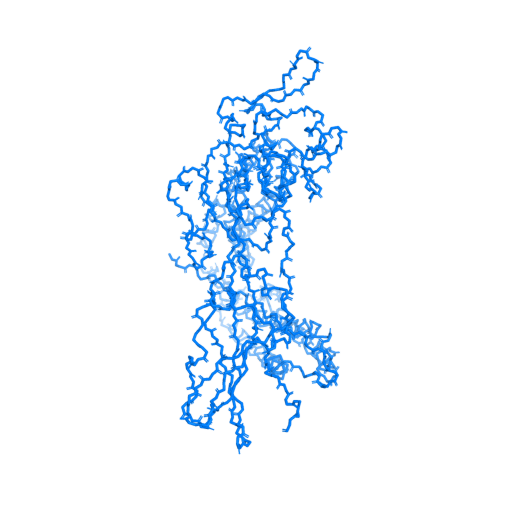 . LEU A 1 333 ? 13.925 -16.284 -36.331 1.00 94.00 333 LEU A CA 1
ATOM 2569 C C . LEU A 1 333 ? 13.989 -17.799 -36.128 1.00 94.00 333 LEU A C 1
ATOM 2571 O O . LEU A 1 333 ? 13.363 -18.320 -35.209 1.00 94.00 333 LEU A O 1
ATOM 2575 N N . LYS A 1 334 ? 14.736 -18.514 -36.987 1.00 93.88 334 LYS A N 1
ATOM 2576 C CA . LYS A 1 334 ? 14.835 -19.987 -36.987 1.00 93.88 334 LYS A CA 1
ATOM 2577 C C . LYS A 1 334 ? 13.461 -20.670 -36.962 1.00 93.88 334 LYS A C 1
ATOM 2579 O O . LYS A 1 334 ? 13.298 -21.735 -36.368 1.00 93.88 334 LYS A O 1
ATOM 2584 N N . LEU A 1 335 ? 12.486 -20.032 -37.605 1.00 93.50 335 LEU A N 1
ATOM 2585 C CA . LEU A 1 335 ? 11.111 -20.491 -37.691 1.00 93.50 335 LEU A CA 1
ATOM 2586 C C . LEU A 1 335 ? 11.023 -21.705 -38.617 1.00 93.50 335 LEU A C 1
ATOM 2588 O O . LEU A 1 335 ? 11.578 -21.674 -39.715 1.00 93.50 335 LEU A O 1
ATOM 2592 N N . ASP A 1 336 ? 10.286 -22.737 -38.208 1.00 93.88 336 ASP A N 1
ATOM 2593 C CA . ASP A 1 336 ? 9.804 -23.778 -39.118 1.00 93.88 336 ASP A CA 1
ATOM 2594 C C . ASP A 1 336 ? 8.410 -23.381 -39.637 1.00 93.88 336 ASP A C 1
ATOM 2596 O O . ASP A 1 336 ? 7.430 -23.503 -38.896 1.00 93.88 336 ASP A O 1
ATOM 2600 N N . PRO A 1 337 ? 8.275 -22.935 -40.902 1.00 92.50 337 PRO A N 1
ATOM 2601 C CA . PRO A 1 337 ? 6.987 -22.527 -41.461 1.00 92.50 337 PRO A CA 1
ATOM 2602 C C . PRO A 1 337 ? 5.948 -23.655 -41.484 1.00 92.50 337 PRO A C 1
ATOM 2604 O O . PRO A 1 337 ? 4.751 -23.376 -41.541 1.00 92.50 337 PRO A O 1
ATOM 2607 N N . GLY A 1 338 ? 6.392 -24.918 -41.453 1.00 91.44 338 GLY A N 1
ATOM 2608 C CA . GLY A 1 338 ? 5.555 -26.117 -41.468 1.00 91.44 338 GLY A CA 1
ATOM 2609 C C . GLY A 1 338 ? 5.164 -26.627 -40.080 1.00 91.44 338 GLY A C 1
ATOM 2610 O O . GLY A 1 338 ? 4.451 -27.629 -39.981 1.00 91.44 338 GLY A O 1
ATOM 2611 N N . GLN A 1 339 ? 5.581 -25.954 -39.002 1.00 93.12 339 GLN A N 1
ATOM 2612 C CA . GLN A 1 339 ? 5.271 -26.384 -37.641 1.00 93.12 339 GLN A CA 1
ATOM 2613 C C . GLN A 1 339 ? 3.759 -26.566 -37.457 1.00 93.12 339 GLN A C 1
ATOM 2615 O O . GLN A 1 339 ? 2.958 -25.715 -37.851 1.00 93.12 339 GLN A O 1
ATOM 2620 N N . ALA A 1 340 ? 3.374 -27.707 -36.879 1.00 91.75 340 ALA A N 1
ATOM 2621 C CA . ALA A 1 340 ? 1.981 -28.070 -36.625 1.00 91.75 340 ALA A CA 1
ATOM 2622 C C . ALA A 1 340 ? 1.058 -27.908 -37.856 1.00 91.75 340 ALA A C 1
ATOM 2624 O O . ALA A 1 340 ? -0.077 -27.452 -37.724 1.00 91.75 340 ALA A O 1
ATOM 2625 N N . TRP A 1 341 ? 1.541 -28.250 -39.061 1.00 91.25 341 TRP A N 1
ATOM 2626 C CA . TRP A 1 341 ? 0.724 -28.172 -40.277 1.00 91.25 341 TRP A CA 1
ATOM 2627 C C . TRP A 1 341 ? -0.562 -29.015 -40.149 1.00 91.25 341 TRP A C 1
ATOM 2629 O O . TRP A 1 341 ? -0.475 -30.184 -39.735 1.00 91.25 341 TRP A O 1
ATOM 2639 N N . PRO A 1 342 ? -1.745 -28.473 -40.511 1.00 87.50 342 PRO A N 1
ATOM 2640 C CA . PRO A 1 342 ? -3.008 -29.198 -40.417 1.00 87.50 342 PRO A CA 1
ATOM 2641 C C . PRO A 1 342 ? -2.971 -30.530 -41.175 1.00 87.50 342 PRO A C 1
ATOM 2643 O O . PRO A 1 342 ? -2.674 -30.588 -42.367 1.00 87.50 342 PRO A O 1
ATOM 2646 N N . GLN A 1 343 ? -3.296 -31.623 -40.479 1.00 83.12 343 GLN A N 1
ATOM 2647 C CA . GLN A 1 343 ? -3.309 -32.974 -41.063 1.00 83.12 343 GLN A CA 1
ATOM 2648 C C . GLN A 1 343 ? -4.614 -33.285 -41.821 1.00 83.12 343 GLN A C 1
ATOM 2650 O O . GLN A 1 343 ? -4.690 -34.254 -42.573 1.00 83.12 343 GLN A O 1
ATOM 2655 N N . SER A 1 344 ? -5.654 -32.474 -41.621 1.00 76.81 344 SER A N 1
ATOM 2656 C CA . SER A 1 344 ? -6.965 -32.577 -42.271 1.00 76.81 344 SER A CA 1
ATOM 2657 C C . SER A 1 344 ? -7.239 -31.345 -43.131 1.00 76.81 344 SER A C 1
ATOM 2659 O O . SER A 1 344 ? -6.688 -30.287 -42.865 1.00 76.81 344 SER A O 1
ATOM 2661 N N . GLY A 1 345 ? -8.100 -31.466 -44.145 1.00 73.81 345 GLY A N 1
ATOM 2662 C CA . GLY A 1 345 ? -8.515 -30.333 -44.992 1.00 73.81 345 GLY A CA 1
ATOM 2663 C C . GLY A 1 345 ? -7.645 -30.091 -46.231 1.00 73.81 345 GLY A C 1
ATOM 2664 O O . GLY A 1 345 ? -8.033 -29.329 -47.109 1.00 73.81 345 GLY A O 1
ATOM 2665 N N . GLY A 1 346 ? -6.507 -30.785 -46.363 1.00 83.25 346 GLY A N 1
ATOM 2666 C CA . GLY A 1 346 ? -5.651 -30.704 -47.555 1.00 83.25 346 GLY A CA 1
ATOM 2667 C C . GLY A 1 346 ? -5.005 -29.330 -47.760 1.00 83.25 346 GLY A C 1
ATOM 2668 O O . GLY A 1 346 ? -4.777 -28.942 -48.901 1.00 83.25 346 GLY A O 1
ATOM 2669 N N . HIS A 1 347 ? -4.748 -28.603 -46.667 1.00 87.75 347 HIS A N 1
ATOM 2670 C CA . HIS A 1 347 ? -4.180 -27.257 -46.691 1.00 87.75 347 HIS A CA 1
ATOM 2671 C C . HIS A 1 347 ? -2.865 -27.262 -47.472 1.00 87.75 347 HIS A C 1
ATOM 2673 O O . HIS A 1 347 ? -1.968 -28.064 -47.193 1.00 87.75 347 HIS A O 1
ATOM 2679 N N . ASN A 1 348 ? -2.775 -26.378 -48.459 1.00 89.69 348 ASN A N 1
ATOM 2680 C CA . ASN A 1 348 ? -1.660 -26.291 -49.396 1.00 89.69 348 ASN A CA 1
ATOM 2681 C C . ASN A 1 348 ? -1.149 -24.857 -49.585 1.00 89.69 348 ASN A C 1
ATOM 2683 O O . ASN A 1 348 ? -0.136 -24.689 -50.260 1.00 89.69 348 ASN A O 1
ATOM 2687 N N . SER A 1 349 ? -1.791 -23.865 -48.968 1.00 91.75 349 SER A N 1
ATOM 2688 C CA . SER A 1 349 ? -1.339 -22.476 -48.940 1.00 91.75 349 SER A CA 1
ATOM 2689 C C . SER A 1 349 ? -1.352 -21.928 -47.521 1.00 91.75 349 SER A C 1
ATOM 2691 O O . SER A 1 349 ? -2.148 -22.356 -46.679 1.00 91.75 349 SER A O 1
ATOM 2693 N N . SER A 1 350 ? -0.458 -20.980 -47.249 1.00 94.19 350 SER A N 1
ATOM 2694 C CA . SER A 1 350 ? -0.491 -20.215 -46.007 1.00 94.19 350 SER A CA 1
ATOM 2695 C C . SER A 1 350 ? 0.201 -18.867 -46.108 1.00 94.19 350 SER A C 1
ATOM 2697 O O . SER A 1 350 ? 1.125 -18.671 -46.904 1.00 94.19 350 SER A O 1
ATOM 2699 N N . GLU A 1 351 ? -0.213 -17.975 -45.218 1.00 95.19 351 GLU A N 1
ATOM 2700 C CA . GLU A 1 351 ? 0.396 -16.678 -44.972 1.00 95.19 351 GLU A CA 1
ATOM 2701 C C . GLU A 1 351 ? 0.868 -16.580 -43.528 1.00 95.19 351 GLU A C 1
ATOM 2703 O O . GLU A 1 351 ? 0.135 -16.923 -42.601 1.00 95.19 351 GLU A O 1
ATOM 2708 N N . ILE A 1 352 ? 2.102 -16.107 -43.353 1.00 94.50 352 ILE A N 1
ATOM 2709 C CA . ILE A 1 352 ? 2.704 -15.837 -42.050 1.00 94.50 352 ILE A CA 1
ATOM 2710 C C . ILE A 1 352 ? 2.742 -14.327 -41.853 1.00 94.50 352 ILE A C 1
ATOM 2712 O O . ILE A 1 352 ? 3.216 -13.591 -42.725 1.00 94.50 352 ILE A O 1
ATOM 2716 N N . TRP A 1 353 ? 2.261 -13.881 -40.704 1.00 91.94 353 TRP A N 1
ATOM 2717 C CA . TRP A 1 353 ? 2.133 -12.479 -40.330 1.00 91.94 353 TRP A CA 1
ATOM 2718 C C . TRP A 1 353 ? 2.675 -12.251 -38.915 1.00 91.94 353 TRP A C 1
ATOM 2720 O O . TRP A 1 353 ? 2.850 -13.194 -38.140 1.00 91.94 353 TRP A O 1
ATOM 2730 N N . MET A 1 354 ? 3.008 -10.998 -38.610 1.00 90.56 354 MET A N 1
ATOM 2731 C CA . MET A 1 354 ? 3.449 -10.598 -37.275 1.00 90.56 354 MET A CA 1
ATOM 2732 C C . MET A 1 354 ? 2.234 -10.366 -36.392 1.00 90.56 354 MET A C 1
ATOM 2734 O O . MET A 1 354 ? 1.408 -9.525 -36.734 1.00 90.56 354 MET A O 1
ATOM 2738 N N . ASP A 1 355 ? 2.151 -11.093 -35.283 1.00 86.00 355 ASP A N 1
ATOM 2739 C CA . ASP A 1 355 ? 1.081 -10.910 -34.308 1.00 86.00 355 ASP A CA 1
ATOM 2740 C C . ASP A 1 355 ? 1.451 -9.825 -33.306 1.00 86.00 355 ASP A C 1
ATOM 2742 O O . ASP A 1 355 ? 0.832 -8.764 -33.265 1.00 86.00 355 ASP A O 1
ATOM 2746 N N . GLU A 1 356 ? 2.551 -10.036 -32.590 1.00 86.25 356 GLU A N 1
ATOM 2747 C CA . GLU A 1 356 ? 3.000 -9.114 -31.558 1.00 86.25 356 GLU A CA 1
ATOM 2748 C C . GLU A 1 356 ? 4.525 -9.036 -31.522 1.00 86.25 356 GLU A C 1
ATOM 2750 O O . GLU A 1 356 ? 5.232 -10.002 -31.811 1.00 86.25 356 GLU A O 1
ATOM 2755 N N . LEU A 1 357 ? 5.037 -7.862 -31.169 1.00 87.75 357 LEU A N 1
ATOM 2756 C CA . LEU A 1 357 ? 6.423 -7.666 -30.773 1.00 87.75 357 LEU A CA 1
ATOM 2757 C C . LEU A 1 357 ? 6.394 -7.018 -29.392 1.00 87.75 357 LEU A C 1
ATOM 2759 O O . LEU A 1 357 ? 6.067 -5.837 -29.273 1.00 87.75 357 LEU A O 1
ATOM 2763 N N . GLU A 1 358 ? 6.707 -7.806 -28.373 1.00 87.19 358 GLU A N 1
ATOM 2764 C CA . GLU A 1 358 ? 6.695 -7.382 -26.977 1.00 87.19 358 GLU A CA 1
ATOM 2765 C C . GLU A 1 358 ? 8.125 -7.115 -26.505 1.00 87.19 358 GLU A C 1
ATOM 2767 O O . GLU A 1 358 ? 9.037 -7.900 -26.776 1.00 87.19 358 GLU A O 1
ATOM 2772 N N . ASP A 1 359 ? 8.324 -6.009 -25.792 1.00 88.38 359 ASP A N 1
ATOM 2773 C CA . ASP A 1 359 ? 9.597 -5.669 -25.166 1.00 88.38 359 ASP A CA 1
ATOM 2774 C C . ASP A 1 359 ? 9.468 -5.781 -23.643 1.00 88.38 359 ASP A C 1
ATOM 2776 O O . ASP A 1 359 ? 8.644 -5.109 -23.028 1.00 88.38 359 ASP A O 1
ATOM 2780 N N . THR A 1 360 ? 10.348 -6.560 -23.017 1.00 91.19 360 THR A N 1
ATOM 2781 C CA . THR A 1 360 ? 10.551 -6.544 -21.565 1.00 91.19 360 THR A CA 1
ATOM 2782 C C . THR A 1 360 ? 11.717 -5.618 -21.230 1.00 91.19 360 THR A C 1
ATOM 2784 O O . THR A 1 360 ? 12.858 -5.853 -21.654 1.00 91.19 360 THR A O 1
ATOM 2787 N N . TYR A 1 361 ? 11.460 -4.570 -20.443 1.00 92.06 361 TYR A N 1
ATOM 2788 C CA . TYR A 1 361 ? 12.497 -3.641 -19.997 1.00 92.06 361 TYR A CA 1
ATOM 2789 C C . TYR A 1 361 ? 13.085 -4.089 -18.662 1.00 92.06 361 TYR A C 1
ATOM 2791 O O . TYR A 1 361 ? 12.469 -3.973 -17.610 1.00 92.06 361 TYR A O 1
ATOM 2799 N N . CYS A 1 362 ? 14.324 -4.568 -18.701 1.00 95.06 362 CYS A N 1
ATOM 2800 C CA . CYS A 1 362 ? 15.082 -4.939 -17.517 1.00 95.06 362 CYS A CA 1
ATOM 2801 C C . CYS A 1 362 ? 16.009 -3.797 -17.099 1.00 95.06 362 CYS A C 1
ATOM 2803 O O . CYS A 1 362 ? 16.955 -3.438 -17.809 1.00 95.06 362 CYS A O 1
ATOM 2805 N N . HIS A 1 363 ? 15.792 -3.262 -15.906 1.00 95.12 363 HIS A N 1
ATOM 2806 C CA . HIS A 1 363 ? 16.624 -2.246 -15.284 1.00 95.12 363 HIS A CA 1
ATOM 2807 C C . HIS A 1 363 ? 17.563 -2.859 -14.263 1.00 95.12 363 HIS A C 1
ATOM 2809 O O . HIS A 1 363 ? 17.152 -3.560 -13.346 1.00 95.12 363 HIS A O 1
ATOM 2815 N N . LYS A 1 364 ? 18.856 -2.558 -14.390 1.00 96.00 364 LYS A N 1
ATOM 2816 C CA . LYS A 1 364 ? 19.841 -2.920 -13.379 1.00 96.00 364 LYS A CA 1
ATOM 2817 C C . LYS A 1 364 ? 19.998 -1.780 -12.400 1.00 96.00 364 LYS A C 1
ATOM 2819 O O . LYS A 1 364 ? 20.546 -0.728 -12.743 1.00 96.00 364 LYS A O 1
ATOM 2824 N N . LEU A 1 365 ? 19.587 -2.015 -11.170 1.00 95.56 365 LEU A N 1
ATOM 2825 C CA . LEU A 1 365 ? 19.668 -1.055 -10.093 1.00 95.56 365 LEU A CA 1
ATOM 2826 C C . LEU A 1 365 ? 20.860 -1.313 -9.194 1.00 95.56 365 LEU A C 1
ATOM 2828 O O . LEU A 1 365 ? 21.306 -2.443 -8.989 1.00 95.56 365 LEU A O 1
ATOM 2832 N N . LYS A 1 366 ? 21.347 -0.225 -8.609 1.00 93.69 366 LYS A N 1
ATOM 2833 C CA . LYS A 1 366 ? 22.207 -0.248 -7.442 1.00 93.69 366 LYS A CA 1
ATOM 2834 C C . LYS A 1 366 ? 21.528 0.484 -6.298 1.00 93.69 366 LYS A C 1
ATOM 2836 O O . LYS A 1 366 ? 21.333 1.696 -6.359 1.00 93.69 366 LYS A O 1
ATOM 2841 N N . VAL A 1 367 ? 21.210 -0.254 -5.244 1.00 94.19 367 VAL A N 1
ATOM 2842 C CA . VAL A 1 367 ? 20.425 0.234 -4.117 1.00 94.19 367 VAL A CA 1
ATOM 2843 C C . VAL A 1 367 ? 21.295 0.414 -2.881 1.00 94.19 367 VAL A C 1
ATOM 2845 O O . VAL A 1 367 ? 22.108 -0.440 -2.513 1.00 94.19 367 VAL A O 1
ATOM 2848 N N . PHE A 1 368 ? 21.110 1.559 -2.226 1.00 90.94 368 PHE A N 1
ATOM 2849 C CA . PHE A 1 368 ? 21.765 1.889 -0.969 1.00 90.94 368 PHE A CA 1
ATOM 2850 C C . PHE A 1 368 ? 20.754 2.306 0.084 1.00 90.94 368 PHE A C 1
ATOM 2852 O O . PHE A 1 368 ? 19.948 3.200 -0.163 1.00 90.94 368 PHE A O 1
ATOM 2859 N N . LYS A 1 369 ? 20.892 1.754 1.292 1.00 91.88 369 LYS A N 1
ATOM 2860 C CA . LYS A 1 369 ? 20.205 2.225 2.498 1.00 91.88 369 LYS A CA 1
ATOM 2861 C C . LYS A 1 369 ? 21.217 2.729 3.513 1.00 91.88 369 LYS A C 1
ATOM 2863 O O . LYS A 1 369 ? 22.157 2.020 3.868 1.00 91.88 369 LYS A O 1
ATOM 2868 N N . ASN A 1 370 ? 21.057 3.972 3.966 1.00 89.50 370 ASN A N 1
ATOM 2869 C CA . ASN A 1 370 ? 21.992 4.638 4.885 1.00 89.50 370 ASN A CA 1
ATOM 2870 C C . ASN A 1 370 ? 23.466 4.524 4.440 1.00 89.50 370 ASN A C 1
ATOM 2872 O O . ASN A 1 370 ? 24.367 4.307 5.249 1.00 89.50 370 ASN A O 1
ATOM 2876 N N . GLY A 1 371 ? 23.710 4.644 3.131 1.00 84.31 371 GLY A N 1
ATOM 2877 C CA . GLY A 1 371 ? 25.046 4.552 2.539 1.00 84.31 371 GLY A CA 1
ATOM 2878 C C . GLY A 1 371 ? 25.646 3.145 2.504 1.00 84.31 371 GLY A C 1
ATOM 2879 O O . GLY A 1 371 ? 26.837 3.005 2.254 1.00 84.31 371 GLY A O 1
ATOM 2880 N N . LYS A 1 372 ? 24.862 2.093 2.756 1.00 88.88 372 LYS A N 1
ATOM 2881 C CA . LYS A 1 372 ? 25.306 0.701 2.628 1.00 88.88 372 LYS A CA 1
ATOM 2882 C C . LYS A 1 372 ? 24.561 0.015 1.491 1.00 88.88 372 LYS A C 1
ATOM 2884 O O . LYS A 1 372 ? 23.370 0.288 1.341 1.00 88.88 372 LYS A O 1
ATOM 2889 N N . PRO A 1 373 ? 25.229 -0.844 0.701 1.00 91.25 373 PRO A N 1
ATOM 2890 C CA . PRO A 1 373 ? 24.537 -1.627 -0.306 1.00 91.25 373 PRO A CA 1
ATOM 2891 C C . PRO A 1 373 ? 23.414 -2.448 0.322 1.00 91.25 373 PRO A C 1
ATOM 2893 O O . PRO A 1 373 ? 23.618 -3.062 1.371 1.00 91.25 373 PRO A O 1
ATOM 2896 N N . ASP A 1 374 ? 22.248 -2.447 -0.310 1.00 94.00 374 ASP A N 1
ATOM 2897 C CA . ASP A 1 374 ? 21.081 -3.183 0.161 1.00 94.00 374 ASP A CA 1
ATOM 2898 C C . ASP A 1 374 ? 20.371 -3.838 -1.018 1.00 94.00 374 ASP A C 1
ATOM 2900 O O . ASP A 1 374 ? 20.049 -3.178 -1.995 1.00 94.00 374 ASP A O 1
ATOM 2904 N N . ALA A 1 375 ? 20.126 -5.140 -0.926 1.00 93.75 375 ALA A N 1
ATOM 2905 C CA . ALA A 1 375 ? 19.356 -5.888 -1.919 1.00 93.75 375 ALA A CA 1
ATOM 2906 C C . ALA A 1 375 ? 18.128 -6.548 -1.280 1.00 93.75 375 ALA A C 1
ATOM 2908 O O . ALA A 1 375 ? 17.628 -7.546 -1.787 1.00 93.75 375 ALA A O 1
ATOM 2909 N N . SER A 1 376 ? 17.670 -6.042 -0.129 1.00 92.69 376 SER A N 1
ATOM 2910 C CA . SER A 1 376 ? 16.541 -6.636 0.599 1.00 92.69 376 SER A CA 1
ATOM 2911 C C . SER A 1 376 ? 15.204 -6.468 -0.128 1.00 92.69 376 SER A C 1
ATOM 2913 O O . SER A 1 376 ? 14.304 -7.271 0.091 1.00 92.69 376 SER A O 1
ATOM 2915 N N . GLY A 1 377 ? 15.089 -5.455 -0.994 1.00 90.06 377 GLY A N 1
ATOM 2916 C CA . GLY A 1 377 ? 13.891 -5.167 -1.789 1.00 90.06 377 GLY A CA 1
ATOM 2917 C C . GLY A 1 377 ? 13.845 -5.824 -3.171 1.00 90.06 377 GLY A C 1
ATOM 2918 O O . GLY A 1 377 ? 12.890 -5.586 -3.895 1.00 90.06 377 GLY A O 1
ATOM 2919 N N . ARG A 1 378 ? 14.851 -6.621 -3.549 1.00 93.94 378 ARG A N 1
ATOM 2920 C CA . ARG A 1 378 ? 14.931 -7.200 -4.898 1.00 93.94 378 ARG A CA 1
ATOM 2921 C C . ARG A 1 378 ? 13.831 -8.246 -5.157 1.00 93.94 378 ARG A C 1
ATOM 2923 O O . ARG A 1 378 ? 13.467 -8.968 -4.219 1.00 93.94 378 ARG A O 1
ATOM 2930 N N . PRO A 1 379 ? 13.434 -8.469 -6.419 1.00 91.31 379 PRO A N 1
ATOM 2931 C CA . PRO A 1 379 ? 12.606 -9.615 -6.775 1.00 91.31 379 PRO A CA 1
ATOM 2932 C C . PRO A 1 379 ? 13.365 -10.946 -6.580 1.00 91.31 379 PRO A C 1
ATOM 2934 O O . PRO A 1 379 ? 14.606 -11.005 -6.587 1.00 91.31 379 PRO A O 1
ATOM 2937 N N . THR A 1 380 ? 12.628 -12.034 -6.319 1.00 91.88 380 THR A N 1
ATOM 2938 C CA . THR A 1 380 ? 13.224 -13.313 -5.875 1.00 91.88 380 THR A CA 1
ATOM 2939 C C . THR A 1 380 ? 12.992 -14.506 -6.792 1.00 91.88 380 THR A C 1
ATOM 2941 O O . THR A 1 380 ? 13.684 -15.511 -6.615 1.00 91.88 380 THR A O 1
ATOM 2944 N N . SER A 1 381 ? 12.081 -14.412 -7.760 1.00 89.62 381 SER A N 1
ATOM 2945 C CA . SER A 1 381 ? 11.805 -15.483 -8.717 1.00 89.62 381 SER A CA 1
ATOM 2946 C C . SER A 1 381 ? 11.316 -14.943 -10.059 1.00 89.62 381 SER A C 1
ATOM 2948 O O . SER A 1 381 ? 10.746 -13.859 -10.103 1.00 89.62 381 SER A O 1
ATOM 2950 N N . ASP A 1 382 ? 11.478 -15.732 -11.124 1.00 83.38 382 ASP A N 1
ATOM 2951 C CA . ASP A 1 382 ? 11.024 -15.367 -12.477 1.00 83.38 382 ASP A CA 1
ATOM 2952 C C . ASP A 1 382 ? 9.490 -15.282 -12.604 1.00 83.38 382 ASP A C 1
ATOM 2954 O O . ASP A 1 382 ? 8.976 -14.718 -13.560 1.00 83.38 382 ASP A O 1
ATOM 2958 N N . LEU A 1 383 ? 8.744 -15.849 -11.644 1.00 86.12 383 LEU A N 1
ATOM 2959 C CA . LEU A 1 383 ? 7.288 -15.679 -11.557 1.00 86.12 383 LEU A CA 1
ATOM 2960 C C . LEU A 1 383 ? 6.898 -14.296 -11.030 1.00 86.12 383 LEU A C 1
ATOM 2962 O O . LEU A 1 383 ? 5.768 -13.867 -11.249 1.00 86.12 383 LEU A O 1
ATOM 2966 N N . ASP A 1 384 ? 7.802 -13.657 -10.288 1.00 82.00 384 ASP A N 1
ATOM 2967 C CA . ASP A 1 384 ? 7.597 -12.313 -9.762 1.00 82.00 384 ASP A CA 1
ATOM 2968 C C . ASP A 1 384 ? 8.087 -11.252 -10.760 1.00 82.00 384 ASP A C 1
ATOM 2970 O O . ASP A 1 384 ? 7.565 -10.144 -10.737 1.00 82.00 384 ASP A O 1
ATOM 2974 N N . ASP A 1 385 ? 9.105 -11.575 -11.575 1.00 91.94 385 ASP A N 1
ATOM 2975 C CA . ASP A 1 385 ? 9.822 -10.626 -12.437 1.00 91.94 385 ASP A CA 1
ATOM 2976 C C . ASP A 1 385 ? 10.729 -11.358 -13.452 1.00 91.94 385 ASP A C 1
ATOM 2978 O O . ASP A 1 385 ? 11.623 -12.122 -13.062 1.00 91.94 385 ASP A O 1
ATOM 2982 N N . ALA A 1 386 ? 10.545 -11.115 -14.755 1.00 89.81 386 ALA A N 1
ATOM 2983 C CA . ALA A 1 386 ? 11.241 -11.855 -15.816 1.00 89.81 386 ALA A CA 1
ATOM 2984 C C . ALA A 1 386 ? 12.751 -11.545 -15.924 1.00 89.81 386 ALA A C 1
ATOM 2986 O O . ALA A 1 386 ? 13.501 -12.266 -16.604 1.00 89.81 386 ALA A O 1
ATOM 2987 N N . CYS A 1 387 ? 13.220 -10.488 -15.261 1.00 95.19 387 CYS A N 1
ATOM 2988 C CA . CYS A 1 387 ? 14.601 -10.020 -15.274 1.00 95.19 387 CYS A CA 1
ATOM 2989 C C . CYS A 1 387 ? 15.448 -10.643 -14.150 1.00 95.19 387 CYS A C 1
ATOM 2991 O O . CYS A 1 387 ? 16.682 -10.544 -14.184 1.00 95.19 387 CYS A O 1
ATOM 2993 N N . VAL A 1 388 ? 14.834 -11.357 -13.194 1.00 94.56 388 VAL A N 1
ATOM 2994 C CA . VAL A 1 388 ? 15.532 -12.004 -12.064 1.00 94.56 388 VAL A CA 1
ATOM 2995 C C . VAL A 1 388 ? 16.603 -12.989 -12.512 1.00 94.56 388 VAL A C 1
ATOM 2997 O O . VAL A 1 388 ? 17.661 -13.065 -11.879 1.00 94.56 388 VAL A O 1
ATOM 3000 N N . LYS A 1 389 ? 16.386 -13.685 -13.629 1.00 93.94 389 LYS A N 1
ATOM 3001 C CA . LYS A 1 389 ? 17.358 -14.586 -14.271 1.00 93.94 389 LYS A CA 1
ATOM 3002 C C . LYS A 1 389 ? 18.735 -13.954 -14.536 1.00 93.94 389 LYS A C 1
ATOM 3004 O O . LYS A 1 389 ? 19.722 -14.677 -14.667 1.00 93.94 389 LYS A O 1
ATOM 3009 N N . TYR A 1 390 ? 18.833 -12.621 -14.596 1.00 94.81 390 TYR A N 1
ATOM 3010 C CA . TYR A 1 390 ? 20.095 -11.897 -14.791 1.00 94.81 390 TYR A CA 1
ATOM 3011 C C . TYR A 1 390 ? 20.864 -11.612 -13.500 1.00 94.81 390 TYR A C 1
ATOM 3013 O O . TYR A 1 390 ? 21.999 -11.128 -13.554 1.00 94.81 390 TYR A O 1
ATOM 3021 N N . ASN A 1 391 ? 20.279 -11.908 -12.341 1.00 95.56 391 ASN A N 1
ATOM 3022 C CA . ASN A 1 391 ? 20.887 -11.630 -11.051 1.00 95.56 391 ASN A CA 1
ATOM 3023 C C . ASN A 1 391 ? 21.963 -12.643 -10.681 1.00 95.56 391 ASN A C 1
ATOM 3025 O O . ASN A 1 391 ? 21.750 -13.854 -10.677 1.00 95.56 391 ASN A O 1
ATOM 3029 N N . THR A 1 392 ? 23.119 -12.131 -10.259 1.00 95.62 392 THR A N 1
ATOM 3030 C CA . THR A 1 392 ? 24.177 -12.951 -9.668 1.00 95.62 392 THR A CA 1
ATOM 3031 C C . THR A 1 392 ? 24.267 -12.722 -8.163 1.00 95.62 392 THR A C 1
ATOM 3033 O O . THR A 1 392 ? 24.078 -11.613 -7.662 1.00 95.62 392 THR A O 1
ATOM 3036 N N . GLN A 1 393 ? 24.630 -13.762 -7.406 1.00 94.94 393 GLN A N 1
ATOM 3037 C CA . GLN A 1 393 ? 24.787 -13.632 -5.952 1.00 94.94 393 GLN A CA 1
ATOM 3038 C C . GLN A 1 393 ? 25.865 -12.602 -5.570 1.00 94.94 393 GLN A C 1
ATOM 3040 O O . GLN A 1 393 ? 25.750 -11.925 -4.549 1.00 94.94 393 GLN A O 1
ATOM 3045 N N . ALA A 1 394 ? 26.908 -12.464 -6.393 1.00 95.62 394 ALA A N 1
ATOM 3046 C CA . ALA A 1 394 ? 27.959 -11.474 -6.186 1.00 95.62 394 ALA A CA 1
ATOM 3047 C C . ALA A 1 394 ? 27.422 -10.036 -6.284 1.00 95.62 394 ALA A C 1
ATOM 3049 O O . ALA A 1 394 ? 27.795 -9.190 -5.474 1.00 95.62 394 ALA A O 1
ATOM 3050 N N . GLU A 1 395 ? 26.530 -9.764 -7.236 1.00 94.44 395 GLU A N 1
ATOM 3051 C CA . GLU A 1 395 ? 25.882 -8.460 -7.394 1.00 94.44 395 GLU A CA 1
ATOM 3052 C C . GLU A 1 395 ? 24.886 -8.185 -6.271 1.00 94.44 395 GLU A C 1
ATOM 3054 O O . GLU A 1 395 ? 24.950 -7.119 -5.658 1.00 94.44 395 GLU A O 1
ATOM 3059 N N . ILE A 1 396 ? 24.070 -9.178 -5.905 1.00 95.56 396 ILE A N 1
ATOM 3060 C CA . ILE A 1 396 ? 23.115 -9.076 -4.792 1.00 95.56 396 ILE A CA 1
ATOM 3061 C C . ILE A 1 396 ? 23.834 -8.700 -3.490 1.00 95.56 396 ILE A C 1
ATOM 3063 O O . ILE A 1 396 ? 23.399 -7.800 -2.773 1.00 95.56 396 ILE A O 1
ATOM 3067 N N . ASN A 1 397 ? 24.982 -9.322 -3.203 1.00 93.75 397 ASN A N 1
ATOM 3068 C CA . ASN A 1 397 ? 25.793 -8.996 -2.022 1.00 93.75 397 ASN A CA 1
ATOM 3069 C C . ASN A 1 397 ? 26.310 -7.542 -2.023 1.00 93.75 397 ASN A C 1
ATOM 3071 O O . ASN A 1 397 ? 26.710 -7.028 -0.981 1.00 93.75 397 ASN A O 1
ATOM 3075 N N . ASN A 1 398 ? 26.311 -6.885 -3.184 1.00 91.69 398 ASN A N 1
ATOM 3076 C CA . ASN A 1 398 ? 26.722 -5.501 -3.389 1.00 91.69 398 ASN A CA 1
ATOM 3077 C C . ASN A 1 398 ? 25.537 -4.561 -3.665 1.00 91.69 398 ASN A C 1
ATOM 3079 O O . ASN A 1 398 ? 25.755 -3.460 -4.182 1.00 91.69 398 ASN A O 1
ATOM 3083 N N . GLY A 1 399 ? 24.308 -4.963 -3.316 1.00 94.44 399 GLY A N 1
ATOM 3084 C CA . GLY A 1 399 ? 23.116 -4.132 -3.504 1.00 94.44 399 GLY A CA 1
ATOM 3085 C C . GLY A 1 399 ? 22.756 -3.916 -4.972 1.00 94.44 399 GLY A C 1
ATOM 3086 O O . GLY A 1 399 ? 22.161 -2.897 -5.295 1.00 94.44 399 GLY A O 1
ATOM 3087 N N . ILE A 1 400 ? 23.191 -4.805 -5.868 1.00 95.44 400 ILE A N 1
ATOM 3088 C CA . ILE A 1 400 ? 22.969 -4.694 -7.310 1.00 95.44 400 ILE A CA 1
ATOM 3089 C C . ILE A 1 400 ? 22.045 -5.819 -7.758 1.00 95.44 400 ILE A C 1
ATOM 3091 O O . ILE A 1 400 ? 22.301 -6.982 -7.444 1.00 95.44 400 ILE A O 1
ATOM 3095 N N . TYR A 1 401 ? 20.998 -5.477 -8.499 1.00 96.94 401 TYR A N 1
ATOM 3096 C CA . TYR A 1 401 ? 20.086 -6.453 -9.085 1.00 96.94 401 TYR A CA 1
ATOM 3097 C C . TYR A 1 401 ? 19.349 -5.876 -10.295 1.00 96.94 401 TYR A C 1
ATOM 3099 O O . TYR A 1 401 ? 19.289 -4.665 -10.478 1.00 96.94 401 TYR A O 1
ATOM 3107 N N . TRP A 1 402 ? 18.837 -6.767 -11.127 1.00 96.81 402 TRP A N 1
ATOM 3108 C CA . TRP A 1 402 ? 17.908 -6.518 -12.207 1.00 96.81 402 TRP A CA 1
ATOM 3109 C C . TRP A 1 402 ? 16.480 -6.669 -11.702 1.00 96.81 402 TRP A C 1
ATOM 3111 O O . TRP A 1 402 ? 16.199 -7.601 -10.938 1.00 96.81 402 TRP A O 1
ATOM 3121 N N . GLU A 1 403 ? 15.631 -5.766 -12.163 1.00 95.75 403 GLU A N 1
ATOM 3122 C CA . GLU A 1 403 ? 14.179 -5.802 -12.041 1.00 95.75 403 GLU A CA 1
ATOM 3123 C C . GLU A 1 403 ? 13.548 -5.367 -13.366 1.00 95.75 403 GLU A C 1
ATOM 3125 O O . GLU A 1 403 ? 14.181 -4.689 -14.181 1.00 95.75 403 GLU A O 1
ATOM 3130 N N . GLU A 1 404 ? 12.322 -5.796 -13.584 1.00 93.81 404 GLU A N 1
ATOM 3131 C CA . GLU A 1 404 ? 11.467 -5.398 -14.684 1.00 93.81 404 GLU A CA 1
ATOM 3132 C C . GLU A 1 404 ? 10.916 -3.987 -14.452 1.00 93.81 404 GLU A C 1
ATOM 3134 O O . GLU A 1 404 ? 10.753 -3.527 -13.320 1.00 93.81 404 GLU A O 1
ATOM 3139 N N . SER A 1 405 ? 10.656 -3.268 -15.539 1.00 91.00 405 SER A N 1
ATOM 3140 C CA . SER A 1 405 ? 10.123 -1.916 -15.503 1.00 91.00 405 SER A CA 1
ATOM 3141 C C . SER A 1 405 ? 9.106 -1.703 -16.612 1.00 91.00 405 SER A C 1
ATOM 3143 O O . SER A 1 405 ? 9.303 -2.150 -17.738 1.00 91.00 405 SER A O 1
ATOM 3145 N N . ASP A 1 406 ? 8.056 -0.945 -16.307 1.00 87.25 406 ASP A N 1
ATOM 3146 C CA . ASP A 1 406 ? 7.012 -0.601 -17.278 1.00 87.25 406 ASP A CA 1
ATOM 3147 C C . ASP A 1 406 ? 7.502 0.387 -18.355 1.00 87.25 406 ASP A C 1
ATOM 3149 O O . ASP A 1 406 ? 6.891 0.525 -19.416 1.00 87.25 406 ASP A O 1
ATOM 3153 N N . GLU A 1 407 ? 8.602 1.101 -18.096 1.00 85.62 407 GLU A N 1
ATOM 3154 C CA . GLU A 1 407 ? 9.117 2.154 -18.970 1.00 85.62 407 GLU A CA 1
ATOM 3155 C C . GLU A 1 407 ? 10.602 1.968 -19.274 1.00 85.62 407 GLU A C 1
ATOM 3157 O O . GLU A 1 407 ? 11.401 1.621 -18.409 1.00 85.62 407 GLU A O 1
ATOM 3162 N N . LEU A 1 408 ? 11.011 2.303 -20.499 1.00 87.12 408 LEU A N 1
ATOM 3163 C CA . LEU A 1 408 ? 12.422 2.357 -20.864 1.00 87.12 408 LEU A CA 1
ATOM 3164 C C . LEU A 1 408 ? 13.063 3.655 -20.344 1.00 87.12 408 LEU A C 1
ATOM 3166 O O . LEU A 1 408 ? 12.996 4.701 -20.994 1.00 87.12 408 LEU A O 1
ATOM 3170 N N . LEU A 1 409 ? 13.759 3.599 -19.206 1.00 88.44 409 LEU A N 1
ATOM 3171 C CA . LEU A 1 409 ? 14.373 4.778 -18.573 1.00 88.44 409 LEU A CA 1
ATOM 3172 C C . LEU A 1 409 ? 15.778 5.100 -19.118 1.00 88.44 409 LEU A C 1
ATOM 3174 O O . LEU A 1 409 ? 16.711 5.398 -18.368 1.00 88.44 409 LEU A O 1
ATOM 3178 N N . SER A 1 410 ? 15.944 5.074 -20.444 1.00 87.12 410 SER A N 1
ATOM 3179 C CA . SER A 1 410 ? 17.232 5.299 -21.126 1.00 87.12 410 SER A CA 1
ATOM 3180 C C . SER A 1 410 ? 17.878 6.644 -20.772 1.00 87.12 410 SER A C 1
ATOM 3182 O O . SER A 1 410 ? 19.095 6.735 -20.590 1.00 87.12 410 SER A O 1
ATOM 3184 N N . GLU A 1 411 ? 17.070 7.687 -20.569 1.00 87.88 411 GLU A N 1
ATOM 3185 C CA . GLU A 1 411 ? 17.547 9.007 -20.147 1.00 87.88 411 GLU A CA 1
ATOM 3186 C C . GLU A 1 411 ? 18.072 9.034 -18.704 1.00 87.88 411 GLU A C 1
ATOM 3188 O O . GLU A 1 411 ? 18.865 9.912 -18.354 1.00 87.88 411 GLU A O 1
ATOM 3193 N N . ALA A 1 412 ? 17.682 8.064 -17.876 1.00 89.94 412 ALA A N 1
ATOM 3194 C CA . ALA A 1 412 ? 18.006 8.001 -16.459 1.00 89.94 412 ALA A CA 1
ATOM 3195 C C . ALA A 1 412 ? 19.227 7.115 -16.145 1.00 89.94 412 ALA A C 1
ATOM 3197 O O . ALA A 1 412 ? 19.588 6.931 -14.985 1.00 89.94 412 ALA A O 1
ATOM 3198 N N . ILE A 1 413 ? 19.918 6.564 -17.146 1.00 89.62 413 ILE A N 1
ATOM 3199 C CA . ILE A 1 413 ? 21.124 5.769 -16.881 1.00 89.62 413 ILE A CA 1
ATOM 3200 C C . ILE A 1 413 ? 22.175 6.596 -16.108 1.00 89.62 413 ILE A C 1
ATOM 3202 O O . ILE A 1 413 ? 22.510 7.734 -16.452 1.00 89.62 413 ILE A O 1
ATOM 3206 N N . GLY A 1 414 ? 22.696 6.022 -15.027 1.00 86.75 414 GLY A N 1
ATOM 3207 C CA . GLY A 1 414 ? 23.626 6.672 -14.107 1.00 86.75 414 GLY A CA 1
ATOM 3208 C C . GLY A 1 414 ? 23.002 7.732 -13.196 1.00 86.75 414 GLY A C 1
ATOM 3209 O O . GLY A 1 414 ? 23.750 8.571 -12.694 1.00 86.75 414 GLY A O 1
ATOM 3210 N N . ILE A 1 415 ? 21.679 7.738 -13.003 1.00 88.75 415 ILE A N 1
ATOM 3211 C CA . ILE A 1 415 ? 20.951 8.653 -12.108 1.00 88.75 415 ILE A CA 1
ATOM 3212 C C . ILE A 1 415 ? 20.161 7.871 -11.047 1.00 88.75 415 ILE A C 1
ATOM 3214 O O . ILE A 1 415 ? 19.870 6.689 -11.242 1.00 88.75 415 ILE A O 1
ATOM 3218 N N . ASP A 1 416 ? 19.807 8.517 -9.933 1.00 91.94 416 ASP A N 1
ATOM 3219 C CA . ASP A 1 416 ? 18.864 7.929 -8.979 1.00 91.94 416 ASP A CA 1
ATOM 3220 C C . ASP A 1 416 ? 17.444 8.051 -9.539 1.00 91.94 416 ASP A C 1
ATOM 3222 O O . ASP A 1 416 ? 16.958 9.168 -9.729 1.00 91.94 416 ASP A O 1
ATOM 3226 N N . ILE A 1 417 ? 16.790 6.917 -9.793 1.00 92.81 417 ILE A N 1
ATOM 3227 C CA . ILE A 1 417 ? 15.375 6.843 -10.207 1.00 92.81 417 ILE A CA 1
ATOM 3228 C C . ILE A 1 417 ? 14.430 6.750 -9.005 1.00 92.81 417 ILE A C 1
ATOM 3230 O O . ILE A 1 417 ? 13.240 6.996 -9.119 1.00 92.81 417 ILE A O 1
ATOM 3234 N N . TYR A 1 418 ? 14.981 6.456 -7.830 1.00 93.12 418 TYR A N 1
ATOM 3235 C CA . TYR A 1 418 ? 14.296 6.582 -6.555 1.00 93.12 418 TYR A CA 1
ATOM 3236 C C . TYR A 1 418 ? 15.262 7.167 -5.529 1.00 93.12 418 TYR A C 1
ATOM 3238 O O . TYR A 1 418 ? 16.405 6.718 -5.399 1.00 93.12 418 TYR A O 1
ATOM 3246 N N . SER A 1 419 ? 14.823 8.181 -4.789 1.00 91.19 419 SER A N 1
ATOM 3247 C CA . SER A 1 419 ? 15.631 8.839 -3.765 1.00 91.19 419 SER A CA 1
ATOM 3248 C C . SER A 1 419 ? 14.768 9.305 -2.602 1.00 91.19 419 SER A C 1
ATOM 3250 O O . SER A 1 419 ? 14.010 10.270 -2.703 1.00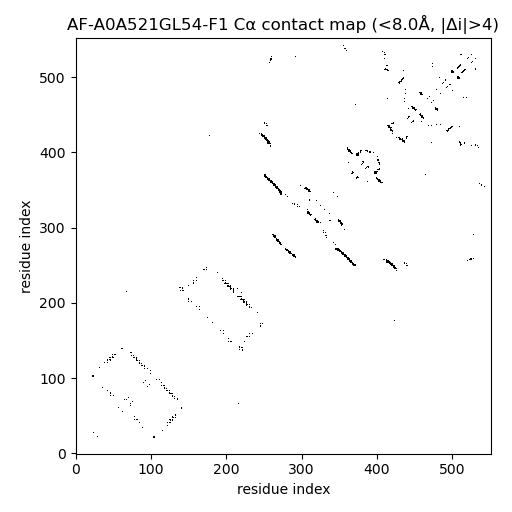 91.19 419 SER A O 1
ATOM 3252 N N . LYS A 1 420 ? 14.923 8.652 -1.455 1.00 91.62 420 LYS A N 1
ATOM 3253 C CA . LYS A 1 420 ? 14.308 9.049 -0.192 1.00 91.62 420 LYS A CA 1
ATOM 3254 C C . LYS A 1 420 ? 15.368 9.621 0.733 1.00 91.62 420 LYS A C 1
ATOM 3256 O O . LYS A 1 420 ? 16.298 8.923 1.139 1.00 91.62 420 LYS A O 1
ATOM 3261 N N . SER A 1 421 ? 15.222 10.892 1.091 1.00 89.38 421 SER A N 1
ATOM 3262 C CA . SER A 1 421 ? 16.161 11.566 1.989 1.00 89.38 421 SER A CA 1
ATOM 3263 C C . SER A 1 421 ? 15.980 11.131 3.448 1.00 89.38 421 SER A C 1
ATOM 3265 O O . SER A 1 421 ? 14.929 10.644 3.854 1.00 89.38 421 SER A O 1
ATOM 3267 N N . TYR A 1 422 ? 17.018 11.336 4.260 1.00 90.50 422 TYR A N 1
ATOM 3268 C CA . TYR A 1 422 ? 16.933 11.153 5.710 1.00 90.50 422 TYR A CA 1
ATOM 3269 C C . TYR A 1 422 ? 15.951 12.167 6.317 1.00 90.50 422 TYR A C 1
ATOM 3271 O O . TYR A 1 422 ? 16.002 13.353 5.986 1.00 90.50 422 TYR A O 1
ATOM 3279 N N . GLY A 1 423 ? 15.071 11.701 7.202 1.00 91.62 423 GLY A N 1
ATOM 3280 C CA . GLY A 1 423 ? 14.007 12.499 7.807 1.00 91.62 423 GLY A CA 1
ATOM 3281 C C . GLY A 1 423 ? 12.773 12.695 6.929 1.00 91.62 423 GLY A C 1
ATOM 3282 O O . GLY A 1 423 ? 11.932 13.523 7.274 1.00 91.62 423 GLY A O 1
ATOM 3283 N N . ASP A 1 424 ? 12.651 11.966 5.821 1.00 91.81 424 ASP A N 1
ATOM 3284 C CA . ASP A 1 424 ? 11.462 11.959 4.970 1.00 91.81 424 ASP A CA 1
ATOM 3285 C C . ASP A 1 424 ? 10.720 10.622 5.084 1.00 91.81 424 ASP A C 1
ATOM 3287 O O . ASP A 1 424 ? 11.327 9.551 5.200 1.00 91.81 424 ASP A O 1
ATOM 3291 N N . PHE A 1 425 ? 9.388 10.685 5.068 1.00 93.25 425 PHE A N 1
ATOM 3292 C CA . PHE A 1 425 ? 8.560 9.486 4.981 1.00 93.25 425 PHE A CA 1
ATOM 3293 C C . PHE A 1 425 ? 8.673 8.835 3.588 1.00 93.25 425 PHE A C 1
ATOM 3295 O O . PHE A 1 425 ? 9.026 9.526 2.630 1.00 93.25 425 PHE A O 1
ATOM 3302 N N . PRO A 1 426 ? 8.368 7.529 3.444 1.00 87.94 426 PRO A N 1
ATOM 3303 C CA . PRO A 1 426 ? 8.390 6.842 2.150 1.00 87.94 426 PRO A CA 1
ATOM 3304 C C . PRO A 1 426 ? 7.595 7.555 1.051 1.00 87.94 426 PRO A C 1
ATOM 3306 O O . PRO A 1 426 ? 8.115 7.742 -0.040 1.00 87.94 426 PRO A O 1
ATOM 3309 N N . GLU A 1 427 ? 6.403 8.072 1.356 1.00 88.44 427 GLU A N 1
ATOM 3310 C CA . GLU A 1 427 ? 5.568 8.819 0.401 1.00 88.44 427 GLU A CA 1
ATOM 3311 C C . GLU A 1 427 ? 6.144 10.182 -0.030 1.00 88.44 427 GLU A C 1
ATOM 3313 O O . GLU A 1 427 ? 5.547 10.895 -0.830 1.00 88.44 427 GLU A O 1
ATOM 3318 N N . GLN A 1 428 ? 7.273 10.595 0.548 1.00 89.38 428 GLN A N 1
ATOM 3319 C CA . GLN A 1 428 ? 8.003 11.804 0.166 1.00 89.38 428 GLN A CA 1
ATOM 3320 C C . GLN A 1 428 ? 9.269 11.492 -0.635 1.00 89.38 428 GLN A C 1
ATOM 3322 O O . GLN A 1 428 ? 10.046 12.410 -0.911 1.00 89.38 428 GLN A O 1
ATOM 3327 N N . ALA A 1 429 ? 9.516 10.222 -0.957 1.00 89.62 429 ALA A N 1
ATOM 3328 C CA . ALA A 1 429 ? 10.597 9.854 -1.850 1.00 89.62 429 ALA A CA 1
ATOM 3329 C C . ALA A 1 429 ? 10.405 10.511 -3.226 1.00 89.62 429 ALA A C 1
ATOM 3331 O O . ALA A 1 429 ? 9.290 10.711 -3.701 1.00 89.62 429 ALA A O 1
ATOM 3332 N N . SER A 1 430 ? 11.517 10.872 -3.857 1.00 87.62 430 SER A N 1
ATOM 3333 C CA . SER A 1 430 ? 11.541 11.319 -5.244 1.00 87.62 430 SER A CA 1
ATOM 3334 C C . SER A 1 430 ? 11.644 10.100 -6.146 1.00 87.62 430 SER A C 1
ATOM 3336 O O . SER A 1 430 ? 12.681 9.445 -6.142 1.00 87.62 430 SER A O 1
ATOM 3338 N N . GLU A 1 431 ? 10.612 9.851 -6.943 1.00 89.75 431 GLU A N 1
ATOM 3339 C CA . GLU A 1 431 ? 10.627 8.889 -8.061 1.00 89.75 431 GLU A CA 1
ATOM 3340 C C . GLU A 1 431 ? 11.078 9.549 -9.377 1.00 89.75 431 GLU A C 1
ATOM 3342 O O . GLU A 1 431 ? 11.304 8.903 -10.393 1.00 89.75 431 GLU A O 1
ATOM 3347 N N . ALA A 1 432 ? 11.246 10.875 -9.372 1.00 88.62 432 ALA A N 1
ATOM 3348 C CA . ALA A 1 432 ? 11.851 11.577 -10.490 1.00 88.62 432 ALA A CA 1
ATOM 3349 C C . ALA A 1 432 ? 13.373 11.375 -10.495 1.00 88.62 432 ALA A C 1
ATOM 3351 O O . ALA A 1 432 ? 14.014 11.387 -9.440 1.00 88.62 432 ALA A O 1
ATOM 3352 N N . ALA A 1 433 ? 13.951 11.292 -11.696 1.00 90.50 433 ALA A N 1
ATOM 3353 C CA . ALA A 1 433 ? 15.387 11.157 -11.908 1.00 90.50 433 ALA A CA 1
ATOM 3354 C C . ALA A 1 433 ? 16.184 12.292 -11.229 1.00 90.50 433 ALA A C 1
ATOM 3356 O O . ALA A 1 433 ? 16.027 13.470 -11.570 1.00 90.50 433 ALA A O 1
ATOM 3357 N N . THR A 1 434 ? 17.061 11.958 -10.277 1.00 90.31 434 THR A N 1
ATOM 3358 C CA . THR A 1 434 ? 17.868 12.930 -9.516 1.00 90.31 434 THR A CA 1
ATOM 3359 C C . THR A 1 434 ? 19.345 12.549 -9.415 1.00 90.31 434 THR A C 1
ATOM 3361 O O . THR A 1 434 ? 19.677 11.366 -9.376 1.00 90.31 434 THR A O 1
ATOM 3364 N N . PRO A 1 435 ? 20.273 13.526 -9.360 1.00 88.44 435 PRO A N 1
ATOM 3365 C CA . PRO A 1 435 ? 21.697 13.226 -9.410 1.00 88.44 435 PRO A CA 1
ATOM 3366 C C . PRO A 1 435 ? 22.111 12.227 -8.317 1.00 88.44 435 PRO A C 1
ATOM 3368 O O . PRO A 1 435 ? 21.682 12.379 -7.171 1.00 88.44 435 PRO A O 1
ATOM 3371 N N . PRO A 1 436 ? 22.959 11.238 -8.629 1.00 87.00 436 PRO A N 1
ATOM 3372 C CA . PRO A 1 436 ? 23.260 10.143 -7.718 1.00 87.00 436 PRO A CA 1
ATOM 3373 C C . PRO A 1 436 ? 23.740 10.556 -6.332 1.00 87.00 436 PRO A C 1
ATOM 3375 O O . PRO A 1 436 ? 24.763 11.226 -6.175 1.00 87.00 436 PRO A O 1
ATOM 3378 N N . GLY A 1 437 ? 23.038 10.127 -5.292 1.00 83.94 437 GLY A N 1
ATOM 3379 C CA . GLY A 1 437 ? 23.404 10.444 -3.918 1.00 83.94 437 GLY A CA 1
ATOM 3380 C C . GLY A 1 437 ? 23.180 11.913 -3.536 1.00 83.94 437 GLY A C 1
ATOM 3381 O O . GLY A 1 437 ? 23.612 12.325 -2.458 1.00 83.94 437 GLY A O 1
ATOM 3382 N N . ILE A 1 438 ? 22.479 12.720 -4.344 1.00 86.06 438 ILE A N 1
ATOM 3383 C CA . ILE A 1 438 ? 22.152 14.112 -3.983 1.00 86.06 438 ILE A CA 1
ATOM 3384 C C . ILE A 1 438 ? 21.319 14.197 -2.693 1.00 86.06 438 ILE A C 1
ATOM 3386 O O . ILE A 1 438 ? 21.460 15.151 -1.931 1.00 86.06 438 ILE A O 1
ATOM 3390 N N . GLY A 1 439 ? 20.525 13.163 -2.386 1.00 85.00 439 GLY A N 1
ATOM 3391 C CA . GLY A 1 439 ? 19.777 13.032 -1.128 1.00 85.00 439 GLY A CA 1
ATOM 3392 C C . GLY A 1 439 ? 20.655 12.861 0.123 1.00 85.00 439 GLY A C 1
ATOM 3393 O O . GLY A 1 439 ? 20.155 12.942 1.248 1.00 85.00 439 GLY A O 1
ATOM 3394 N N . TYR A 1 440 ? 21.961 12.633 -0.052 1.00 86.88 440 TYR A N 1
ATOM 3395 C CA . TYR A 1 440 ? 22.960 12.625 1.021 1.00 86.88 440 TYR A CA 1
ATOM 3396 C C . TYR A 1 440 ? 23.587 14.013 1.237 1.00 86.88 440 TYR A C 1
ATOM 3398 O O . TYR A 1 440 ? 24.215 14.253 2.260 1.00 86.88 440 TYR A O 1
ATOM 3406 N N . VAL A 1 441 ? 23.418 14.960 0.314 1.00 87.38 441 VAL A N 1
ATOM 3407 C CA . VAL A 1 441 ? 23.985 16.307 0.457 1.00 87.38 441 VAL A CA 1
ATOM 3408 C C . VAL A 1 441 ? 23.211 17.109 1.504 1.00 87.38 441 VAL A C 1
ATOM 3410 O O . VAL A 1 441 ? 21.985 17.021 1.591 1.00 87.38 441 VAL A O 1
ATOM 3413 N N . ASN A 1 442 ? 23.936 17.946 2.258 1.00 86.81 442 ASN A N 1
ATOM 3414 C CA . ASN A 1 442 ? 23.412 18.775 3.347 1.00 86.81 442 ASN A CA 1
ATOM 3415 C C . ASN A 1 442 ? 22.954 17.980 4.586 1.00 86.81 442 ASN A C 1
ATOM 3417 O O . ASN A 1 442 ? 22.199 18.501 5.404 1.00 86.81 442 ASN A O 1
ATOM 3421 N N . ASP A 1 443 ? 23.438 16.744 4.742 1.00 85.88 443 ASP A N 1
ATOM 3422 C CA . ASP A 1 443 ? 23.337 15.970 5.981 1.00 85.88 443 ASP A CA 1
ATOM 3423 C C . ASP A 1 443 ? 24.702 15.907 6.695 1.00 85.88 443 ASP A C 1
ATOM 3425 O O . ASP A 1 443 ? 25.611 15.234 6.195 1.00 85.88 443 ASP A O 1
ATOM 3429 N N . PRO A 1 444 ? 24.844 16.527 7.883 1.00 86.19 444 PRO A N 1
ATOM 3430 C CA . PRO A 1 444 ? 26.077 16.511 8.671 1.00 86.19 444 PRO A CA 1
ATOM 3431 C C . PRO A 1 444 ? 26.629 15.117 8.995 1.00 86.19 444 PRO A C 1
ATOM 3433 O O . PRO A 1 444 ? 27.820 14.979 9.255 1.00 86.19 444 PRO A O 1
ATOM 3436 N N . THR A 1 445 ? 25.806 14.064 8.983 1.00 85.38 445 THR A N 1
ATOM 3437 C CA . THR A 1 445 ? 26.283 12.690 9.219 1.00 85.38 445 THR A CA 1
ATOM 3438 C C . THR A 1 445 ? 27.051 12.109 8.030 1.00 85.38 445 THR A C 1
ATOM 3440 O O . THR A 1 445 ? 27.684 11.057 8.152 1.00 85.38 445 THR A O 1
ATOM 3443 N N . THR A 1 446 ? 27.009 12.780 6.875 1.00 87.00 446 THR A N 1
ATOM 3444 C CA . THR A 1 446 ? 27.575 12.274 5.618 1.00 87.00 446 THR A CA 1
ATOM 3445 C C . THR A 1 446 ? 28.645 13.148 4.998 1.00 87.00 446 THR A C 1
ATOM 3447 O O . THR A 1 446 ? 29.365 12.681 4.112 1.00 87.00 446 THR A O 1
ATOM 3450 N N . GLY A 1 447 ? 28.783 14.386 5.459 1.00 88.94 447 GLY A N 1
ATOM 3451 C CA . GLY A 1 447 ? 29.739 15.325 4.908 1.00 88.94 447 GLY A CA 1
ATOM 3452 C C . GLY A 1 447 ? 29.588 16.734 5.459 1.00 88.94 447 GLY A C 1
ATOM 3453 O O . GLY A 1 447 ? 28.840 16.987 6.401 1.00 88.94 447 GLY A O 1
ATOM 3454 N N . GLU A 1 448 ? 30.306 17.660 4.835 1.00 92.19 448 GLU A N 1
ATOM 3455 C CA . GLU A 1 448 ? 30.284 19.081 5.176 1.00 92.19 448 GLU A CA 1
ATOM 3456 C C . GLU A 1 448 ? 30.495 19.958 3.934 1.00 92.19 448 GLU A C 1
ATOM 3458 O O . GLU A 1 448 ? 31.123 19.545 2.957 1.00 92.19 448 GLU A O 1
ATOM 3463 N N . TRP A 1 449 ? 29.995 21.195 3.969 1.00 93.25 449 TRP A N 1
ATOM 3464 C CA . TRP A 1 449 ? 30.295 22.189 2.936 1.00 93.25 449 TRP A CA 1
ATOM 3465 C C . TRP A 1 449 ? 31.727 22.705 3.109 1.00 93.25 449 TRP A C 1
ATOM 3467 O O . TRP A 1 449 ? 32.076 23.238 4.161 1.00 93.25 449 TRP A O 1
ATOM 3477 N N . ARG A 1 450 ? 32.545 22.588 2.062 1.00 92.81 450 ARG A N 1
ATOM 3478 C CA . ARG A 1 450 ? 33.891 23.171 1.977 1.00 92.81 450 ARG A CA 1
ATOM 3479 C C . ARG A 1 450 ? 33.948 24.193 0.855 1.00 92.81 450 ARG A C 1
ATOM 3481 O O . ARG A 1 450 ? 33.139 24.146 -0.064 1.00 92.81 450 ARG A O 1
ATOM 3488 N N . THR A 1 451 ? 34.909 25.103 0.924 1.00 93.19 451 THR A N 1
ATOM 3489 C CA . THR A 1 451 ? 35.131 26.120 -0.110 1.00 93.19 451 THR A CA 1
ATOM 3490 C C . THR A 1 451 ? 36.441 25.825 -0.825 1.00 93.19 451 THR A C 1
ATOM 3492 O O . THR A 1 451 ? 37.449 25.551 -0.173 1.00 93.19 451 THR A O 1
ATOM 3495 N N . ASP A 1 452 ? 36.420 25.833 -2.156 1.00 87.50 452 ASP A N 1
ATOM 3496 C CA . ASP A 1 452 ? 37.623 25.658 -2.969 1.00 87.50 452 ASP A CA 1
ATOM 3497 C C . ASP A 1 452 ? 38.450 26.952 -3.079 1.00 87.50 452 ASP A C 1
ATOM 3499 O O . ASP A 1 452 ? 38.055 28.023 -2.611 1.00 87.50 452 ASP A O 1
ATOM 3503 N N . SER A 1 453 ? 39.628 26.861 -3.703 1.00 87.06 453 SER A N 1
ATOM 3504 C CA . SER A 1 453 ? 40.535 28.001 -3.903 1.00 87.06 453 SER A CA 1
ATOM 3505 C C . SER A 1 453 ? 39.957 29.107 -4.792 1.00 87.06 453 SER A C 1
ATOM 3507 O O . SER A 1 453 ? 40.503 30.208 -4.816 1.00 87.06 453 SER A O 1
ATOM 3509 N N . THR A 1 454 ? 38.867 28.832 -5.510 1.00 86.06 454 THR A N 1
ATOM 3510 C CA . THR A 1 454 ? 38.144 29.783 -6.363 1.00 86.06 454 THR A CA 1
ATOM 3511 C C . THR A 1 454 ? 36.938 30.421 -5.665 1.00 86.06 454 THR A C 1
ATOM 3513 O O . THR A 1 454 ? 36.277 31.277 -6.246 1.00 86.06 454 THR A O 1
ATOM 3516 N N . GLY A 1 455 ? 36.676 30.066 -4.402 1.00 87.00 455 GLY A N 1
ATOM 3517 C CA . GLY A 1 455 ? 35.589 30.628 -3.599 1.00 87.00 455 GLY A CA 1
ATOM 3518 C C . GLY A 1 455 ? 34.241 29.927 -3.781 1.00 87.00 455 GLY A C 1
ATOM 3519 O O . GLY A 1 455 ? 33.242 30.387 -3.228 1.00 87.00 455 GLY A O 1
ATOM 3520 N N . HIS A 1 456 ? 34.182 28.814 -4.515 1.00 87.38 456 HIS A N 1
ATOM 3521 C CA . HIS A 1 456 ? 32.954 28.046 -4.678 1.00 87.38 456 HIS A CA 1
ATOM 3522 C C . HIS A 1 456 ? 32.790 27.032 -3.543 1.00 87.38 456 HIS A C 1
ATOM 3524 O O . HIS A 1 456 ? 33.717 26.300 -3.193 1.00 87.38 456 HIS A O 1
ATOM 3530 N N . SER A 1 457 ? 31.587 26.974 -2.963 1.00 92.31 457 SER A N 1
ATOM 3531 C CA . SER A 1 457 ? 31.255 25.979 -1.942 1.00 92.31 457 SER A CA 1
ATOM 3532 C C . SER A 1 457 ? 30.778 24.673 -2.571 1.00 92.31 457 SER A C 1
ATOM 3534 O O . SER A 1 457 ? 29.860 24.672 -3.395 1.00 92.31 457 SER A O 1
ATOM 3536 N N . PHE A 1 458 ? 31.357 23.561 -2.135 1.00 91.25 458 PHE A N 1
ATOM 3537 C CA . PHE A 1 458 ? 31.040 22.212 -2.583 1.00 91.25 458 PHE A CA 1
ATOM 3538 C C . PHE A 1 458 ? 30.860 21.259 -1.398 1.00 91.25 458 PHE A C 1
ATOM 3540 O O . PHE A 1 458 ? 31.421 21.465 -0.320 1.00 91.25 458 PHE A O 1
ATOM 3547 N N . TRP A 1 459 ? 30.052 20.219 -1.584 1.00 91.12 459 TRP A N 1
ATOM 3548 C CA . TRP A 1 459 ? 29.828 19.205 -0.561 1.00 91.12 459 TRP A CA 1
ATOM 3549 C C . TRP A 1 459 ? 30.977 18.197 -0.538 1.00 91.12 459 TRP A C 1
ATOM 3551 O O . TRP A 1 459 ? 31.307 17.590 -1.560 1.00 91.12 459 TRP A O 1
ATOM 3561 N N . TYR A 1 460 ? 31.578 18.009 0.632 1.00 88.50 460 TYR A N 1
ATOM 3562 C CA . TYR A 1 460 ? 32.632 17.036 0.874 1.00 88.50 460 TYR A CA 1
ATOM 3563 C C . TYR A 1 460 ? 32.074 15.840 1.649 1.00 88.50 460 TYR A C 1
ATOM 3565 O O . TYR A 1 460 ? 31.766 15.957 2.832 1.00 88.50 460 TYR A O 1
ATOM 3573 N N . PHE A 1 461 ? 31.971 14.686 0.988 1.00 87.06 461 PHE A N 1
ATOM 3574 C CA . PHE A 1 461 ? 31.525 13.441 1.613 1.00 87.06 461 PHE A CA 1
ATOM 3575 C C . PHE A 1 461 ? 32.588 12.837 2.540 1.00 87.06 461 PHE A C 1
ATOM 3577 O O . PHE A 1 461 ? 33.765 12.744 2.183 1.00 87.06 461 PHE A O 1
ATOM 3584 N N . TYR A 1 462 ? 32.158 12.337 3.699 1.00 86.31 462 TYR A N 1
ATOM 3585 C CA . TYR A 1 462 ? 32.985 11.500 4.566 1.00 86.31 462 TYR A CA 1
ATOM 3586 C C . TYR A 1 462 ? 33.275 10.145 3.908 1.00 86.31 462 TYR A C 1
ATOM 3588 O O . TYR A 1 462 ? 32.502 9.664 3.081 1.00 86.31 462 TYR A O 1
ATOM 3596 N N . GLY A 1 463 ? 34.399 9.516 4.274 1.00 77.81 463 GLY A N 1
ATOM 3597 C CA . GLY A 1 463 ? 34.984 8.384 3.538 1.00 77.81 463 GLY A CA 1
ATOM 3598 C C . GLY A 1 463 ? 34.009 7.251 3.198 1.00 77.81 463 GLY A C 1
ATOM 3599 O O . GLY A 1 463 ? 33.983 6.796 2.060 1.00 77.81 463 GLY A O 1
ATOM 3600 N N . GLN A 1 464 ? 33.148 6.857 4.138 1.00 71.12 464 GLN A N 1
ATOM 3601 C CA . GLN A 1 464 ? 32.152 5.797 3.931 1.00 71.12 464 GLN A CA 1
ATOM 3602 C C . GLN A 1 464 ? 31.058 6.132 2.909 1.00 71.12 464 GLN A C 1
ATOM 3604 O O . GLN A 1 464 ? 30.386 5.223 2.454 1.00 71.12 464 GLN A O 1
ATOM 3609 N N . TYR A 1 465 ? 30.884 7.402 2.536 1.00 75.00 465 TYR A N 1
ATOM 3610 C CA . TYR A 1 465 ? 29.957 7.859 1.492 1.00 75.00 465 TYR A CA 1
ATOM 3611 C C . TYR A 1 465 ? 30.688 8.234 0.201 1.00 75.00 465 TYR A C 1
ATOM 3613 O O . TYR A 1 465 ? 30.066 8.584 -0.799 1.00 75.00 465 TYR A O 1
ATOM 3621 N N . ARG A 1 466 ? 32.021 8.122 0.185 1.00 66.06 466 ARG A N 1
ATOM 3622 C CA . ARG A 1 466 ? 32.830 8.386 -1.005 1.00 66.06 466 ARG A CA 1
ATOM 3623 C C . ARG A 1 466 ? 32.578 7.358 -2.115 1.00 66.06 466 ARG A C 1
ATOM 3625 O O . ARG A 1 466 ? 32.856 7.646 -3.266 1.00 66.06 466 ARG A O 1
ATOM 3632 N N . PHE A 1 467 ? 31.970 6.204 -1.835 1.00 70.06 467 PHE A N 1
ATOM 3633 C CA . PHE A 1 467 ? 31.624 5.249 -2.895 1.00 70.06 467 PHE A CA 1
ATOM 3634 C C . PHE A 1 467 ? 30.612 5.814 -3.909 1.00 70.06 467 PHE A C 1
ATOM 3636 O O . PHE A 1 467 ? 30.642 5.387 -5.061 1.00 70.06 467 PHE A O 1
ATOM 3643 N N . PHE A 1 468 ? 29.742 6.768 -3.527 1.00 67.94 468 PHE A N 1
ATOM 3644 C CA . PHE A 1 468 ? 28.847 7.439 -4.485 1.00 67.94 468 PHE A CA 1
ATOM 3645 C C . PHE A 1 468 ? 29.662 8.080 -5.604 1.00 67.94 468 PHE A C 1
ATOM 3647 O O . PHE A 1 468 ? 29.307 8.004 -6.774 1.00 67.94 468 PHE A O 1
ATOM 3654 N N . ASN A 1 469 ? 30.817 8.618 -5.238 1.00 63.88 469 ASN A N 1
ATOM 3655 C CA . ASN A 1 469 ? 31.745 9.307 -6.113 1.00 63.88 469 ASN A CA 1
ATOM 3656 C C . ASN A 1 469 ? 32.541 8.342 -6.983 1.00 63.88 469 ASN A C 1
ATOM 3658 O O . ASN A 1 469 ? 32.651 8.529 -8.193 1.00 63.88 469 ASN A O 1
ATOM 3662 N N . ASP A 1 470 ? 33.051 7.283 -6.361 1.00 63.56 470 ASP A N 1
ATOM 3663 C CA . ASP A 1 470 ? 33.934 6.334 -7.030 1.00 63.56 470 ASP A CA 1
ATOM 3664 C C . ASP A 1 470 ? 33.162 5.400 -7.979 1.00 63.56 470 ASP A C 1
ATOM 3666 O O . ASP A 1 470 ? 33.713 4.956 -8.989 1.00 63.56 470 ASP A O 1
ATOM 3670 N N . ILE A 1 471 ? 31.879 5.141 -7.690 1.00 63.66 471 ILE A N 1
ATOM 3671 C CA . ILE A 1 471 ? 31.061 4.170 -8.425 1.00 63.66 471 ILE A CA 1
ATOM 3672 C C . ILE A 1 471 ? 30.026 4.832 -9.341 1.00 63.66 471 ILE A C 1
ATOM 3674 O O . ILE A 1 471 ? 29.746 4.279 -10.400 1.00 63.66 471 ILE A O 1
ATOM 3678 N N . ILE A 1 472 ? 29.473 5.996 -8.975 1.00 64.25 472 ILE A N 1
ATOM 3679 C CA . ILE A 1 472 ? 28.301 6.549 -9.670 1.00 64.25 472 ILE A CA 1
ATOM 3680 C C . ILE A 1 472 ? 28.545 7.970 -10.215 1.00 64.25 472 ILE A C 1
ATOM 3682 O O . ILE A 1 472 ? 28.316 8.232 -11.395 1.00 64.25 472 ILE A O 1
ATOM 3686 N N . ALA A 1 473 ? 29.072 8.890 -9.402 1.00 61.62 473 ALA A N 1
ATOM 3687 C CA . ALA A 1 473 ? 29.107 10.317 -9.725 1.00 61.62 473 ALA A CA 1
ATOM 3688 C C . ALA A 1 473 ? 30.340 10.796 -10.519 1.00 61.62 473 ALA A C 1
ATOM 3690 O O . ALA A 1 473 ? 30.352 11.935 -10.986 1.00 61.62 473 ALA A O 1
ATOM 3691 N N . GLY A 1 474 ? 31.336 9.942 -10.777 1.00 63.41 474 GLY A N 1
ATOM 3692 C CA . GLY A 1 474 ? 32.379 10.232 -11.767 1.00 63.41 474 GLY A CA 1
ATOM 3693 C C . GLY A 1 474 ? 33.629 10.962 -11.233 1.00 63.41 474 GLY A C 1
ATOM 3694 O O . GLY A 1 474 ? 33.804 11.108 -10.027 1.00 63.41 474 GLY A O 1
ATOM 3695 N N . PRO A 1 475 ? 34.541 11.420 -12.125 1.00 54.09 475 PRO A N 1
ATOM 3696 C CA . PRO A 1 475 ? 35.783 12.118 -11.742 1.00 54.09 475 PRO A CA 1
ATOM 3697 C C . PRO A 1 475 ? 35.550 13.504 -11.119 1.00 54.09 475 PRO A C 1
ATOM 3699 O O . PRO A 1 475 ? 36.460 14.063 -10.509 1.00 54.09 475 PRO A O 1
ATOM 3702 N N . TYR A 1 476 ? 34.332 14.039 -11.239 1.00 61.59 476 TYR A N 1
ATOM 3703 C CA . TYR A 1 476 ? 33.880 15.240 -10.546 1.00 61.59 476 TYR A CA 1
ATOM 3704 C C . TYR A 1 476 ? 32.838 14.819 -9.511 1.00 61.59 476 TYR A C 1
ATOM 3706 O O . TYR A 1 476 ? 31.651 14.797 -9.810 1.00 61.59 476 TYR A O 1
ATOM 3714 N N . PRO A 1 477 ? 33.256 14.455 -8.300 1.00 64.44 477 PRO A N 1
ATOM 3715 C CA . PRO A 1 477 ? 32.365 13.857 -7.312 1.00 64.44 477 PRO A CA 1
ATOM 3716 C C . PRO A 1 477 ? 31.612 14.868 -6.440 1.00 64.44 477 PRO A C 1
ATOM 3718 O O . PRO A 1 477 ? 30.955 14.510 -5.467 1.00 64.44 477 PRO A O 1
ATOM 3721 N N . TYR A 1 478 ? 31.777 16.156 -6.728 1.00 77.19 478 TYR A N 1
ATOM 3722 C CA . TYR A 1 478 ? 31.318 17.212 -5.843 1.00 77.19 478 TYR A CA 1
ATOM 3723 C C . TYR A 1 478 ? 30.013 17.827 -6.336 1.00 77.19 478 TYR A C 1
ATOM 3725 O O . TYR A 1 478 ? 29.832 18.091 -7.533 1.00 77.19 478 TYR A O 1
ATOM 3733 N N . TYR A 1 479 ? 29.137 18.102 -5.376 1.00 86.94 479 TYR A N 1
ATOM 3734 C CA . TYR A 1 479 ? 27.931 18.890 -5.565 1.00 86.94 479 TYR A CA 1
ATOM 3735 C C . TYR A 1 479 ? 28.196 20.320 -5.122 1.00 86.94 479 TYR A C 1
ATOM 3737 O O . TYR A 1 479 ? 28.492 20.555 -3.951 1.00 86.94 479 TYR A O 1
ATOM 3745 N N . TYR A 1 480 ? 28.104 21.276 -6.045 1.00 89.31 480 TYR A N 1
ATOM 3746 C CA . TYR A 1 480 ? 28.221 22.687 -5.694 1.00 89.31 480 TYR A CA 1
ATOM 3747 C C . TYR A 1 480 ? 26.956 23.180 -4.997 1.00 89.31 480 TYR A C 1
ATOM 3749 O O . TYR A 1 480 ? 25.842 22.743 -5.299 1.00 89.31 480 TYR A O 1
ATOM 3757 N N . ARG A 1 481 ? 27.128 24.136 -4.082 1.00 90.56 481 ARG A N 1
ATOM 3758 C CA . ARG A 1 481 ? 26.038 24.669 -3.262 1.00 90.56 481 ARG A CA 1
ATOM 3759 C C . ARG A 1 481 ? 24.898 25.238 -4.102 1.00 90.56 481 ARG A C 1
ATOM 3761 O O . ARG A 1 481 ? 23.742 24.937 -3.834 1.00 90.56 481 ARG A O 1
ATOM 3768 N N . SER A 1 482 ? 25.221 25.983 -5.157 1.00 89.62 482 SER A N 1
ATOM 3769 C CA . SER A 1 482 ? 24.236 26.553 -6.086 1.00 89.62 482 SER A CA 1
ATOM 3770 C C . SER A 1 482 ? 23.394 25.485 -6.796 1.00 89.62 482 SER A C 1
ATOM 3772 O O . SER A 1 482 ? 22.178 25.634 -6.928 1.00 89.62 482 SER A O 1
ATOM 3774 N N . GLN A 1 483 ? 24.021 24.386 -7.223 1.00 88.50 483 GLN A N 1
ATOM 3775 C CA . GLN A 1 483 ? 23.349 23.275 -7.902 1.00 88.50 483 GLN A CA 1
ATOM 3776 C C . GLN A 1 483 ? 22.446 22.500 -6.941 1.00 88.50 483 GLN A C 1
ATOM 3778 O O . GLN A 1 483 ? 21.321 22.156 -7.307 1.00 88.50 483 GLN A O 1
ATOM 3783 N N . TYR A 1 484 ? 22.920 22.263 -5.715 1.00 90.19 484 TYR A N 1
ATOM 3784 C CA . TYR A 1 484 ? 22.124 21.639 -4.662 1.00 90.19 484 TYR A CA 1
ATOM 3785 C C . TYR A 1 484 ? 20.922 22.503 -4.277 1.00 90.19 484 TYR A C 1
ATOM 3787 O O . TYR A 1 484 ? 19.803 22.002 -4.221 1.00 90.19 484 TYR A O 1
ATOM 3795 N N . ASP A 1 485 ? 21.124 23.805 -4.058 1.00 91.44 485 ASP A N 1
ATOM 3796 C CA . ASP A 1 485 ? 20.042 24.723 -3.698 1.00 91.44 485 ASP A CA 1
ATOM 3797 C C . ASP A 1 485 ? 18.981 24.796 -4.812 1.00 91.44 485 ASP A C 1
ATOM 3799 O O . ASP A 1 485 ? 17.786 24.854 -4.522 1.00 91.44 485 ASP A O 1
ATOM 3803 N N . THR A 1 486 ? 19.402 24.733 -6.082 1.00 91.25 486 THR A N 1
ATOM 3804 C CA . THR A 1 486 ? 18.494 24.677 -7.241 1.00 91.25 486 THR A CA 1
ATOM 3805 C C . THR A 1 486 ? 17.644 23.409 -7.224 1.00 91.25 486 THR A C 1
ATOM 3807 O O . THR A 1 486 ? 16.420 23.496 -7.318 1.00 91.25 486 THR A O 1
ATOM 3810 N N . TRP A 1 487 ? 18.268 22.239 -7.060 1.00 89.62 487 TRP A N 1
ATOM 3811 C CA . TRP A 1 487 ? 17.557 20.964 -6.941 1.00 89.62 487 TRP A CA 1
ATOM 3812 C C . TRP A 1 487 ? 16.586 20.956 -5.755 1.00 89.62 487 TRP A C 1
ATOM 3814 O O . TRP A 1 487 ? 15.401 20.659 -5.910 1.00 89.62 487 TRP A O 1
ATOM 3824 N N . SER A 1 488 ? 17.088 21.335 -4.580 1.00 88.44 488 SER A N 1
ATOM 3825 C CA . SER A 1 488 ? 16.366 21.290 -3.310 1.00 88.44 488 SER A CA 1
ATOM 3826 C C . SER A 1 488 ? 15.115 22.170 -3.327 1.00 88.44 488 SER A C 1
ATOM 3828 O O . SER A 1 488 ? 14.068 21.763 -2.829 1.00 88.44 488 SER A O 1
ATOM 3830 N N . ARG A 1 489 ? 15.193 23.356 -3.946 1.00 88.31 489 ARG A N 1
ATOM 3831 C CA . ARG A 1 489 ? 14.067 24.300 -4.012 1.00 88.31 489 ARG A CA 1
ATOM 3832 C C . ARG A 1 489 ? 13.080 24.002 -5.134 1.00 88.31 489 ARG A C 1
ATOM 3834 O O . ARG A 1 489 ? 11.884 24.168 -4.926 1.00 88.31 489 ARG A O 1
ATOM 3841 N N . ASN A 1 490 ? 13.566 23.606 -6.312 1.00 89.69 490 ASN A N 1
ATOM 3842 C CA . ASN A 1 490 ? 12.745 23.611 -7.527 1.00 89.69 490 ASN A CA 1
ATOM 3843 C C . ASN A 1 490 ? 12.362 22.216 -8.030 1.00 89.69 490 ASN A C 1
ATOM 3845 O O . ASN A 1 490 ? 11.422 22.117 -8.811 1.00 89.69 490 ASN A O 1
ATOM 3849 N N . TYR A 1 491 ? 13.082 21.167 -7.620 1.00 88.81 491 TYR A N 1
ATOM 3850 C CA . TYR A 1 491 ? 12.943 19.829 -8.202 1.00 88.81 491 TYR A CA 1
ATOM 3851 C C . TYR A 1 491 ? 12.487 18.788 -7.180 1.00 88.81 491 TYR A C 1
ATOM 3853 O O . TYR A 1 491 ? 11.507 18.095 -7.448 1.00 88.81 491 TYR A O 1
ATOM 3861 N N . ARG A 1 492 ? 13.104 18.755 -5.988 1.00 83.69 492 ARG A N 1
ATOM 3862 C CA . ARG A 1 492 ? 12.925 17.710 -4.957 1.00 83.69 492 ARG A CA 1
ATOM 3863 C C . ARG A 1 492 ? 11.470 17.334 -4.639 1.00 83.69 492 ARG A C 1
ATOM 3865 O O . ARG A 1 492 ? 11.195 16.161 -4.447 1.00 83.69 492 ARG A O 1
ATOM 3872 N N . TYR A 1 493 ? 10.554 18.302 -4.588 1.00 81.88 493 TYR A N 1
ATOM 3873 C CA . TYR A 1 493 ? 9.134 18.067 -4.263 1.00 81.88 493 TYR A CA 1
ATOM 3874 C C . TYR A 1 493 ? 8.179 18.336 -5.433 1.00 81.88 493 TYR A C 1
ATOM 3876 O O . TYR A 1 493 ? 6.968 18.388 -5.247 1.00 81.88 493 TYR A O 1
ATOM 3884 N N . SER A 1 494 ? 8.715 18.565 -6.632 1.00 84.31 494 SER A N 1
ATOM 3885 C CA . SER A 1 494 ? 7.922 18.934 -7.813 1.00 84.31 494 SER A CA 1
ATOM 3886 C C . SER A 1 494 ? 7.634 17.762 -8.753 1.00 84.31 494 SER A C 1
ATOM 3888 O O . SER A 1 494 ? 6.952 17.961 -9.755 1.00 84.31 494 SER A O 1
ATOM 3890 N N . GLY A 1 495 ? 8.197 16.578 -8.473 1.00 83.19 495 GLY A N 1
ATOM 3891 C CA . GLY A 1 495 ? 8.126 15.416 -9.365 1.00 83.19 495 GLY A CA 1
ATOM 3892 C C . GLY A 1 495 ? 8.872 15.610 -10.690 1.00 83.19 495 GLY A C 1
ATOM 3893 O O . GLY A 1 495 ? 8.583 14.921 -11.660 1.00 83.19 495 GLY A O 1
ATOM 3894 N N . LYS A 1 496 ? 9.801 16.574 -10.769 1.00 88.00 496 LYS A N 1
ATOM 3895 C CA . LYS A 1 496 ? 10.539 16.887 -12.000 1.00 88.00 496 LYS A CA 1
ATOM 3896 C C . LYS A 1 496 ? 11.948 16.302 -11.973 1.00 88.00 496 LYS A C 1
ATOM 3898 O O . LYS A 1 496 ? 12.639 16.472 -10.964 1.00 88.00 496 LYS A O 1
ATOM 3903 N N . PRO A 1 497 ? 12.412 15.707 -13.086 1.00 89.94 497 PRO A N 1
ATOM 3904 C CA . PRO A 1 497 ? 13.773 15.211 -13.179 1.00 89.94 497 PRO A CA 1
ATOM 3905 C C . PRO A 1 497 ? 14.774 16.370 -13.159 1.00 89.94 497 PRO A C 1
ATOM 3907 O O . PRO A 1 497 ? 14.502 17.468 -13.657 1.00 89.94 497 PRO A O 1
ATOM 3910 N N . TYR A 1 498 ? 15.955 16.127 -12.598 1.00 90.94 498 TYR A N 1
ATOM 3911 C CA . TYR A 1 498 ? 17.038 17.101 -12.547 1.00 90.94 498 TYR A CA 1
ATOM 3912 C C . TYR A 1 498 ? 18.370 16.462 -12.926 1.00 90.94 498 TYR A C 1
ATOM 3914 O O . TYR A 1 498 ? 19.004 15.776 -12.134 1.00 90.94 498 TYR A O 1
ATOM 3922 N N . TYR A 1 499 ? 18.848 16.769 -14.127 1.00 89.06 499 TYR A N 1
ATOM 3923 C CA . TYR A 1 499 ? 20.086 16.205 -14.678 1.00 89.06 499 TYR A CA 1
ATOM 3924 C C . TYR A 1 499 ? 21.346 17.028 -14.359 1.00 89.06 499 TYR A C 1
ATOM 3926 O O . TYR A 1 499 ? 22.428 16.746 -14.874 1.00 89.06 499 TYR A O 1
ATOM 3934 N N . MET A 1 500 ? 21.207 18.053 -13.508 1.00 87.06 500 MET A N 1
ATOM 3935 C CA . MET A 1 500 ? 22.270 18.984 -13.117 1.00 87.06 500 MET A CA 1
ATOM 3936 C C . MET A 1 500 ? 23.004 19.597 -14.324 1.00 87.06 500 MET A C 1
ATOM 3938 O O . MET A 1 500 ? 24.165 19.263 -14.568 1.00 87.06 500 MET A O 1
ATOM 3942 N N . PRO A 1 501 ? 22.345 20.479 -15.096 1.00 84.00 501 PRO A N 1
ATOM 3943 C CA . PRO A 1 501 ? 22.979 21.101 -16.248 1.00 84.00 501 PRO A CA 1
ATOM 3944 C C . PRO A 1 501 ? 24.156 21.998 -15.838 1.00 84.00 501 PRO A C 1
ATOM 3946 O O . PRO A 1 501 ? 24.150 22.618 -14.768 1.00 84.00 501 PRO A O 1
ATOM 3949 N N . ASP A 1 502 ? 25.170 22.067 -16.696 1.00 80.56 502 ASP A N 1
ATOM 3950 C CA . ASP A 1 502 ? 26.246 23.051 -16.596 1.00 80.56 502 ASP A CA 1
ATOM 3951 C C . ASP A 1 502 ? 25.790 24.455 -17.051 1.00 80.56 502 ASP A C 1
ATOM 3953 O O . ASP A 1 502 ? 24.623 24.682 -17.380 1.00 80.56 502 ASP A O 1
ATOM 3957 N N . ALA A 1 503 ? 26.714 25.423 -17.072 1.00 77.50 503 ALA A N 1
ATOM 3958 C CA . ALA A 1 503 ? 26.421 26.797 -17.490 1.00 77.50 503 ALA A CA 1
ATOM 3959 C C . ALA A 1 503 ? 25.927 26.916 -18.948 1.00 77.50 503 ALA A C 1
ATOM 3961 O O . ALA A 1 503 ? 25.289 27.909 -19.290 1.00 77.50 503 ALA A O 1
ATOM 3962 N N . ASN A 1 504 ? 26.196 25.911 -19.787 1.00 81.50 504 ASN A N 1
ATOM 3963 C CA . ASN A 1 504 ? 25.787 25.853 -21.189 1.00 81.50 504 ASN A CA 1
ATOM 3964 C C . ASN A 1 504 ? 24.505 25.023 -21.390 1.00 81.50 504 ASN A C 1
ATOM 3966 O O . ASN A 1 504 ? 24.077 24.833 -22.526 1.00 81.50 504 ASN A O 1
ATOM 3970 N N . GLY A 1 505 ? 23.893 24.519 -20.312 1.00 80.50 505 GLY A N 1
ATOM 3971 C CA . GLY A 1 505 ? 22.695 23.683 -20.374 1.00 80.50 505 GLY A CA 1
ATOM 3972 C C . GLY A 1 505 ? 22.968 22.200 -20.643 1.00 80.50 505 GLY A C 1
ATOM 3973 O O . GLY A 1 505 ? 22.017 21.434 -20.782 1.00 80.50 505 GLY A O 1
ATOM 3974 N N . THR A 1 506 ? 24.232 21.769 -20.691 1.00 83.94 506 THR A N 1
ATOM 3975 C CA . THR A 1 506 ? 24.584 20.361 -20.934 1.00 83.94 506 THR A CA 1
ATOM 3976 C C . THR A 1 506 ? 24.347 19.549 -19.661 1.00 83.94 506 THR A C 1
ATOM 3978 O O . THR A 1 506 ? 24.892 19.917 -18.616 1.00 83.94 506 THR A O 1
ATOM 3981 N N . PRO A 1 507 ? 23.568 18.451 -19.699 1.00 86.81 507 PRO A N 1
ATOM 3982 C CA . PRO A 1 507 ? 23.329 17.630 -18.518 1.00 86.81 507 PRO A CA 1
ATOM 3983 C C . PRO A 1 507 ? 24.621 16.949 -18.057 1.00 86.81 507 PRO A C 1
ATOM 3985 O O . PRO A 1 507 ? 25.348 16.347 -18.850 1.00 86.81 507 PRO A O 1
ATOM 3988 N N . ARG A 1 508 ? 24.899 17.017 -16.753 1.00 84.50 508 ARG A N 1
ATOM 3989 C CA . ARG A 1 508 ? 26.048 16.335 -16.140 1.00 84.50 508 ARG A CA 1
ATOM 3990 C C . ARG A 1 508 ? 25.781 14.850 -15.893 1.00 84.50 508 ARG A C 1
ATOM 3992 O O . ARG A 1 508 ? 26.716 14.060 -15.952 1.00 84.50 508 ARG A O 1
ATOM 3999 N N . PHE A 1 509 ? 24.526 14.487 -15.630 1.00 87.25 509 PHE A N 1
ATOM 4000 C CA . PHE A 1 509 ? 24.076 13.114 -15.371 1.00 87.25 509 PHE A CA 1
ATOM 4001 C C . PHE A 1 509 ? 22.973 12.690 -16.350 1.00 87.25 509 PHE A C 1
ATOM 4003 O O . PHE A 1 509 ? 22.404 13.534 -17.042 1.00 87.25 509 PHE A O 1
ATOM 4010 N N . GLY A 1 510 ? 22.657 11.393 -16.389 1.00 87.12 510 GLY A N 1
ATOM 4011 C CA . GLY A 1 510 ? 21.664 10.812 -17.300 1.00 87.12 510 GLY A CA 1
ATOM 4012 C C . GLY A 1 510 ? 22.247 10.398 -18.654 1.00 87.12 510 GLY A C 1
ATOM 4013 O O . GLY A 1 510 ? 23.394 10.715 -18.978 1.00 87.12 510 GLY A O 1
ATOM 4014 N N . GLY A 1 511 ? 21.451 9.709 -19.471 1.00 84.38 511 GLY A N 1
ATOM 4015 C CA . GLY A 1 511 ? 21.879 9.077 -20.729 1.00 84.38 511 GLY A CA 1
ATOM 4016 C C . GLY A 1 511 ? 22.422 10.028 -21.793 1.00 84.38 511 GLY A C 1
ATOM 4017 O O . GLY A 1 511 ? 23.270 9.636 -22.593 1.00 84.38 511 GLY A O 1
ATOM 4018 N N . LYS A 1 512 ? 22.011 11.301 -21.741 1.00 81.31 512 LYS A N 1
ATOM 4019 C CA . LYS A 1 512 ? 22.502 12.385 -22.613 1.00 81.31 512 LYS A CA 1
ATOM 4020 C C . LYS A 1 512 ? 23.799 13.034 -22.114 1.00 81.31 512 LYS A C 1
ATOM 4022 O O . LYS A 1 512 ? 24.355 13.889 -22.799 1.00 81.31 512 LYS A O 1
ATOM 4027 N N . SER A 1 513 ? 24.285 12.664 -20.929 1.00 83.25 513 SER A N 1
ATOM 4028 C CA . SER A 1 513 ? 25.546 13.186 -20.403 1.00 83.25 513 SER A CA 1
ATOM 4029 C C . SER A 1 513 ? 26.751 12.470 -21.034 1.00 83.25 513 SER A C 1
ATOM 4031 O O . SER A 1 513 ? 26.745 11.240 -21.157 1.00 83.25 513 SER A O 1
ATOM 4033 N N . PRO A 1 514 ? 27.850 13.187 -21.344 1.00 78.94 514 PRO A N 1
ATOM 4034 C CA . PRO A 1 514 ? 29.112 12.554 -21.752 1.00 78.94 514 PRO A CA 1
ATOM 4035 C C . PRO A 1 514 ? 29.636 11.548 -20.713 1.00 78.94 514 PRO A C 1
ATOM 4037 O O . PRO A 1 514 ? 30.352 10.598 -21.033 1.00 78.94 514 PRO A O 1
ATOM 4040 N N . GLN A 1 515 ? 29.263 11.752 -19.446 1.00 76.12 515 GLN A N 1
ATOM 4041 C CA . GLN A 1 515 ? 29.637 10.893 -18.336 1.00 76.12 515 GLN A CA 1
ATOM 4042 C C . GLN A 1 515 ? 28.998 9.504 -18.423 1.00 76.12 515 GLN A C 1
ATOM 4044 O O . GLN A 1 515 ? 29.705 8.518 -18.211 1.00 76.12 515 GLN A O 1
ATOM 4049 N N . ALA A 1 516 ? 27.704 9.404 -18.739 1.00 77.69 516 ALA A N 1
ATOM 4050 C CA . ALA A 1 516 ? 27.019 8.116 -18.844 1.00 77.69 516 ALA A CA 1
ATOM 4051 C C . ALA A 1 516 ? 27.655 7.227 -19.926 1.00 77.69 516 ALA A C 1
ATOM 4053 O O . ALA A 1 516 ? 28.014 6.080 -19.653 1.00 77.69 516 ALA A O 1
ATOM 4054 N N . GLN A 1 517 ? 27.905 7.787 -21.113 1.00 71.69 517 GLN A N 1
ATOM 4055 C CA . GLN A 1 517 ? 28.516 7.069 -22.239 1.00 71.69 517 GLN A CA 1
ATOM 4056 C C . GLN A 1 517 ? 29.926 6.552 -21.911 1.00 71.69 517 GLN A C 1
ATOM 4058 O O . GLN A 1 517 ? 30.277 5.422 -22.242 1.00 71.69 517 GLN A O 1
ATOM 4063 N N . SER A 1 518 ? 30.736 7.351 -21.208 1.00 77.31 518 SER A N 1
ATOM 4064 C CA . SER A 1 518 ? 32.087 6.939 -20.812 1.00 77.31 518 SER A CA 1
ATOM 4065 C C . SER A 1 518 ? 32.109 5.918 -19.670 1.00 77.31 518 SER A C 1
ATOM 4067 O O . SER A 1 518 ? 33.091 5.182 -19.547 1.00 77.31 518 SER A O 1
ATOM 4069 N N . ARG A 1 519 ? 31.102 5.905 -18.788 1.00 78.44 519 ARG A N 1
ATOM 4070 C CA . ARG A 1 519 ? 31.097 5.081 -17.566 1.00 78.44 519 ARG A CA 1
ATOM 4071 C C . ARG A 1 519 ? 30.491 3.706 -17.757 1.00 78.44 519 ARG A C 1
ATOM 4073 O O . ARG A 1 519 ? 30.907 2.772 -17.074 1.00 78.44 519 ARG A O 1
ATOM 4080 N N . PHE A 1 520 ? 29.580 3.575 -18.710 1.00 82.38 520 PHE A N 1
ATOM 4081 C CA . PHE A 1 520 ? 28.889 2.329 -18.995 1.00 82.38 520 PHE A CA 1
ATOM 4082 C C . PHE A 1 520 ? 29.255 1.764 -20.385 1.00 82.38 520 PHE A C 1
ATOM 4084 O O . PHE A 1 520 ? 28.364 1.336 -21.111 1.00 82.38 520 PHE A O 1
ATOM 4091 N N . PRO A 1 521 ? 30.542 1.701 -20.802 1.00 78.75 521 PRO A N 1
ATOM 4092 C CA . PRO A 1 521 ? 30.896 1.311 -22.173 1.00 78.75 521 PRO A CA 1
ATOM 4093 C C . PRO A 1 521 ? 30.568 -0.158 -22.485 1.00 78.75 521 PRO A C 1
ATOM 4095 O O . PRO A 1 521 ? 30.359 -0.519 -23.637 1.00 78.75 521 PRO A O 1
ATOM 4098 N N . ASN A 1 522 ? 30.511 -1.007 -21.455 1.00 84.00 522 ASN A N 1
ATOM 4099 C CA . ASN A 1 522 ? 30.226 -2.439 -21.578 1.00 84.00 522 ASN A CA 1
ATOM 4100 C C . ASN A 1 522 ? 28.791 -2.812 -21.180 1.00 84.00 522 ASN A C 1
ATOM 4102 O O . ASN A 1 522 ? 28.473 -4.006 -21.135 1.00 84.00 522 ASN A O 1
ATOM 4106 N N . SER A 1 523 ? 27.961 -1.822 -20.852 1.00 86.19 523 SER A N 1
ATOM 4107 C CA . SER A 1 523 ? 26.578 -2.031 -20.439 1.00 86.19 523 SER A CA 1
ATOM 4108 C C . SER A 1 523 ? 25.707 -2.443 -21.626 1.00 86.19 523 SER A C 1
ATOM 4110 O O . SER A 1 523 ? 26.062 -2.202 -22.786 1.00 86.19 523 SER A O 1
ATOM 4112 N N . ASN A 1 524 ? 24.578 -3.083 -21.342 1.00 88.00 524 ASN A N 1
ATOM 4113 C CA . ASN A 1 524 ? 23.585 -3.401 -22.362 1.00 88.00 524 ASN A CA 1
ATOM 4114 C C . ASN A 1 524 ? 23.005 -2.116 -22.963 1.00 88.00 524 ASN A C 1
ATOM 4116 O O . ASN A 1 524 ? 22.890 -2.046 -24.180 1.00 88.00 524 ASN A O 1
ATOM 4120 N N . TYR A 1 525 ? 22.829 -1.059 -22.162 1.00 84.81 525 TYR A N 1
ATOM 4121 C CA . TYR A 1 525 ? 22.426 0.266 -22.650 1.00 84.81 525 TYR A CA 1
ATOM 4122 C C . TYR A 1 525 ? 23.288 0.757 -23.826 1.00 84.81 525 TYR A C 1
ATOM 4124 O O . TYR A 1 525 ? 22.765 1.154 -24.870 1.00 84.81 525 TYR A O 1
ATOM 4132 N N . THR A 1 526 ? 24.617 0.691 -23.687 1.00 82.88 526 THR A N 1
ATOM 4133 C CA . THR A 1 526 ? 25.545 1.145 -24.735 1.00 82.88 526 THR A CA 1
ATOM 4134 C C . THR A 1 526 ? 25.594 0.167 -25.906 1.00 82.88 526 THR A C 1
ATOM 4136 O O . THR A 1 526 ? 25.592 0.588 -27.062 1.00 82.88 526 THR A O 1
ATOM 4139 N N . LYS A 1 527 ? 25.618 -1.144 -25.629 1.00 83.38 527 LYS A N 1
ATOM 4140 C CA . LYS A 1 527 ? 25.683 -2.192 -26.663 1.00 83.38 527 LYS A CA 1
ATOM 4141 C C . LYS A 1 527 ? 24.441 -2.212 -27.553 1.00 83.38 527 LYS A C 1
ATOM 4143 O O . LYS A 1 527 ? 24.577 -2.350 -28.763 1.00 83.38 527 LYS A O 1
ATOM 4148 N N . GLN A 1 528 ? 23.266 -2.038 -26.955 1.00 79.62 528 GLN A N 1
ATOM 4149 C CA . GLN A 1 528 ? 21.969 -1.997 -27.631 1.00 79.62 528 GLN A CA 1
ATOM 4150 C C . GLN A 1 528 ? 21.622 -0.592 -28.161 1.00 79.62 528 GLN A C 1
ATOM 4152 O O . GLN A 1 528 ? 20.566 -0.411 -28.750 1.00 79.62 528 GLN A O 1
ATOM 4157 N N . ARG A 1 529 ? 22.504 0.408 -27.986 1.00 79.00 529 ARG A N 1
ATOM 4158 C CA . ARG A 1 529 ? 22.322 1.795 -28.464 1.00 79.00 529 ARG A CA 1
ATOM 4159 C C . ARG A 1 529 ? 21.017 2.450 -27.987 1.00 79.00 529 ARG A C 1
ATOM 4161 O O . ARG A 1 529 ? 20.416 3.252 -28.696 1.00 79.00 529 ARG A O 1
ATOM 4168 N N . LEU A 1 530 ? 20.614 2.170 -26.747 1.00 77.75 530 LEU A N 1
ATOM 4169 C CA . LEU A 1 530 ? 19.326 2.620 -26.200 1.00 77.75 530 LEU A CA 1
ATOM 4170 C C . LEU A 1 530 ? 19.235 4.138 -25.974 1.00 77.75 530 LEU A C 1
ATOM 4172 O O . LEU A 1 530 ? 18.154 4.648 -25.699 1.00 77.75 530 LEU A O 1
ATOM 4176 N N . GLY A 1 531 ? 20.343 4.876 -26.099 1.00 65.69 531 GLY A N 1
ATOM 4177 C CA . GLY A 1 531 ? 20.352 6.340 -25.998 1.00 65.69 531 GLY A CA 1
ATOM 4178 C C . GLY A 1 531 ? 19.550 7.056 -27.092 1.00 65.69 531 GLY A C 1
ATOM 4179 O O . GLY A 1 531 ? 19.123 8.186 -26.869 1.00 65.69 531 GLY A O 1
ATOM 4180 N N . ASP A 1 532 ? 19.315 6.387 -28.227 1.00 62.84 532 ASP A N 1
ATOM 4181 C CA . ASP A 1 532 ? 18.508 6.888 -29.349 1.00 62.84 532 ASP A CA 1
ATOM 4182 C C . ASP A 1 532 ? 17.167 6.135 -29.491 1.00 62.84 532 ASP A C 1
ATOM 4184 O O . ASP A 1 532 ? 16.391 6.402 -30.412 1.00 62.84 532 ASP A O 1
ATOM 4188 N N . ALA A 1 533 ? 16.883 5.178 -28.598 1.00 60.91 533 ALA A N 1
ATOM 4189 C CA . ALA A 1 533 ? 15.674 4.366 -28.662 1.00 60.91 533 ALA A CA 1
ATOM 4190 C C . ALA A 1 533 ? 14.451 5.175 -28.205 1.00 60.91 533 ALA A C 1
ATOM 4192 O O . ALA A 1 533 ? 14.440 5.769 -27.126 1.00 60.91 533 ALA A O 1
ATOM 4193 N N . THR A 1 534 ? 13.402 5.177 -29.027 1.00 53.16 534 THR A N 1
ATOM 4194 C CA . THR A 1 534 ? 12.064 5.615 -28.616 1.00 53.16 534 THR A CA 1
ATOM 4195 C C . THR A 1 534 ? 11.317 4.414 -28.040 1.00 53.16 534 THR A C 1
ATOM 4197 O O . THR A 1 534 ? 11.475 3.300 -28.539 1.00 53.16 534 THR A O 1
ATOM 4200 N N . VAL A 1 535 ? 10.545 4.632 -26.969 1.00 51.81 535 VAL A N 1
ATOM 4201 C CA . VAL A 1 535 ? 9.670 3.614 -26.366 1.00 51.81 535 VAL A CA 1
ATOM 4202 C C . VAL A 1 535 ? 8.791 3.010 -27.464 1.00 51.81 535 VAL A C 1
ATOM 4204 O O . VAL A 1 535 ? 8.072 3.740 -28.145 1.00 51.81 535 VAL A O 1
ATOM 4207 N N . ARG A 1 536 ? 8.853 1.686 -27.635 1.00 57.69 536 ARG A N 1
ATOM 4208 C CA . ARG A 1 536 ? 8.091 0.939 -28.652 1.00 57.69 536 ARG A CA 1
ATOM 4209 C C . ARG A 1 536 ? 6.714 0.502 -28.160 1.00 57.69 536 ARG A C 1
ATOM 4211 O O . ARG A 1 536 ? 6.118 -0.403 -28.727 1.00 57.69 536 ARG A O 1
ATOM 4218 N N . ASN A 1 537 ? 6.163 1.175 -27.150 1.00 34.34 537 ASN A N 1
ATOM 4219 C CA . ASN A 1 537 ? 4.796 0.921 -26.701 1.00 34.34 537 ASN A CA 1
ATOM 4220 C C . ASN A 1 537 ? 3.794 1.579 -27.639 1.00 34.34 537 ASN A C 1
ATOM 4222 O O . ASN A 1 537 ? 3.302 2.679 -27.388 1.00 34.34 537 ASN A O 1
ATOM 4226 N N . SER A 1 538 ? 3.530 0.886 -28.741 1.00 34.12 538 SER A N 1
ATOM 4227 C CA . SER A 1 538 ? 2.218 0.685 -29.361 1.00 34.12 538 SER A CA 1
ATOM 4228 C C . SER A 1 538 ? 2.447 -0.178 -30.603 1.00 34.12 538 SER A C 1
ATOM 4230 O O . SER A 1 538 ? 2.417 0.317 -31.732 1.00 34.12 538 SER A O 1
ATOM 4232 N N . GLY A 1 539 ? 2.730 -1.466 -30.389 1.00 35.50 539 GLY A N 1
ATOM 4233 C CA . GLY A 1 539 ? 2.544 -2.460 -31.438 1.00 35.50 539 GLY A CA 1
ATOM 4234 C C . GLY A 1 539 ? 1.085 -2.429 -31.921 1.00 35.50 539 GLY A C 1
ATOM 4235 O O . GLY A 1 539 ? 0.184 -2.072 -31.155 1.00 35.50 539 GLY A O 1
ATOM 4236 N N . PRO A 1 540 ? 0.838 -2.698 -33.207 1.00 34.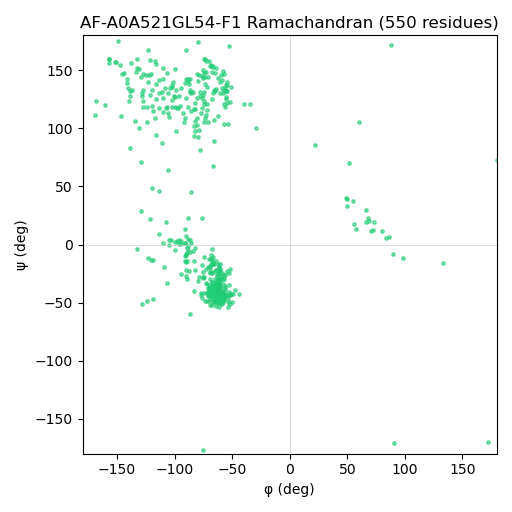84 540 PRO A N 1
ATOM 4237 C CA . PRO A 1 540 ? -0.494 -2.623 -33.779 1.00 34.84 540 PRO A CA 1
ATOM 4238 C C . PRO A 1 540 ? -1.447 -3.621 -33.114 1.00 34.84 540 PRO A C 1
ATOM 4240 O O . PRO A 1 540 ? -1.067 -4.724 -32.750 1.00 34.84 540 PRO A O 1
ATOM 4243 N N . VAL A 1 541 ? -2.697 -3.188 -32.964 1.00 34.69 541 VAL A N 1
ATOM 4244 C CA . VAL A 1 541 ? -3.836 -3.941 -32.430 1.00 34.69 541 VAL A CA 1
ATOM 4245 C C . VAL A 1 541 ? -3.831 -5.397 -32.919 1.00 34.69 541 VAL A C 1
ATOM 4247 O O . VAL A 1 541 ? -3.917 -5.630 -34.123 1.00 34.69 541 VAL A O 1
ATOM 4250 N N . SER A 1 542 ? -3.790 -6.338 -31.966 1.00 34.50 542 SER A N 1
ATOM 4251 C CA . SER A 1 542 ? -4.009 -7.781 -32.144 1.00 34.50 542 SER A CA 1
ATOM 4252 C C . SER A 1 542 ? -5.062 -8.072 -33.222 1.00 34.50 542 SER A C 1
ATOM 4254 O O . SER A 1 542 ? -6.226 -7.659 -33.118 1.00 34.50 542 SER A O 1
ATOM 4256 N N . ARG A 1 543 ? -4.662 -8.809 -34.264 1.00 40.50 543 ARG A N 1
ATOM 4257 C CA . ARG A 1 543 ? -5.594 -9.426 -35.209 1.00 40.50 543 ARG A CA 1
ATOM 4258 C C . ARG A 1 543 ? -6.140 -10.705 -34.576 1.00 40.50 543 ARG A C 1
ATOM 4260 O O . ARG A 1 543 ? -5.616 -11.783 -34.799 1.00 40.50 543 ARG A O 1
ATOM 4267 N N . SER A 1 544 ? -7.279 -10.613 -33.888 1.00 31.95 544 SER A N 1
ATOM 4268 C CA . SER A 1 544 ? -8.113 -11.798 -33.582 1.00 31.95 544 SER A CA 1
ATOM 4269 C C . SER A 1 544 ? -8.930 -12.299 -34.791 1.00 31.95 544 SER A C 1
ATOM 4271 O O . SER A 1 544 ? -9.954 -12.963 -34.646 1.00 31.95 544 SER A O 1
ATOM 4273 N N . GLY A 1 545 ? -8.488 -11.978 -36.007 1.00 39.31 545 GLY A N 1
ATOM 4274 C CA . GLY A 1 545 ? -9.059 -12.468 -37.251 1.00 39.31 545 GLY A CA 1
ATOM 4275 C C . GLY A 1 545 ? -8.037 -12.296 -38.364 1.00 39.31 545 GLY A C 1
ATOM 4276 O O . GLY A 1 545 ? -7.594 -11.173 -38.622 1.00 39.31 545 GLY A O 1
ATOM 4277 N N . GLY A 1 546 ? -7.647 -13.408 -38.990 1.00 38.75 546 GLY A N 1
ATOM 4278 C CA . GLY A 1 546 ? -6.800 -13.425 -40.179 1.00 38.75 546 GLY A CA 1
ATOM 4279 C C . GLY A 1 546 ? -7.340 -12.529 -41.308 1.00 38.75 546 GLY A C 1
ATOM 4280 O O . GLY A 1 546 ? -8.444 -11.982 -41.207 1.00 38.75 546 GLY A O 1
ATOM 4281 N N . PRO A 1 547 ? -6.561 -12.318 -42.386 1.00 38.00 547 PRO A N 1
ATOM 4282 C CA . PRO A 1 547 ? -6.957 -11.458 -43.496 1.00 38.00 547 PRO A CA 1
ATOM 4283 C C . PRO A 1 547 ? -8.329 -11.874 -44.048 1.00 38.00 547 PRO A C 1
ATOM 4285 O O . PRO A 1 547 ? -8.454 -12.859 -44.766 1.00 38.00 547 PRO A O 1
ATOM 4288 N N . GLY A 1 548 ? -9.369 -11.104 -43.718 1.00 34.91 548 GLY A N 1
ATOM 4289 C CA . GLY A 1 548 ? -10.708 -11.318 -44.245 1.00 34.91 548 GLY A CA 1
ATOM 4290 C C . GLY A 1 548 ? -10.681 -11.275 -45.768 1.00 34.91 548 GLY A C 1
ATOM 4291 O O . GLY A 1 548 ? -10.284 -10.263 -46.351 1.00 34.91 548 GLY A O 1
ATOM 4292 N N . GLY A 1 549 ? -11.104 -12.389 -46.370 1.00 36.31 549 GLY A N 1
ATOM 4293 C CA . GLY A 1 549 ? -11.155 -12.669 -47.801 1.00 36.31 549 GLY A CA 1
ATOM 4294 C C . GLY A 1 549 ? -11.362 -11.441 -48.684 1.00 36.31 549 GLY A C 1
ATOM 4295 O O . GLY A 1 549 ? -12.475 -10.961 -48.895 1.00 36.31 549 GLY A O 1
ATOM 4296 N N . GLY A 1 550 ? -10.253 -10.969 -49.244 1.00 28.20 550 GLY A N 1
ATOM 4297 C CA . GLY A 1 550 ? -10.193 -9.953 -50.282 1.00 28.20 550 GLY A CA 1
ATOM 4298 C C . GLY A 1 550 ? -9.863 -10.581 -51.629 1.00 28.20 550 GLY A C 1
ATOM 4299 O O . GLY A 1 550 ? -8.816 -10.287 -52.188 1.00 28.20 550 GLY A O 1
ATOM 4300 N N . GLY A 1 551 ? -10.763 -11.431 -52.127 1.00 29.38 551 GLY A N 1
ATOM 4301 C CA . GLY A 1 551 ? -10.913 -11.798 -53.536 1.00 29.38 551 GLY A CA 1
ATOM 4302 C C . GLY A 1 551 ? -9.724 -12.455 -54.240 1.00 29.38 551 GLY A C 1
ATOM 4303 O O . GLY A 1 551 ? -8.853 -11.760 -54.763 1.00 29.38 551 GLY A O 1
ATOM 4304 N N . LYS A 1 552 ? -9.841 -13.767 -54.459 1.00 30.50 552 LYS A N 1
ATOM 4305 C CA . LYS A 1 552 ? -9.834 -14.353 -55.807 1.00 30.50 552 LYS A CA 1
ATOM 4306 C C . LYS A 1 552 ? -10.860 -15.465 -55.908 1.00 30.50 552 LYS A C 1
ATOM 4308 O O . LYS A 1 552 ? -11.004 -16.192 -54.908 1.00 30.50 552 LYS A O 1
#

Mean predicted aligned error: 12.25 Å

pLDDT: mean 86.57, std 17.01, range [22.78, 98.69]

Nearest PDB structures (foldseek):
  3pdy-assembly2_B  TM=2.359E-01  e=2.751E+00  Homo sapiens
  7p5c-assembly1_B  TM=1.822E-01  e=2.280E+00  Homo sapiens
  7piu-assembly1_R  TM=2.558E-01  e=8.895E+00  Homo sapiens